Protein 6BZK (pdb70)

Nearest PDB structures (foldseek):
  6bzk-assembly1_A  TM=1.018E+00  e=2.758E-09  Streptococcus pyogenes

InterPro domains:
  IPR003345 M protein repeat [PF02370] (167-187)
  IPR003345 M protein repeat [PF02370] (209-229)
  IPR021965 Plasminogen ligand, VEK-30 [PF12107] (58-74)
  IPR049896 Streptococcal M proteins C repeat [PS52028] (142-176)
  IPR049896 Streptococcal M proteins C repeat [PS52028] (184-218)
  IPR049896 Streptococcal M proteins C repeat [PS52028] (226-260)

Organism: Streptococcus pyogenes (NCBI:txid1314)

Foldseek 3Di:
DDPVVVVVVVVVDPDDDPVVVVVVDPDDDPDPVVVVVVVVVVVVVVCPCVVVVPVVD

Structure (mmCIF, N/CA/C/O backbone):
data_6BZK
#
_entry.id   6BZK
#
loop_
_atom_site.group_PDB
_atom_site.id
_atom_site.type_symbol
_atom_site.label_atom_id
_atom_site.label_alt_id
_atom_site.label_comp_id
_atom_site.label_asym_id
_atom_site.label_entity_id
_atom_site.label_seq_id
_atom_site.pdbx_PDB_ins_code
_atom_site.Cartn_x
_atom_site.Cartn_y
_atom_site.Cartn_z
_atom_site.occupancy
_atom_site.B_iso_or_equiv
_atom_site.auth_seq_id
_atom_site.auth_comp_id
_atom_site.auth_asym_id
_atom_site.auth_atom_id
_atom_site.pdbx_PDB_model_num
ATOM 1 N N . GLY A 1 1 ? -3.831 -28.973 -5.094 1.00 0.00 1 GLY A N 1
ATOM 2 C CA . GLY A 1 1 ? -3.686 -27.831 -4.146 1.00 0.00 1 GLY A CA 1
ATOM 3 C C . GLY A 1 1 ? -4.894 -26.910 -4.269 1.00 0.00 1 GLY A C 1
ATOM 4 O O . GLY A 1 1 ? -5.252 -26.209 -3.322 1.00 0.00 1 GLY A O 1
ATOM 10 N N . SER A 1 2 ? -5.518 -26.915 -5.442 1.00 0.00 2 SER A N 1
ATOM 11 C CA . SER A 1 2 ? -6.687 -26.075 -5.678 1.00 0.00 2 SER A CA 1
ATOM 12 C C . SER A 1 2 ? -7.835 -26.486 -4.763 1.00 0.00 2 SER A C 1
ATOM 13 O O . SER A 1 2 ? -8.734 -25.692 -4.484 1.00 0.00 2 SER A O 1
ATOM 21 N N . LYS A 1 3 ? -7.799 -27.730 -4.298 1.00 0.00 3 LYS A N 1
ATOM 22 C CA . LYS A 1 3 ? -8.842 -28.235 -3.413 1.00 0.00 3 LYS A CA 1
ATOM 23 C C . LYS A 1 3 ? -8.900 -27.413 -2.130 1.00 0.00 3 LYS A C 1
ATOM 24 O O . LYS A 1 3 ? -9.979 -27.048 -1.663 1.00 0.00 3 LYS A O 1
ATOM 43 N N . THR A 1 4 ? -7.731 -27.119 -1.567 1.00 0.00 4 THR A N 1
ATOM 44 C CA . THR A 1 4 ? -7.657 -26.334 -0.341 1.00 0.00 4 THR A CA 1
ATOM 45 C C . THR A 1 4 ? -7.802 -24.842 -0.647 1.00 0.00 4 THR A C 1
ATOM 46 O O . THR A 1 4 ? -7.593 -24.408 -1.780 1.00 0.00 4 THR A O 1
ATOM 57 N N . ILE A 1 5 ? -8.185 -24.070 0.367 1.00 0.00 5 ILE A N 1
ATOM 58 C CA . ILE A 1 5 ? -8.386 -22.632 0.199 1.00 0.00 5 ILE A CA 1
ATOM 59 C C . ILE A 1 5 ? -7.086 -21.919 -0.188 1.00 0.00 5 ILE A C 1
ATOM 60 O O . ILE A 1 5 ? -7.076 -21.097 -1.102 1.00 0.00 5 ILE A O 1
ATOM 76 N N . GLN A 1 6 ? -5.998 -22.232 0.511 1.00 0.00 6 GLN A N 1
ATOM 77 C CA . GLN A 1 6 ? -4.708 -21.606 0.226 1.00 0.00 6 GLN A CA 1
ATOM 78 C C . GLN A 1 6 ? -4.847 -20.088 0.091 1.00 0.00 6 GLN A C 1
ATOM 79 O O . GLN A 1 6 ? -4.147 -19.460 -0.704 1.00 0.00 6 GLN A O 1
ATOM 93 N N . GLU A 1 7 ? -5.742 -19.507 0.883 1.00 0.00 7 GLU A N 1
ATOM 94 C CA . GLU A 1 7 ? -5.959 -18.062 0.864 1.00 0.00 7 GLU A CA 1
ATOM 95 C C . GLU A 1 7 ? -6.086 -17.523 -0.562 1.00 0.00 7 GLU A C 1
ATOM 96 O O . GLU A 1 7 ? -5.717 -16.380 -0.829 1.00 0.00 7 GLU A O 1
ATOM 108 N N . LYS A 1 8 ? -6.621 -18.333 -1.472 1.00 0.00 8 LYS A N 1
ATOM 109 C CA . LYS A 1 8 ? -6.795 -17.884 -2.854 1.00 0.00 8 LYS A CA 1
ATOM 110 C C . LYS A 1 8 ? -7.772 -16.715 -2.918 1.00 0.00 8 LYS A C 1
ATOM 111 O O . LYS A 1 8 ? -7.573 -15.769 -3.680 1.00 0.00 8 LYS A O 1
ATOM 130 N N . GLU A 1 9 ? -8.828 -16.787 -2.114 1.00 0.00 9 GLU A N 1
ATOM 131 C CA . GLU A 1 9 ? -9.829 -15.723 -2.092 1.00 0.00 9 GLU A CA 1
ATOM 132 C C . GLU A 1 9 ? -9.204 -14.415 -1.617 1.00 0.00 9 GLU A C 1
ATOM 133 O O . GLU A 1 9 ? -9.508 -13.346 -2.142 1.00 0.00 9 GLU A O 1
ATOM 145 N N . GLN A 1 10 ? -8.333 -14.504 -0.621 1.00 0.00 10 GLN A N 1
ATOM 146 C CA . GLN A 1 10 ? -7.676 -13.315 -0.093 1.00 0.00 10 GLN A CA 1
ATOM 147 C C . GLN A 1 10 ? -6.789 -12.673 -1.157 1.00 0.00 10 GLN A C 1
ATOM 148 O O . GLN A 1 10 ? -6.739 -11.449 -1.284 1.00 0.00 10 GLN A O 1
ATOM 162 N N . GLU A 1 11 ? -6.079 -13.508 -1.910 1.00 0.00 11 GLU A N 1
ATOM 163 C CA . GLU A 1 11 ? -5.181 -13.017 -2.952 1.00 0.00 11 GLU A CA 1
ATOM 164 C C . GLU A 1 11 ? -5.950 -12.265 -4.038 1.00 0.00 11 GLU A C 1
ATOM 165 O O . GLU A 1 11 ? -5.522 -11.199 -4.481 1.00 0.00 11 GLU A O 1
ATOM 177 N N . LEU A 1 12 ? -7.078 -12.829 -4.477 1.00 0.00 12 LEU A N 1
ATOM 178 C CA . LEU A 1 12 ? -7.892 -12.204 -5.530 1.00 0.00 12 LEU A CA 1
ATOM 179 C C . LEU A 1 12 ? -9.292 -11.881 -5.020 1.00 0.00 12 LEU A C 1
ATOM 180 O O . LEU A 1 12 ? -9.922 -12.694 -4.347 1.00 0.00 12 LEU A O 1
ATOM 196 N N . LYS A 1 13 ? -9.780 -10.688 -5.361 1.00 0.00 13 LYS A N 1
ATOM 197 C CA . LYS A 1 13 ? -11.117 -10.252 -4.948 1.00 0.00 13 LYS A CA 1
ATOM 198 C C . LYS A 1 13 ? -11.901 -9.729 -6.148 1.00 0.00 13 LYS A C 1
ATOM 199 O O . LYS A 1 13 ? -11.321 -9.287 -7.139 1.00 0.00 13 LYS A O 1
ATOM 218 N N . ASN A 1 14 ? -13.224 -9.794 -6.049 1.00 0.00 14 ASN A N 1
ATOM 219 C CA . ASN A 1 14 ? -14.092 -9.337 -7.129 1.00 0.00 14 ASN A CA 1
ATOM 220 C C . ASN A 1 14 ? -13.878 -7.852 -7.410 1.00 0.00 14 ASN A C 1
ATOM 221 O O . ASN A 1 14 ? -13.911 -7.420 -8.563 1.00 0.00 14 ASN A O 1
ATOM 232 N N . LEU A 1 15 ? -13.669 -7.073 -6.355 1.00 0.00 15 LEU A N 1
ATOM 233 C CA . LEU A 1 15 ? -13.465 -5.637 -6.511 1.00 0.00 15 LEU A CA 1
ATOM 234 C C . LEU A 1 15 ? -12.248 -5.364 -7.394 1.00 0.00 15 LEU A C 1
ATOM 235 O O . LEU A 1 15 ? -12.305 -4.532 -8.299 1.00 0.00 15 LEU A O 1
ATOM 251 N N . LYS A 1 16 ? -11.152 -6.070 -7.133 1.00 0.00 16 LYS A N 1
ATOM 252 C CA . LYS A 1 16 ? -9.937 -5.889 -7.925 1.00 0.00 16 LYS A CA 1
ATOM 253 C C . LYS A 1 16 ? -10.043 -6.644 -9.246 1.00 0.00 16 LYS A C 1
ATOM 254 O O . LYS A 1 16 ? -10.642 -7.718 -9.312 1.00 0.00 16 LYS A O 1
ATOM 273 N N . ASP A 1 17 ? -9.457 -6.076 -10.295 1.00 0.00 17 ASP A N 1
ATOM 274 C CA . ASP A 1 17 ? -9.490 -6.705 -11.612 1.00 0.00 17 ASP A CA 1
ATOM 275 C C . ASP A 1 17 ? -8.366 -6.163 -12.491 1.00 0.00 17 ASP A C 1
ATOM 276 O O . ASP A 1 17 ? -7.825 -5.088 -12.231 1.00 0.00 17 ASP A O 1
ATOM 285 N N . ASN A 1 18 ? -8.019 -6.914 -13.533 1.00 0.00 18 ASN A N 1
ATOM 286 C CA . ASN A 1 18 ? -6.956 -6.500 -14.446 1.00 0.00 18 ASN A CA 1
ATOM 287 C C . ASN A 1 18 ? -7.506 -5.573 -15.526 1.00 0.00 18 ASN A C 1
ATOM 288 O O . ASN A 1 18 ? -6.775 -5.141 -16.417 1.00 0.00 18 ASN A O 1
ATOM 299 N N . VAL A 1 19 ? -8.797 -5.270 -15.437 1.00 0.00 19 VAL A N 1
ATOM 300 C CA . VAL A 1 19 ? -9.433 -4.391 -16.411 1.00 0.00 19 VAL A CA 1
ATOM 301 C C . VAL A 1 19 ? -8.792 -3.005 -16.372 1.00 0.00 19 VAL A C 1
ATOM 302 O O . VAL A 1 19 ? -8.500 -2.416 -17.412 1.00 0.00 19 VAL A O 1
ATOM 315 N N . GLU A 1 20 ? -8.578 -2.493 -15.164 1.00 0.00 20 GLU A N 1
ATOM 316 C CA . GLU A 1 20 ? -7.972 -1.176 -15.001 1.00 0.00 20 GLU A CA 1
ATOM 317 C C . GLU A 1 20 ? -6.567 -1.160 -15.594 1.00 0.00 20 GLU A C 1
ATOM 318 O O . GLU A 1 20 ? -6.178 -0.206 -16.268 1.00 0.00 20 GLU A O 1
ATOM 330 N N . LEU A 1 21 ? -5.812 -2.225 -15.345 1.00 0.00 21 LEU A N 1
ATOM 331 C CA . LEU A 1 21 ? -4.452 -2.322 -15.869 1.00 0.00 21 LEU A CA 1
ATOM 332 C C . LEU A 1 21 ? -4.473 -2.354 -17.393 1.00 0.00 21 LEU A C 1
ATOM 333 O O . LEU A 1 21 ? -3.629 -1.742 -18.049 1.00 0.00 21 LEU A O 1
ATOM 349 N N . GLU A 1 22 ? -5.445 -3.069 -17.951 1.00 0.00 22 GLU A N 1
ATOM 350 C CA . GLU A 1 22 ? -5.568 -3.172 -19.400 1.00 0.00 22 GLU A CA 1
ATOM 351 C C . GLU A 1 22 ? -5.818 -1.796 -20.010 1.00 0.00 22 GLU A C 1
ATOM 352 O O . GLU A 1 22 ? -5.242 -1.449 -21.041 1.00 0.00 22 GLU A O 1
ATOM 364 N N . ARG A 1 23 ? -6.680 -1.017 -19.365 1.00 0.00 23 ARG A N 1
ATOM 365 C CA . ARG A 1 23 ? -6.999 0.320 -19.852 1.00 0.00 23 ARG A CA 1
ATOM 366 C C . ARG A 1 23 ? -5.755 1.203 -19.844 1.00 0.00 23 ARG A C 1
ATOM 367 O O . ARG A 1 23 ? -5.537 1.992 -20.763 1.00 0.00 23 ARG A O 1
ATOM 388 N N . LEU A 1 24 ? -4.943 1.062 -18.801 1.00 0.00 24 LEU A N 1
ATOM 389 C CA . LEU A 1 24 ? -3.723 1.851 -18.685 1.00 0.00 24 LEU A CA 1
ATOM 390 C C . LEU A 1 24 ? -2.789 1.554 -19.855 1.00 0.00 24 LEU A C 1
ATOM 391 O O . LEU A 1 24 ? -2.218 2.465 -20.454 1.00 0.00 24 LEU A O 1
ATOM 407 N N . LYS A 1 25 ? -2.641 0.272 -20.176 1.00 0.00 25 LYS A N 1
ATOM 408 C CA . LYS A 1 25 ? -1.776 -0.134 -21.276 1.00 0.00 25 LYS A CA 1
ATOM 409 C C . LYS A 1 25 ? -2.295 0.431 -22.595 1.00 0.00 25 LYS A C 1
ATOM 410 O O . LYS A 1 25 ? -3.482 0.324 -22.903 1.00 0.00 25 LYS A O 1
ATOM 429 N N . ASN A 1 26 ? -1.396 1.036 -23.371 1.00 0.00 26 ASN A N 1
ATOM 430 C CA . ASN A 1 26 ? -1.766 1.621 -24.661 1.00 0.00 26 ASN A CA 1
ATOM 431 C C . ASN A 1 26 ? -1.421 0.667 -25.799 1.00 0.00 26 ASN A C 1
ATOM 432 O O . ASN A 1 26 ? -0.339 0.081 -25.825 1.00 0.00 26 ASN A O 1
ATOM 443 N N . GLU A 1 27 ? -2.352 0.514 -26.740 1.00 0.00 27 GLU A N 1
ATOM 444 C CA . GLU A 1 27 ? -2.148 -0.373 -27.887 1.00 0.00 27 GLU A CA 1
ATOM 445 C C . GLU A 1 27 ? -2.698 0.270 -29.156 1.00 0.00 27 GLU A C 1
ATOM 446 O O . GLU A 1 27 ? -3.811 0.795 -29.165 1.00 0.00 27 GLU A O 1
ATOM 458 N N . ARG A 1 28 ? -1.910 0.226 -30.226 1.00 0.00 28 ARG A N 1
ATOM 459 C CA . ARG A 1 28 ? -2.329 0.808 -31.495 1.00 0.00 28 ARG A CA 1
ATOM 460 C C . ARG A 1 28 ? -3.456 -0.013 -32.114 1.00 0.00 28 ARG A C 1
ATOM 461 O O . ARG A 1 28 ? -3.476 -1.239 -32.004 1.00 0.00 28 ARG A O 1
ATOM 482 N N . HIS A 1 29 ? -4.396 0.673 -32.764 1.00 0.00 29 HIS A N 1
ATOM 483 C CA . HIS A 1 29 ? -5.533 0.006 -33.403 1.00 0.00 29 HIS A CA 1
ATOM 484 C C . HIS A 1 29 ? -5.787 0.592 -34.788 1.00 0.00 29 HIS A C 1
ATOM 485 O O . HIS A 1 29 ? -5.556 1.779 -35.022 1.00 0.00 29 HIS A O 1
ATOM 499 N N . ASP A 1 30 ? -6.265 -0.248 -35.703 1.00 0.00 30 ASP A N 1
ATOM 500 C CA . ASP A 1 30 ? -6.551 0.191 -37.067 1.00 0.00 30 ASP A CA 1
ATOM 501 C C . ASP A 1 30 ? -7.980 0.717 -37.173 1.00 0.00 30 ASP A C 1
ATOM 502 O O . ASP A 1 30 ? -8.457 1.030 -38.263 1.00 0.00 30 ASP A O 1
ATOM 511 N N . HIS A 1 31 ? -8.657 0.811 -36.031 1.00 0.00 31 HIS A N 1
ATOM 512 C CA . HIS A 1 31 ? -10.033 1.300 -36.001 1.00 0.00 31 HIS A CA 1
ATOM 513 C C . HIS A 1 31 ? -10.357 1.898 -34.635 1.00 0.00 31 HIS A C 1
ATOM 514 O O . HIS A 1 31 ? -9.657 1.645 -33.655 1.00 0.00 31 HIS A O 1
ATOM 528 N N . ASP A 1 32 ? -11.425 2.697 -34.579 1.00 0.00 32 ASP A N 1
ATOM 529 C CA . ASP A 1 32 ? -11.846 3.339 -33.328 1.00 0.00 32 ASP A CA 1
ATOM 530 C C . ASP A 1 32 ? -13.255 2.892 -32.945 1.00 0.00 32 ASP A C 1
ATOM 531 O O . ASP A 1 32 ? -13.839 3.399 -31.988 1.00 0.00 32 ASP A O 1
ATOM 540 N N . GLU A 1 33 ? -13.795 1.941 -33.701 1.00 0.00 33 GLU A N 1
ATOM 541 C CA . GLU A 1 33 ? -15.138 1.433 -33.435 1.00 0.00 33 GLU A CA 1
ATOM 542 C C . GLU A 1 33 ? -15.204 0.770 -32.062 1.00 0.00 33 GLU A C 1
ATOM 543 O O . GLU A 1 33 ? -16.183 0.927 -31.333 1.00 0.00 33 GLU A O 1
ATOM 555 N N . GLU A 1 34 ? -14.158 0.025 -31.719 1.00 0.00 34 GLU A N 1
ATOM 556 C CA . GLU A 1 34 ? -14.109 -0.664 -30.434 1.00 0.00 34 GLU A CA 1
ATOM 557 C C . GLU A 1 34 ? -14.169 0.339 -29.285 1.00 0.00 34 GLU A C 1
ATOM 558 O O . GLU A 1 34 ? -14.859 0.117 -28.290 1.00 0.00 34 GLU A O 1
ATOM 570 N N . ALA A 1 35 ? -13.442 1.440 -29.430 1.00 0.00 35 ALA A N 1
ATOM 571 C CA . ALA A 1 35 ? -13.416 2.472 -28.399 1.00 0.00 35 ALA A CA 1
ATOM 572 C C . ALA A 1 35 ? -14.811 3.052 -28.179 1.00 0.00 35 ALA A C 1
ATOM 573 O O . ALA A 1 35 ? -15.202 3.341 -27.048 1.00 0.00 35 ALA A O 1
ATOM 580 N N . GLU A 1 36 ? -15.553 3.225 -29.267 1.00 0.00 36 GLU A N 1
ATOM 581 C CA . GLU A 1 36 ? -16.902 3.779 -29.180 1.00 0.00 36 GLU A CA 1
ATOM 582 C C . GLU A 1 36 ? -17.813 2.876 -28.352 1.00 0.00 36 GLU A C 1
ATOM 583 O O . GLU A 1 36 ? -18.631 3.361 -27.571 1.00 0.00 36 GLU A O 1
ATOM 595 N N . ARG A 1 37 ? -17.668 1.566 -28.522 1.00 0.00 37 ARG A N 1
ATOM 596 C CA . ARG A 1 37 ? -18.492 0.622 -27.771 1.00 0.00 37 ARG A CA 1
ATOM 597 C C . ARG A 1 37 ? -18.224 0.749 -26.274 1.00 0.00 37 ARG A C 1
ATOM 598 O O . ARG A 1 37 ? -19.147 0.687 -25.463 1.00 0.00 37 ARG A O 1
ATOM 619 N N . LYS A 1 38 ? -16.957 0.934 -25.915 1.00 0.00 38 LYS A N 1
ATOM 620 C CA . LYS A 1 38 ? -16.588 1.074 -24.511 1.00 0.00 38 LYS A CA 1
ATOM 621 C C . LYS A 1 38 ? -17.243 2.312 -23.907 1.00 0.00 38 LYS A C 1
ATOM 622 O O . LYS A 1 38 ? -17.694 2.293 -22.762 1.00 0.00 38 LYS A O 1
ATOM 641 N N . ALA A 1 39 ? -17.290 3.389 -24.685 1.00 0.00 39 ALA A N 1
ATOM 642 C CA . ALA A 1 39 ? -17.890 4.633 -24.218 1.00 0.00 39 ALA A CA 1
ATOM 643 C C . ALA A 1 39 ? -19.364 4.424 -23.884 1.00 0.00 39 ALA A C 1
ATOM 644 O O . ALA A 1 39 ? -19.868 4.960 -22.897 1.00 0.00 39 ALA A O 1
ATOM 651 N N . LEU A 1 40 ? -20.050 3.644 -24.713 1.00 0.00 40 LEU A N 1
ATOM 652 C CA . LEU A 1 40 ? -21.466 3.374 -24.494 1.00 0.00 40 LEU A CA 1
ATOM 653 C C . LEU A 1 40 ? -21.668 2.672 -23.154 1.00 0.00 40 LEU A C 1
ATOM 654 O O . LEU A 1 40 ? -22.566 3.021 -22.389 1.00 0.00 40 LEU A O 1
ATOM 670 N N . GLU A 1 41 ? -20.825 1.681 -22.877 1.00 0.00 41 GLU A N 1
ATOM 671 C CA . GLU A 1 41 ? -20.920 0.939 -21.626 1.00 0.00 41 GLU A CA 1
ATOM 672 C C . GLU A 1 41 ? -20.694 1.869 -20.438 1.00 0.00 41 GLU A C 1
ATOM 673 O O . GLU A 1 41 ? -21.395 1.787 -19.430 1.00 0.00 41 GLU A O 1
ATOM 685 N N . ASP A 1 42 ? -19.710 2.753 -20.566 1.00 0.00 42 ASP A N 1
ATOM 686 C CA . ASP A 1 42 ? -19.398 3.695 -19.497 1.00 0.00 42 ASP A CA 1
ATOM 687 C C . ASP A 1 42 ? -20.594 4.599 -19.214 1.00 0.00 42 ASP A C 1
ATOM 688 O O . ASP A 1 42 ? -20.924 4.863 -18.058 1.00 0.00 42 ASP A O 1
ATOM 697 N N . LYS A 1 43 ? -21.238 5.070 -20.276 1.00 0.00 43 LYS A N 1
ATOM 698 C CA . LYS A 1 43 ? -22.396 5.944 -20.129 1.00 0.00 43 LYS A CA 1
ATOM 699 C C . LYS A 1 43 ? -23.504 5.228 -19.362 1.00 0.00 43 LYS A C 1
ATOM 700 O O . LYS A 1 43 ? -24.123 5.802 -18.467 1.00 0.00 43 LYS A O 1
ATOM 719 N N . LEU A 1 44 ? -23.743 3.969 -19.715 1.00 0.00 44 LEU A N 1
ATOM 720 C CA . LEU A 1 44 ? -24.775 3.183 -19.044 1.00 0.00 44 LEU A CA 1
ATOM 721 C C . LEU A 1 44 ? -24.420 2.991 -17.573 1.00 0.00 44 LEU A C 1
ATOM 722 O O . LEU A 1 44 ? -25.288 3.050 -16.702 1.00 0.00 44 LEU A O 1
ATOM 738 N N . ALA A 1 45 ? -23.139 2.761 -17.305 1.00 0.00 45 ALA A N 1
ATOM 739 C CA . ALA A 1 45 ? -22.679 2.562 -15.936 1.00 0.00 45 ALA A CA 1
ATOM 740 C C . ALA A 1 45 ? -22.950 3.805 -15.094 1.00 0.00 45 ALA A C 1
ATOM 741 O O . ALA A 1 45 ? -23.344 3.705 -13.931 1.00 0.00 45 ALA A O 1
ATOM 748 N N . ASP A 1 46 ? -22.737 4.974 -15.688 1.00 0.00 46 ASP A N 1
ATOM 749 C CA . ASP A 1 46 ? -22.961 6.231 -14.984 1.00 0.00 46 ASP A CA 1
ATOM 750 C C . ASP A 1 46 ? -24.421 6.361 -14.572 1.00 0.00 46 ASP A C 1
ATOM 751 O O . ASP A 1 46 ? -24.724 6.834 -13.476 1.00 0.00 46 ASP A O 1
ATOM 760 N N . LYS A 1 47 ? -25.324 5.936 -15.450 1.00 0.00 47 LYS A N 1
ATOM 761 C CA . LYS A 1 47 ? -26.749 6.011 -15.152 1.00 0.00 47 LYS A CA 1
ATOM 762 C C . LYS A 1 47 ? -27.181 4.781 -14.363 1.00 0.00 47 LYS A C 1
ATOM 763 O O . LYS A 1 47 ? -27.331 3.693 -14.918 1.00 0.00 47 LYS A O 1
ATOM 782 N N . GLN A 1 48 ? -27.381 4.966 -13.063 1.00 0.00 48 GLN A N 1
ATOM 783 C CA . GLN A 1 48 ? -27.800 3.869 -12.196 1.00 0.00 48 GLN A CA 1
ATOM 784 C C . GLN A 1 48 ? -28.465 4.408 -10.932 1.00 0.00 48 GLN A C 1
ATOM 785 O O . GLN A 1 48 ? -28.295 5.574 -10.578 1.00 0.00 48 GLN A O 1
ATOM 799 N N . GLU A 1 49 ? -29.220 3.548 -10.255 1.00 0.00 49 GLU A N 1
ATOM 800 C CA . GLU A 1 49 ? -29.906 3.948 -9.029 1.00 0.00 49 GLU A CA 1
ATOM 801 C C . GLU A 1 49 ? -28.902 4.331 -7.945 1.00 0.00 49 GLU A C 1
ATOM 802 O O . GLU A 1 49 ? -29.120 5.283 -7.196 1.00 0.00 49 GLU A O 1
ATOM 814 N N . HIS A 1 50 ? -27.807 3.582 -7.866 1.00 0.00 50 HIS A N 1
ATOM 815 C CA . HIS A 1 50 ? -26.778 3.851 -6.865 1.00 0.00 50 HIS A CA 1
ATOM 816 C C . HIS A 1 50 ? -27.362 3.761 -5.459 1.00 0.00 50 HIS A C 1
ATOM 817 O O . HIS A 1 50 ? -27.112 4.623 -4.617 1.00 0.00 50 HIS A O 1
ATOM 831 N N . LEU A 1 51 ? -28.142 2.709 -5.212 1.00 0.00 51 LEU A N 1
ATOM 832 C CA . LEU A 1 51 ? -28.763 2.505 -3.901 1.00 0.00 51 LEU A CA 1
ATOM 833 C C . LEU A 1 51 ? -27.979 1.461 -3.109 1.00 0.00 51 LEU A C 1
ATOM 834 O O . LEU A 1 51 ? -27.861 0.310 -3.529 1.00 0.00 51 LEU A O 1
ATOM 850 N N . ASP A 1 52 ? -27.447 1.870 -1.962 1.00 0.00 52 ASP A N 1
ATOM 851 C CA . ASP A 1 52 ? -26.677 0.961 -1.120 1.00 0.00 52 ASP A CA 1
ATOM 852 C C . ASP A 1 52 ? -25.560 0.298 -1.925 1.00 0.00 52 ASP A C 1
ATOM 853 O O . ASP A 1 52 ? -25.274 -0.885 -1.743 1.00 0.00 52 ASP A O 1
ATOM 862 N N . GLY A 1 53 ? -24.931 1.065 -2.816 1.00 0.00 53 GLY A N 1
ATOM 863 C CA . GLY A 1 53 ? -23.849 0.532 -3.637 1.00 0.00 53 GLY A CA 1
ATOM 864 C C . GLY A 1 53 ? -24.401 -0.230 -4.838 1.00 0.00 53 GLY A C 1
ATOM 865 O O . GLY A 1 53 ? -23.643 -0.791 -5.629 1.00 0.00 53 GLY A O 1
ATOM 869 N N . ALA A 1 54 ? -25.725 -0.248 -4.968 1.00 0.00 54 ALA A N 1
ATOM 870 C CA . ALA A 1 54 ? -26.363 -0.946 -6.078 1.00 0.00 54 ALA A CA 1
ATOM 871 C C . ALA A 1 54 ? -25.877 -2.391 -6.151 1.00 0.00 54 ALA A C 1
ATOM 872 O O . ALA A 1 54 ? -25.847 -2.991 -7.226 1.00 0.00 54 ALA A O 1
ATOM 879 N N . LEU A 1 55 ? -25.497 -2.943 -5.003 1.00 0.00 55 LEU A N 1
ATOM 880 C CA . LEU A 1 55 ? -25.014 -4.319 -4.951 1.00 0.00 55 LEU A CA 1
ATOM 881 C C . LEU A 1 55 ? -26.115 -5.285 -5.378 1.00 0.00 55 LEU A C 1
ATOM 882 O O . LEU A 1 55 ? -25.858 -6.263 -6.079 1.00 0.00 55 LEU A O 1
ATOM 898 N N . ARG A 1 56 ? -27.341 -5.004 -4.949 1.00 0.00 56 ARG A N 1
ATOM 899 C CA . ARG A 1 56 ? -28.474 -5.856 -5.292 1.00 0.00 56 ARG A CA 1
ATOM 900 C C . ARG A 1 56 ? -28.692 -5.873 -6.800 1.00 0.00 56 ARG A C 1
ATOM 901 O O . ARG A 1 56 ? -28.985 -6.915 -7.385 1.00 0.00 56 ARG A O 1
ATOM 922 N N . TYR A 1 57 ? -28.546 -4.708 -7.420 1.00 0.00 57 TYR A N 1
ATOM 923 C CA . TYR A 1 57 ? -28.728 -4.593 -8.863 1.00 0.00 57 TYR A CA 1
ATOM 924 C C . TYR A 1 57 ? -27.501 -5.123 -9.599 1.00 0.00 57 TYR A C 1
ATOM 925 O O . TYR A 1 57 ? -27.677 -5.923 -10.503 1.00 0.00 57 TYR A O 1
ATOM 944 N N . GLY A 1 1 ? -32.969 19.085 -46.891 1.00 0.00 1 GLY A N 2
ATOM 945 C CA . GLY A 1 1 ? -31.553 19.144 -46.428 1.00 0.00 1 GLY A CA 2
ATOM 946 C C . GLY A 1 1 ? -30.705 19.856 -47.474 1.00 0.00 1 GLY A C 2
ATOM 947 O O . GLY A 1 1 ? -31.228 20.406 -48.443 1.00 0.00 1 GLY A O 2
ATOM 953 N N . SER A 1 2 ? -29.391 19.844 -47.272 1.00 0.00 2 SER A N 2
ATOM 954 C CA . SER A 1 2 ? -28.478 20.493 -48.205 1.00 0.00 2 SER A CA 2
ATOM 955 C C . SER A 1 2 ? -28.403 19.713 -49.513 1.00 0.00 2 SER A C 2
ATOM 956 O O . SER A 1 2 ? -28.770 18.540 -49.570 1.00 0.00 2 SER A O 2
ATOM 964 N N . LYS A 1 3 ? -27.927 20.375 -50.563 1.00 0.00 3 LYS A N 2
ATOM 965 C CA . LYS A 1 3 ? -27.809 19.736 -51.868 1.00 0.00 3 LYS A CA 2
ATOM 966 C C . LYS A 1 3 ? -26.845 18.556 -51.807 1.00 0.00 3 LYS A C 2
ATOM 967 O O . LYS A 1 3 ? -27.082 17.516 -52.420 1.00 0.00 3 LYS A O 2
ATOM 986 N N . THR A 1 4 ? -25.755 18.724 -51.062 1.00 0.00 4 THR A N 2
ATOM 987 C CA . THR A 1 4 ? -24.761 17.666 -50.927 1.00 0.00 4 THR A CA 2
ATOM 988 C C . THR A 1 4 ? -25.210 16.629 -49.902 1.00 0.00 4 THR A C 2
ATOM 989 O O . THR A 1 4 ? -26.095 16.888 -49.087 1.00 0.00 4 THR A O 2
ATOM 1000 N N . ILE A 1 5 ? -24.592 15.449 -49.954 1.00 0.00 5 ILE A N 2
ATOM 1001 C CA . ILE A 1 5 ? -24.922 14.362 -49.034 1.00 0.00 5 ILE A CA 2
ATOM 1002 C C . ILE A 1 5 ? -23.900 14.282 -47.905 1.00 0.00 5 ILE A C 2
ATOM 1003 O O . ILE A 1 5 ? -23.905 13.335 -47.117 1.00 0.00 5 ILE A O 2
ATOM 1019 N N . GLN A 1 6 ? -23.026 15.279 -47.832 1.00 0.00 6 GLN A N 2
ATOM 1020 C CA . GLN A 1 6 ? -21.999 15.310 -46.793 1.00 0.00 6 GLN A CA 2
ATOM 1021 C C . GLN A 1 6 ? -22.630 15.412 -45.408 1.00 0.00 6 GLN A C 2
ATOM 1022 O O . GLN A 1 6 ? -22.169 14.777 -44.460 1.00 0.00 6 GLN A O 2
ATOM 1036 N N . GLU A 1 7 ? -23.686 16.211 -45.296 1.00 0.00 7 GLU A N 2
ATOM 1037 C CA . GLU A 1 7 ? -24.366 16.376 -44.013 1.00 0.00 7 GLU A CA 2
ATOM 1038 C C . GLU A 1 7 ? -24.966 15.054 -43.547 1.00 0.00 7 GLU A C 2
ATOM 1039 O O . GLU A 1 7 ? -24.907 14.718 -42.365 1.00 0.00 7 GLU A O 2
ATOM 1051 N N . LYS A 1 8 ? -25.535 14.302 -44.484 1.00 0.00 8 LYS A N 2
ATOM 1052 C CA . LYS A 1 8 ? -26.132 13.012 -44.150 1.00 0.00 8 LYS A CA 2
ATOM 1053 C C . LYS A 1 8 ? -25.068 12.050 -43.636 1.00 0.00 8 LYS A C 2
ATOM 1054 O O . LYS A 1 8 ? -25.304 11.291 -42.695 1.00 0.00 8 LYS A O 2
ATOM 1073 N N . GLU A 1 9 ? -23.893 12.090 -44.256 1.00 0.00 9 GLU A N 2
ATOM 1074 C CA . GLU A 1 9 ? -22.794 11.219 -43.845 1.00 0.00 9 GLU A CA 2
ATOM 1075 C C . GLU A 1 9 ? -22.356 11.543 -42.421 1.00 0.00 9 GLU A C 2
ATOM 1076 O O . GLU A 1 9 ? -22.057 10.645 -41.635 1.00 0.00 9 GLU A O 2
ATOM 1088 N N . GLN A 1 10 ? -22.329 12.831 -42.094 1.00 0.00 10 GLN A N 2
ATOM 1089 C CA . GLN A 1 10 ? -21.932 13.259 -40.755 1.00 0.00 10 GLN A CA 2
ATOM 1090 C C . GLN A 1 10 ? -22.928 12.746 -39.720 1.00 0.00 10 GLN A C 2
ATOM 1091 O O . GLN A 1 10 ? -22.543 12.326 -38.628 1.00 0.00 10 GLN A O 2
ATOM 1105 N N . GLU A 1 11 ? -24.210 12.781 -40.070 1.00 0.00 11 GLU A N 2
ATOM 1106 C CA . GLU A 1 11 ? -25.252 12.315 -39.162 1.00 0.00 11 GLU A CA 2
ATOM 1107 C C . GLU A 1 11 ? -25.077 10.830 -38.865 1.00 0.00 11 GLU A C 2
ATOM 1108 O O . GLU A 1 11 ? -25.269 10.387 -37.732 1.00 0.00 11 GLU A O 2
ATOM 1120 N N . LEU A 1 12 ? -24.712 10.065 -39.889 1.00 0.00 12 LEU A N 2
ATOM 1121 C CA . LEU A 1 12 ? -24.512 8.628 -39.727 1.00 0.00 12 LEU A CA 2
ATOM 1122 C C . LEU A 1 12 ? -25.659 8.018 -38.922 1.00 0.00 12 LEU A C 2
ATOM 1123 O O . LEU A 1 12 ? -25.525 6.933 -38.354 1.00 0.00 12 LEU A O 2
ATOM 1139 N N . LYS A 1 13 ? -26.787 8.722 -38.879 1.00 0.00 13 LYS A N 2
ATOM 1140 C CA . LYS A 1 13 ? -27.957 8.248 -38.142 1.00 0.00 13 LYS A CA 2
ATOM 1141 C C . LYS A 1 13 ? -28.814 7.357 -39.039 1.00 0.00 13 LYS A C 2
ATOM 1142 O O . LYS A 1 13 ? -29.209 7.759 -40.133 1.00 0.00 13 LYS A O 2
ATOM 1161 N N . ASN A 1 14 ? -29.097 6.147 -38.567 1.00 0.00 14 ASN A N 2
ATOM 1162 C CA . ASN A 1 14 ? -29.906 5.210 -39.337 1.00 0.00 14 ASN A CA 2
ATOM 1163 C C . ASN A 1 14 ? -29.313 5.002 -40.728 1.00 0.00 14 ASN A C 2
ATOM 1164 O O . ASN A 1 14 ? -30.044 4.894 -41.712 1.00 0.00 14 ASN A O 2
ATOM 1175 N N . LEU A 1 15 ? -27.979 4.945 -40.808 1.00 0.00 15 LEU A N 2
ATOM 1176 C CA . LEU A 1 15 ? -27.295 4.750 -42.089 1.00 0.00 15 LEU A CA 2
ATOM 1177 C C . LEU A 1 15 ? -26.844 3.298 -42.224 1.00 0.00 15 LEU A C 2
ATOM 1178 O O . LEU A 1 15 ? -26.109 2.786 -41.380 1.00 0.00 15 LEU A O 2
ATOM 1194 N N . LYS A 1 16 ? -27.291 2.638 -43.290 1.00 0.00 16 LYS A N 2
ATOM 1195 C CA . LYS A 1 16 ? -26.930 1.240 -43.531 1.00 0.00 16 LYS A CA 2
ATOM 1196 C C . LYS A 1 16 ? -25.678 1.159 -44.399 1.00 0.00 16 LYS A C 2
ATOM 1197 O O . LYS A 1 16 ? -25.158 0.072 -44.654 1.00 0.00 16 LYS A O 2
ATOM 1216 N N . ASP A 1 17 ? -25.197 2.313 -44.853 1.00 0.00 17 ASP A N 2
ATOM 1217 C CA . ASP A 1 17 ? -24.004 2.359 -45.693 1.00 0.00 17 ASP A CA 2
ATOM 1218 C C . ASP A 1 17 ? -22.745 2.355 -44.834 1.00 0.00 17 ASP A C 2
ATOM 1219 O O . ASP A 1 17 ? -22.095 3.387 -44.660 1.00 0.00 17 ASP A O 2
ATOM 1228 N N . ASN A 1 18 ? -22.405 1.184 -44.294 1.00 0.00 18 ASN A N 2
ATOM 1229 C CA . ASN A 1 18 ? -21.217 1.049 -43.448 1.00 0.00 18 ASN A CA 2
ATOM 1230 C C . ASN A 1 18 ? -20.013 0.609 -44.275 1.00 0.00 18 ASN A C 2
ATOM 1231 O O . ASN A 1 18 ? -18.912 0.446 -43.744 1.00 0.00 18 ASN A O 2
ATOM 1242 N N . VAL A 1 19 ? -20.222 0.424 -45.573 1.00 0.00 19 VAL A N 2
ATOM 1243 C CA . VAL A 1 19 ? -19.141 0.008 -46.457 1.00 0.00 19 VAL A CA 2
ATOM 1244 C C . VAL A 1 19 ? -18.198 1.175 -46.731 1.00 0.00 19 VAL A C 2
ATOM 1245 O O . VAL A 1 19 ? -17.025 0.977 -47.046 1.00 0.00 19 VAL A O 2
ATOM 1258 N N . GLU A 1 20 ? -18.719 2.391 -46.607 1.00 0.00 20 GLU A N 2
ATOM 1259 C CA . GLU A 1 20 ? -17.914 3.584 -46.842 1.00 0.00 20 GLU A CA 2
ATOM 1260 C C . GLU A 1 20 ? -16.760 3.655 -45.849 1.00 0.00 20 GLU A C 2
ATOM 1261 O O . GLU A 1 20 ? -15.634 3.992 -46.213 1.00 0.00 20 GLU A O 2
ATOM 1273 N N . LEU A 1 21 ? -17.047 3.326 -44.593 1.00 0.00 21 LEU A N 2
ATOM 1274 C CA . LEU A 1 21 ? -16.020 3.350 -43.554 1.00 0.00 21 LEU A CA 2
ATOM 1275 C C . LEU A 1 21 ? -14.933 2.324 -43.859 1.00 0.00 21 LEU A C 2
ATOM 1276 O O . LEU A 1 21 ? -13.747 2.583 -43.653 1.00 0.00 21 LEU A O 2
ATOM 1292 N N . GLU A 1 22 ? -15.346 1.159 -44.346 1.00 0.00 22 GLU A N 2
ATOM 1293 C CA . GLU A 1 22 ? -14.399 0.099 -44.675 1.00 0.00 22 GLU A CA 2
ATOM 1294 C C . GLU A 1 22 ? -13.456 0.548 -45.788 1.00 0.00 22 GLU A C 2
ATOM 1295 O O . GLU A 1 22 ? -12.262 0.249 -45.761 1.00 0.00 22 GLU A O 2
ATOM 1307 N N . ARG A 1 23 ? -14.001 1.265 -46.765 1.00 0.00 23 ARG A N 2
ATOM 1308 C CA . ARG A 1 23 ? -13.200 1.748 -47.884 1.00 0.00 23 ARG A CA 2
ATOM 1309 C C . ARG A 1 23 ? -12.091 2.670 -47.386 1.00 0.00 23 ARG A C 2
ATOM 1310 O O . ARG A 1 23 ? -10.947 2.576 -47.828 1.00 0.00 23 ARG A O 2
ATOM 1331 N N . LEU A 1 24 ? -12.438 3.561 -46.463 1.00 0.00 24 LEU A N 2
ATOM 1332 C CA . LEU A 1 24 ? -11.463 4.496 -45.913 1.00 0.00 24 LEU A CA 2
ATOM 1333 C C . LEU A 1 24 ? -10.340 3.737 -45.210 1.00 0.00 24 LEU A C 2
ATOM 1334 O O . LEU A 1 24 ? -9.163 4.053 -45.380 1.00 0.00 24 LEU A O 2
ATOM 1350 N N . LYS A 1 25 ? -10.714 2.732 -44.424 1.00 0.00 25 LYS A N 2
ATOM 1351 C CA . LYS A 1 25 ? -9.730 1.934 -43.703 1.00 0.00 25 LYS A CA 2
ATOM 1352 C C . LYS A 1 25 ? -8.953 1.041 -44.666 1.00 0.00 25 LYS A C 2
ATOM 1353 O O . LYS A 1 25 ? -9.503 0.549 -45.650 1.00 0.00 25 LYS A O 2
ATOM 1372 N N . ASN A 1 26 ? -7.671 0.837 -44.371 1.00 0.00 26 ASN A N 2
ATOM 1373 C CA . ASN A 1 26 ? -6.818 0.002 -45.218 1.00 0.00 26 ASN A CA 2
ATOM 1374 C C . ASN A 1 26 ? -6.856 -1.450 -44.751 1.00 0.00 26 ASN A C 2
ATOM 1375 O O . ASN A 1 26 ? -6.209 -2.319 -45.337 1.00 0.00 26 ASN A O 2
ATOM 1386 N N . GLU A 1 27 ? -7.625 -1.708 -43.696 1.00 0.00 27 GLU A N 2
ATOM 1387 C CA . GLU A 1 27 ? -7.752 -3.060 -43.161 1.00 0.00 27 GLU A CA 2
ATOM 1388 C C . GLU A 1 27 ? -6.427 -3.529 -42.559 1.00 0.00 27 GLU A C 2
ATOM 1389 O O . GLU A 1 27 ? -6.241 -4.715 -42.288 1.00 0.00 27 GLU A O 2
ATOM 1401 N N . ARG A 1 28 ? -5.508 -2.593 -42.345 1.00 0.00 28 ARG A N 2
ATOM 1402 C CA . ARG A 1 28 ? -4.210 -2.933 -41.770 1.00 0.00 28 ARG A CA 2
ATOM 1403 C C . ARG A 1 28 ? -4.377 -3.491 -40.361 1.00 0.00 28 ARG A C 2
ATOM 1404 O O . ARG A 1 28 ? -3.687 -4.433 -39.971 1.00 0.00 28 ARG A O 2
ATOM 1425 N N . HIS A 1 29 ? -5.295 -2.904 -39.599 1.00 0.00 29 HIS A N 2
ATOM 1426 C CA . HIS A 1 29 ? -5.542 -3.354 -38.235 1.00 0.00 29 HIS A CA 2
ATOM 1427 C C . HIS A 1 29 ? -6.263 -4.698 -38.235 1.00 0.00 29 HIS A C 2
ATOM 1428 O O . HIS A 1 29 ? -7.094 -4.967 -39.103 1.00 0.00 29 HIS A O 2
ATOM 1442 N N . ASP A 1 30 ? -5.939 -5.538 -37.258 1.00 0.00 30 ASP A N 2
ATOM 1443 C CA . ASP A 1 30 ? -6.562 -6.853 -37.155 1.00 0.00 30 ASP A CA 2
ATOM 1444 C C . ASP A 1 30 ? -8.069 -6.720 -36.959 1.00 0.00 30 ASP A C 2
ATOM 1445 O O . ASP A 1 30 ? -8.851 -7.444 -37.575 1.00 0.00 30 ASP A O 2
ATOM 1454 N N . HIS A 1 31 ? -8.470 -5.793 -36.093 1.00 0.00 31 HIS A N 2
ATOM 1455 C CA . HIS A 1 31 ? -9.887 -5.573 -35.818 1.00 0.00 31 HIS A CA 2
ATOM 1456 C C . HIS A 1 31 ? -10.117 -4.160 -35.290 1.00 0.00 31 HIS A C 2
ATOM 1457 O O . HIS A 1 31 ? -9.183 -3.490 -34.856 1.00 0.00 31 HIS A O 2
ATOM 1471 N N . ASP A 1 32 ? -11.369 -3.713 -35.335 1.00 0.00 32 ASP A N 2
ATOM 1472 C CA . ASP A 1 32 ? -11.710 -2.376 -34.860 1.00 0.00 32 ASP A CA 2
ATOM 1473 C C . ASP A 1 32 ? -11.416 -2.242 -33.369 1.00 0.00 32 ASP A C 2
ATOM 1474 O O . ASP A 1 32 ? -11.615 -3.181 -32.601 1.00 0.00 32 ASP A O 2
ATOM 1483 N N . GLU A 1 33 ? -10.944 -1.065 -32.969 1.00 0.00 33 GLU A N 2
ATOM 1484 C CA . GLU A 1 33 ? -10.629 -0.819 -31.566 1.00 0.00 33 GLU A CA 2
ATOM 1485 C C . GLU A 1 33 ? -11.890 -0.860 -30.706 1.00 0.00 33 GLU A C 2
ATOM 1486 O O . GLU A 1 33 ? -11.820 -1.063 -29.494 1.00 0.00 33 GLU A O 2
ATOM 1498 N N . GLU A 1 34 ? -13.043 -0.668 -31.342 1.00 0.00 34 GLU A N 2
ATOM 1499 C CA . GLU A 1 34 ? -14.313 -0.688 -30.626 1.00 0.00 34 GLU A CA 2
ATOM 1500 C C . GLU A 1 34 ? -14.291 0.296 -29.458 1.00 0.00 34 GLU A C 2
ATOM 1501 O O . GLU A 1 34 ? -14.911 0.057 -28.421 1.00 0.00 34 GLU A O 2
ATOM 1513 N N . ALA A 1 35 ? -13.575 1.403 -29.633 1.00 0.00 35 ALA A N 2
ATOM 1514 C CA . ALA A 1 35 ? -13.483 2.418 -28.587 1.00 0.00 35 ALA A CA 2
ATOM 1515 C C . ALA A 1 35 ? -14.860 2.997 -28.277 1.00 0.00 35 ALA A C 2
ATOM 1516 O O . ALA A 1 35 ? -15.186 3.264 -27.122 1.00 0.00 35 ALA A O 2
ATOM 1523 N N . GLU A 1 36 ? -15.660 3.194 -29.320 1.00 0.00 36 GLU A N 2
ATOM 1524 C CA . GLU A 1 36 ? -16.998 3.750 -29.155 1.00 0.00 36 GLU A CA 2
ATOM 1525 C C . GLU A 1 36 ? -17.859 2.833 -28.290 1.00 0.00 36 GLU A C 2
ATOM 1526 O O . GLU A 1 36 ? -18.645 3.304 -27.466 1.00 0.00 36 GLU A O 2
ATOM 1538 N N . ARG A 1 37 ? -17.713 1.527 -28.481 1.00 0.00 37 ARG A N 2
ATOM 1539 C CA . ARG A 1 37 ? -18.492 0.564 -27.711 1.00 0.00 37 ARG A CA 2
ATOM 1540 C C . ARG A 1 37 ? -18.208 0.723 -26.221 1.00 0.00 37 ARG A C 2
ATOM 1541 O O . ARG A 1 37 ? -19.126 0.713 -25.400 1.00 0.00 37 ARG A O 2
ATOM 1562 N N . LYS A 1 38 ? -16.933 0.871 -25.876 1.00 0.00 38 LYS A N 2
ATOM 1563 C CA . LYS A 1 38 ? -16.542 1.032 -24.480 1.00 0.00 38 LYS A CA 2
ATOM 1564 C C . LYS A 1 38 ? -17.152 2.304 -23.898 1.00 0.00 38 LYS A C 2
ATOM 1565 O O . LYS A 1 38 ? -17.595 2.322 -22.750 1.00 0.00 38 LYS A O 2
ATOM 1584 N N . ALA A 1 39 ? -17.170 3.365 -24.698 1.00 0.00 39 ALA A N 2
ATOM 1585 C CA . ALA A 1 39 ? -17.726 4.636 -24.251 1.00 0.00 39 ALA A CA 2
ATOM 1586 C C . ALA A 1 39 ? -19.207 4.487 -23.913 1.00 0.00 39 ALA A C 2
ATOM 1587 O O . ALA A 1 39 ? -19.690 5.054 -22.933 1.00 0.00 39 ALA A O 2
ATOM 1594 N N . LEU A 1 40 ? -19.920 3.718 -24.728 1.00 0.00 40 LEU A N 2
ATOM 1595 C CA . LEU A 1 40 ? -21.347 3.500 -24.502 1.00 0.00 40 LEU A CA 2
ATOM 1596 C C . LEU A 1 40 ? -21.572 2.771 -23.180 1.00 0.00 40 LEU A C 2
ATOM 1597 O O . LEU A 1 40 ? -22.504 3.082 -22.441 1.00 0.00 40 LEU A O 2
ATOM 1613 N N . GLU A 1 41 ? -20.706 1.805 -22.887 1.00 0.00 41 GLU A N 2
ATOM 1614 C CA . GLU A 1 41 ? -20.821 1.046 -21.645 1.00 0.00 41 GLU A CA 2
ATOM 1615 C C . GLU A 1 41 ? -20.622 1.957 -20.439 1.00 0.00 41 GLU A C 2
ATOM 1616 O O . GLU A 1 41 ? -21.311 1.822 -19.427 1.00 0.00 41 GLU A O 2
ATOM 1628 N N . ASP A 1 42 ? -19.677 2.885 -20.554 1.00 0.00 42 ASP A N 2
ATOM 1629 C CA . ASP A 1 42 ? -19.395 3.813 -19.465 1.00 0.00 42 ASP A CA 2
ATOM 1630 C C . ASP A 1 42 ? -20.622 4.664 -19.149 1.00 0.00 42 ASP A C 2
ATOM 1631 O O . ASP A 1 42 ? -20.963 4.870 -17.985 1.00 0.00 42 ASP A O 2
ATOM 1640 N N . LYS A 1 43 ? -21.283 5.154 -20.193 1.00 0.00 43 LYS A N 2
ATOM 1641 C CA . LYS A 1 43 ? -22.474 5.978 -20.009 1.00 0.00 43 LYS A CA 2
ATOM 1642 C C . LYS A 1 43 ? -23.580 5.179 -19.328 1.00 0.00 43 LYS A C 2
ATOM 1643 O O . LYS A 1 43 ? -24.294 5.695 -18.469 1.00 0.00 43 LYS A O 2
ATOM 1662 N N . LEU A 1 44 ? -23.717 3.916 -19.719 1.00 0.00 44 LEU A N 2
ATOM 1663 C CA . LEU A 1 44 ? -24.740 3.055 -19.140 1.00 0.00 44 LEU A CA 2
ATOM 1664 C C . LEU A 1 44 ? -24.507 2.888 -17.640 1.00 0.00 44 LEU A C 2
ATOM 1665 O O . LEU A 1 44 ? -25.442 2.968 -16.843 1.00 0.00 44 LEU A O 2
ATOM 1681 N N . ALA A 1 45 ? -23.254 2.659 -17.265 1.00 0.00 45 ALA A N 2
ATOM 1682 C CA . ALA A 1 45 ? -22.904 2.484 -15.859 1.00 0.00 45 ALA A CA 2
ATOM 1683 C C . ALA A 1 45 ? -23.234 3.743 -15.062 1.00 0.00 45 ALA A C 2
ATOM 1684 O O . ALA A 1 45 ? -23.713 3.665 -13.930 1.00 0.00 45 ALA A O 2
ATOM 1691 N N . ASP A 1 46 ? -22.975 4.901 -15.660 1.00 0.00 46 ASP A N 2
ATOM 1692 C CA . ASP A 1 46 ? -23.244 6.172 -14.998 1.00 0.00 46 ASP A CA 2
ATOM 1693 C C . ASP A 1 46 ? -24.761 6.384 -14.855 1.00 0.00 46 ASP A C 2
ATOM 1694 O O . ASP A 1 46 ? -25.541 5.6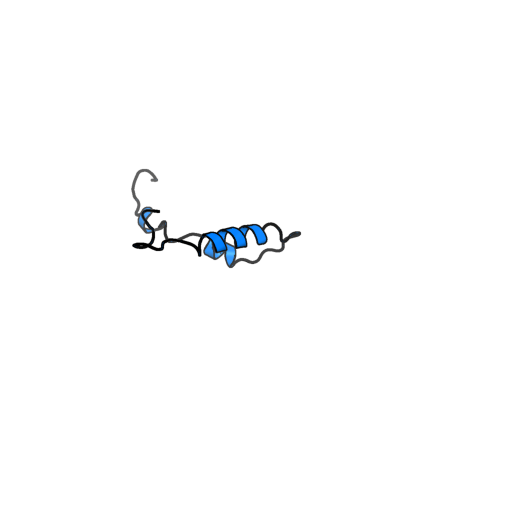90 -15.507 1.00 0.00 46 ASP A O 2
ATOM 1703 N N . LYS A 1 47 ? -25.184 7.335 -14.006 1.00 0.00 47 LYS A N 2
ATOM 1704 C CA . LYS A 1 47 ? -26.609 7.589 -13.819 1.00 0.00 47 LYS A CA 2
ATOM 1705 C C . LYS A 1 47 ? -27.335 6.310 -13.414 1.00 0.00 47 LYS A C 2
ATOM 1706 O O . LYS A 1 47 ? -28.434 6.029 -13.893 1.00 0.00 47 LYS A O 2
ATOM 1725 N N . GLN A 1 48 ? -26.713 5.536 -12.523 1.00 0.00 48 GLN A N 2
ATOM 1726 C CA . GLN A 1 48 ? -27.304 4.283 -12.048 1.00 0.00 48 GLN A CA 2
ATOM 1727 C C . GLN A 1 48 ? -27.124 4.153 -10.538 1.00 0.00 48 GLN A C 2
ATOM 1728 O O . GLN A 1 48 ? -26.020 4.320 -10.019 1.00 0.00 48 GLN A O 2
ATOM 1742 N N . GLU A 1 49 ? -28.215 3.853 -9.841 1.00 0.00 49 GLU A N 2
ATOM 1743 C CA . GLU A 1 49 ? -28.165 3.703 -8.391 1.00 0.00 49 GLU A CA 2
ATOM 1744 C C . GLU A 1 49 ? -29.424 3.013 -7.876 1.00 0.00 49 GLU A C 2
ATOM 1745 O O . GLU A 1 49 ? -29.835 3.220 -6.735 1.00 0.00 49 GLU A O 2
ATOM 1757 N N . HIS A 1 50 ? -30.036 2.188 -8.728 1.00 0.00 50 HIS A N 2
ATOM 1758 C CA . HIS A 1 50 ? -31.256 1.466 -8.358 1.00 0.00 50 HIS A CA 2
ATOM 1759 C C . HIS A 1 50 ? -31.168 0.007 -8.792 1.00 0.00 50 HIS A C 2
ATOM 1760 O O . HIS A 1 50 ? -30.542 -0.313 -9.804 1.00 0.00 50 HIS A O 2
ATOM 1774 N N . LEU A 1 51 ? -31.807 -0.872 -8.027 1.00 0.00 51 LEU A N 2
ATOM 1775 C CA . LEU A 1 51 ? -31.799 -2.296 -8.347 1.00 0.00 51 LEU A CA 2
ATOM 1776 C C . LEU A 1 51 ? -32.494 -2.540 -9.684 1.00 0.00 51 LEU A C 2
ATOM 1777 O O . LEU A 1 51 ? -32.051 -3.365 -10.484 1.00 0.00 51 LEU A O 2
ATOM 1793 N N . ASP A 1 52 ? -33.582 -1.815 -9.919 1.00 0.00 52 ASP A N 2
ATOM 1794 C CA . ASP A 1 52 ? -34.329 -1.958 -11.164 1.00 0.00 52 ASP A CA 2
ATOM 1795 C C . ASP A 1 52 ? -33.449 -1.595 -12.356 1.00 0.00 52 ASP A C 2
ATOM 1796 O O . ASP A 1 52 ? -33.504 -2.243 -13.401 1.00 0.00 52 ASP A O 2
ATOM 1805 N N . GLY A 1 53 ? -32.637 -0.557 -12.189 1.00 0.00 53 GLY A N 2
ATOM 1806 C CA . GLY A 1 53 ? -31.745 -0.116 -13.256 1.00 0.00 53 GLY A CA 2
ATOM 1807 C C . GLY A 1 53 ? -30.762 -1.226 -13.638 1.00 0.00 53 GLY A C 2
ATOM 1808 O O . GLY A 1 53 ? -30.444 -1.409 -14.812 1.00 0.00 53 GLY A O 2
ATOM 1812 N N . ALA A 1 54 ? -30.274 -1.958 -12.636 1.00 0.00 54 ALA A N 2
ATOM 1813 C CA . ALA A 1 54 ? -29.324 -3.038 -12.880 1.00 0.00 54 ALA A CA 2
ATOM 1814 C C . ALA A 1 54 ? -29.940 -4.149 -13.734 1.00 0.00 54 ALA A C 2
ATOM 1815 O O . ALA A 1 54 ? -29.267 -4.727 -14.588 1.00 0.00 54 ALA A O 2
ATOM 1822 N N . LEU A 1 55 ? -31.206 -4.468 -13.479 1.00 0.00 55 LEU A N 2
ATOM 1823 C CA . LEU A 1 55 ? -31.875 -5.540 -14.217 1.00 0.00 55 LEU A CA 2
ATOM 1824 C C . LEU A 1 55 ? -31.962 -5.235 -15.713 1.00 0.00 55 LEU A C 2
ATOM 1825 O O . LEU A 1 55 ? -31.719 -6.112 -16.542 1.00 0.00 55 LEU A O 2
ATOM 1841 N N . ARG A 1 56 ? -32.305 -3.998 -16.058 1.00 0.00 56 ARG A N 2
ATOM 1842 C CA . ARG A 1 56 ? -32.413 -3.618 -17.465 1.00 0.00 56 ARG A CA 2
ATOM 1843 C C . ARG A 1 56 ? -31.033 -3.444 -18.091 1.00 0.00 56 ARG A C 2
ATOM 1844 O O . ARG A 1 56 ? -30.899 -3.392 -19.314 1.00 0.00 56 ARG A O 2
ATOM 1865 N N . TYR A 1 57 ? -30.007 -3.350 -17.246 1.00 0.00 57 TYR A N 2
ATOM 1866 C CA . TYR A 1 57 ? -28.635 -3.177 -17.724 1.00 0.00 57 TYR A CA 2
ATOM 1867 C C . TYR A 1 57 ? -28.380 -4.014 -18.975 1.00 0.00 57 TYR A C 2
ATOM 1868 O O . TYR A 1 57 ? -28.217 -3.430 -20.034 1.00 0.00 57 TYR A O 2
ATOM 1887 N N . GLY A 1 1 ? -12.613 18.569 -77.544 1.00 0.00 1 GLY A N 3
ATOM 1888 C CA . GLY A 1 1 ? -13.015 18.913 -78.937 1.00 0.00 1 GLY A CA 3
ATOM 1889 C C . GLY A 1 1 ? -13.476 17.652 -79.661 1.00 0.00 1 GLY A C 3
ATOM 1890 O O . GLY A 1 1 ? -12.701 16.717 -79.855 1.00 0.00 1 GLY A O 3
ATOM 1896 N N . SER A 1 2 ? -14.748 17.636 -80.059 1.00 0.00 2 SER A N 3
ATOM 1897 C CA . SER A 1 2 ? -15.311 16.485 -80.763 1.00 0.00 2 SER A CA 3
ATOM 1898 C C . SER A 1 2 ? -16.428 16.928 -81.703 1.00 0.00 2 SER A C 3
ATOM 1899 O O . SER A 1 2 ? -17.175 17.859 -81.398 1.00 0.00 2 SER A O 3
ATOM 1907 N N . LYS A 1 3 ? -16.537 16.255 -82.843 1.00 0.00 3 LYS A N 3
ATOM 1908 C CA . LYS A 1 3 ? -17.568 16.589 -83.819 1.00 0.00 3 LYS A CA 3
ATOM 1909 C C . LYS A 1 3 ? -18.954 16.413 -83.204 1.00 0.00 3 LYS A C 3
ATOM 1910 O O . LYS A 1 3 ? -19.835 17.252 -83.386 1.00 0.00 3 LYS A O 3
ATOM 1929 N N . THR A 1 4 ? -19.139 15.311 -82.475 1.00 0.00 4 THR A N 3
ATOM 1930 C CA . THR A 1 4 ? -20.414 15.014 -81.833 1.00 0.00 4 THR A CA 3
ATOM 1931 C C . THR A 1 4 ? -20.208 14.726 -80.350 1.00 0.00 4 THR A C 3
ATOM 1932 O O . THR A 1 4 ? -19.102 14.400 -79.919 1.00 0.00 4 THR A O 3
ATOM 1943 N N . ILE A 1 5 ? -21.283 14.849 -79.571 1.00 0.00 5 ILE A N 3
ATOM 1944 C CA . ILE A 1 5 ? -21.218 14.599 -78.129 1.00 0.00 5 ILE A CA 3
ATOM 1945 C C . ILE A 1 5 ? -22.473 13.870 -77.658 1.00 0.00 5 ILE A C 3
ATOM 1946 O O . ILE A 1 5 ? -23.595 14.293 -77.939 1.00 0.00 5 ILE A O 3
ATOM 1962 N N . GLN A 1 6 ? -22.271 12.769 -76.936 1.00 0.00 6 GLN A N 3
ATOM 1963 C CA . GLN A 1 6 ? -23.377 11.965 -76.409 1.00 0.00 6 GLN A CA 3
ATOM 1964 C C . GLN A 1 6 ? -23.368 12.009 -74.884 1.00 0.00 6 GLN A C 3
ATOM 1965 O O . GLN A 1 6 ? -23.720 11.032 -74.224 1.00 0.00 6 GLN A O 3
ATOM 1979 N N . GLU A 1 7 ? -22.945 13.153 -74.343 1.00 0.00 7 GLU A N 3
ATOM 1980 C CA . GLU A 1 7 ? -22.865 13.361 -72.898 1.00 0.00 7 GLU A CA 3
ATOM 1981 C C . GLU A 1 7 ? -21.814 12.451 -72.269 1.00 0.00 7 GLU A C 3
ATOM 1982 O O . GLU A 1 7 ? -21.775 12.287 -71.050 1.00 0.00 7 GLU A O 3
ATOM 1994 N N . LYS A 1 8 ? -20.945 11.883 -73.101 1.00 0.00 8 LYS A N 3
ATOM 1995 C CA . LYS A 1 8 ? -19.881 11.021 -72.595 1.00 0.00 8 LYS A CA 3
ATOM 1996 C C . LYS A 1 8 ? -18.919 11.833 -71.739 1.00 0.00 8 LYS A C 3
ATOM 1997 O O . LYS A 1 8 ? -18.446 11.367 -70.703 1.00 0.00 8 LYS A O 3
ATOM 2016 N N . GLU A 1 9 ? -18.641 13.056 -72.179 1.00 0.00 9 GLU A N 3
ATOM 2017 C CA . GLU A 1 9 ? -17.737 13.935 -71.442 1.00 0.00 9 GLU A CA 3
ATOM 2018 C C . GLU A 1 9 ? -18.313 14.261 -70.068 1.00 0.00 9 GLU A C 3
ATOM 2019 O O . GLU A 1 9 ? -17.585 14.318 -69.079 1.00 0.00 9 GLU A O 3
ATOM 2031 N N . GLN A 1 10 ? -19.622 14.473 -70.015 1.00 0.00 10 GLN A N 3
ATOM 2032 C CA . GLN A 1 10 ? -20.287 14.791 -68.755 1.00 0.00 10 GLN A CA 3
ATOM 2033 C C . GLN A 1 10 ? -20.141 13.640 -67.764 1.00 0.00 10 GLN A C 3
ATOM 2034 O O . GLN A 1 10 ? -19.933 13.857 -66.570 1.00 0.00 10 GLN A O 3
ATOM 2048 N N . GLU A 1 11 ? -20.258 12.415 -68.266 1.00 0.00 11 GLU A N 3
ATOM 2049 C CA . GLU A 1 11 ? -20.145 11.232 -67.419 1.00 0.00 11 GLU A CA 3
ATOM 2050 C C . GLU A 1 11 ? -18.765 11.166 -66.769 1.00 0.00 11 GLU A C 3
ATOM 2051 O O . GLU A 1 11 ? -18.642 10.834 -65.590 1.00 0.00 11 GLU A O 3
ATOM 2063 N N . LEU A 1 12 ? -17.727 11.479 -67.542 1.00 0.00 12 LEU A N 3
ATOM 2064 C CA . LEU A 1 12 ? -16.354 11.448 -67.029 1.00 0.00 12 LEU A CA 3
ATOM 2065 C C . LEU A 1 12 ? -15.921 12.837 -66.570 1.00 0.00 12 LEU A C 3
ATOM 2066 O O . LEU A 1 12 ? -16.243 13.841 -67.204 1.00 0.00 12 LEU A O 3
ATOM 2082 N N . LYS A 1 13 ? -15.187 12.885 -65.459 1.00 0.00 13 LYS A N 3
ATOM 2083 C CA . LYS A 1 13 ? -14.706 14.155 -64.906 1.00 0.00 13 LYS A CA 3
ATOM 2084 C C . LYS A 1 13 ? -13.203 14.089 -64.649 1.00 0.00 13 LYS A C 3
ATOM 2085 O O . LYS A 1 13 ? -12.663 13.027 -64.339 1.00 0.00 13 LYS A O 3
ATOM 2104 N N . ASN A 1 14 ? -12.535 15.230 -64.780 1.00 0.00 14 ASN A N 3
ATOM 2105 C CA . ASN A 1 14 ? -11.095 15.289 -64.558 1.00 0.00 14 ASN A CA 3
ATOM 2106 C C . ASN A 1 14 ? -10.755 14.882 -63.128 1.00 0.00 14 ASN A C 3
ATOM 2107 O O . ASN A 1 14 ? -9.791 14.155 -62.891 1.00 0.00 14 ASN A O 3
ATOM 2118 N N . LEU A 1 15 ? -11.558 15.357 -62.175 1.00 0.00 15 LEU A N 3
ATOM 2119 C CA . LEU A 1 15 ? -11.342 15.042 -60.760 1.00 0.00 15 LEU A CA 3
ATOM 2120 C C . LEU A 1 15 ? -12.323 13.962 -60.309 1.00 0.00 15 LEU A C 3
ATOM 2121 O O . LEU A 1 15 ? -13.538 14.130 -60.414 1.00 0.00 15 LEU A O 3
ATOM 2137 N N . LYS A 1 16 ? -11.785 12.851 -59.807 1.00 0.00 16 LYS A N 3
ATOM 2138 C CA . LYS A 1 16 ? -12.611 11.736 -59.336 1.00 0.00 16 LYS A CA 3
ATOM 2139 C C . LYS A 1 16 ? -12.194 11.319 -57.930 1.00 0.00 16 LYS A C 3
ATOM 2140 O O . LYS A 1 16 ? -11.024 11.427 -57.561 1.00 0.00 16 LYS A O 3
ATOM 2159 N N . ASP A 1 17 ? -13.159 10.842 -57.148 1.00 0.00 17 ASP A N 3
ATOM 2160 C CA . ASP A 1 17 ? -12.884 10.410 -55.779 1.00 0.00 17 ASP A CA 3
ATOM 2161 C C . ASP A 1 17 ? -12.413 8.959 -55.760 1.00 0.00 17 ASP A C 3
ATOM 2162 O O . ASP A 1 17 ? -12.182 8.385 -54.696 1.00 0.00 17 ASP A O 3
ATOM 2171 N N . ASN A 1 18 ? -12.277 8.370 -56.944 1.00 0.00 18 ASN A N 3
ATOM 2172 C CA . ASN A 1 18 ? -11.832 6.986 -57.052 1.00 0.00 18 ASN A CA 3
ATOM 2173 C C . ASN A 1 18 ? -10.436 6.822 -56.461 1.00 0.00 18 ASN A C 3
ATOM 2174 O O . ASN A 1 18 ? -10.151 5.838 -55.779 1.00 0.00 18 ASN A O 3
ATOM 2185 N N . VAL A 1 19 ? -9.569 7.795 -56.728 1.00 0.00 19 VAL A N 3
ATOM 2186 C CA . VAL A 1 19 ? -8.204 7.748 -56.218 1.00 0.00 19 VAL A CA 3
ATOM 2187 C C . VAL A 1 19 ? -8.209 7.749 -54.692 1.00 0.00 19 VAL A C 3
ATOM 2188 O O . VAL A 1 19 ? -7.487 6.977 -54.058 1.00 0.00 19 VAL A O 3
ATOM 2201 N N . GLU A 1 20 ? -9.029 8.614 -54.105 1.00 0.00 20 GLU A N 3
ATOM 2202 C CA . GLU A 1 20 ? -9.121 8.699 -52.650 1.00 0.00 20 GLU A CA 3
ATOM 2203 C C . GLU A 1 20 ? -9.647 7.390 -52.069 1.00 0.00 20 GLU A C 3
ATOM 2204 O O . GLU A 1 20 ? -9.176 6.927 -51.030 1.00 0.00 20 GLU A O 3
ATOM 2216 N N . LEU A 1 21 ? -10.619 6.794 -52.751 1.00 0.00 21 LEU A N 3
ATOM 2217 C CA . LEU A 1 21 ? -11.195 5.533 -52.294 1.00 0.00 21 LEU A CA 3
ATOM 2218 C C . LEU A 1 21 ? -10.140 4.430 -52.313 1.00 0.00 21 LEU A C 3
ATOM 2219 O O . LEU A 1 21 ? -10.087 3.593 -51.411 1.00 0.00 21 LEU A O 3
ATOM 2235 N N . GLU A 1 22 ? -9.303 4.437 -53.345 1.00 0.00 22 GLU A N 3
ATOM 2236 C CA . GLU A 1 22 ? -8.252 3.432 -53.472 1.00 0.00 22 GLU A CA 3
ATOM 2237 C C . GLU A 1 22 ? -7.285 3.523 -52.297 1.00 0.00 22 GLU A C 3
ATOM 2238 O O . GLU A 1 22 ? -6.865 2.508 -51.749 1.00 0.00 22 GLU A O 3
ATOM 2250 N N . ARG A 1 23 ? -6.936 4.748 -51.918 1.00 0.00 23 ARG A N 3
ATOM 2251 C CA . ARG A 1 23 ? -6.016 4.966 -50.807 1.00 0.00 23 ARG A CA 3
ATOM 2252 C C . ARG A 1 23 ? -6.606 4.445 -49.497 1.00 0.00 23 ARG A C 3
ATOM 2253 O O . ARG A 1 23 ? -5.888 3.908 -48.652 1.00 0.00 23 ARG A O 3
ATOM 2274 N N . LEU A 1 24 ? -7.910 4.627 -49.330 1.00 0.00 24 LEU A N 3
ATOM 2275 C CA . LEU A 1 24 ? -8.592 4.194 -48.113 1.00 0.00 24 LEU A CA 3
ATOM 2276 C C . LEU A 1 24 ? -8.453 2.685 -47.904 1.00 0.00 24 LEU A C 3
ATOM 2277 O O . LEU A 1 24 ? -8.232 2.231 -46.782 1.00 0.00 24 LEU A O 3
ATOM 2293 N N . LYS A 1 25 ? -8.601 1.915 -48.978 1.00 0.00 25 LYS A N 3
ATOM 2294 C CA . LYS A 1 25 ? -8.506 0.458 -48.883 1.00 0.00 25 LYS A CA 3
ATOM 2295 C C . LYS A 1 25 ? -9.535 -0.067 -47.881 1.00 0.00 25 LYS A C 3
ATOM 2296 O O . LYS A 1 25 ? -10.099 0.697 -47.098 1.00 0.00 25 LYS A O 3
ATOM 2315 N N . ASN A 1 26 ? -9.773 -1.376 -47.913 1.00 0.00 26 ASN A N 3
ATOM 2316 C CA . ASN A 1 26 ? -10.736 -1.998 -47.007 1.00 0.00 26 ASN A CA 3
ATOM 2317 C C . ASN A 1 26 ? -10.059 -2.396 -45.697 1.00 0.00 26 ASN A C 3
ATOM 2318 O O . ASN A 1 26 ? -9.277 -3.344 -45.656 1.00 0.00 26 ASN A O 3
ATOM 2329 N N . GLU A 1 27 ? -10.367 -1.664 -44.632 1.00 0.00 27 GLU A N 3
ATOM 2330 C CA . GLU A 1 27 ? -9.781 -1.949 -43.327 1.00 0.00 27 GLU A CA 3
ATOM 2331 C C . GLU A 1 27 ? -10.173 -3.349 -42.863 1.00 0.00 27 GLU A C 3
ATOM 2332 O O . GLU A 1 27 ? -11.341 -3.731 -42.928 1.00 0.00 27 GLU A O 3
ATOM 2344 N N . ARG A 1 28 ? -9.187 -4.109 -42.397 1.00 0.00 28 ARG A N 3
ATOM 2345 C CA . ARG A 1 28 ? -9.440 -5.466 -41.928 1.00 0.00 28 ARG A CA 3
ATOM 2346 C C . ARG A 1 28 ? -10.404 -5.460 -40.742 1.00 0.00 28 ARG A C 3
ATOM 2347 O O . ARG A 1 28 ? -10.243 -4.686 -39.800 1.00 0.00 28 ARG A O 3
ATOM 2368 N N . HIS A 1 29 ? -11.409 -6.329 -40.803 1.00 0.00 29 HIS A N 3
ATOM 2369 C CA . HIS A 1 29 ? -12.397 -6.418 -39.733 1.00 0.00 29 HIS A CA 3
ATOM 2370 C C . HIS A 1 29 ? -11.821 -7.141 -38.520 1.00 0.00 29 HIS A C 3
ATOM 2371 O O . HIS A 1 29 ? -12.390 -7.091 -37.430 1.00 0.00 29 HIS A O 3
ATOM 2385 N N . ASP A 1 30 ? -10.694 -7.816 -38.716 1.00 0.00 30 ASP A N 3
ATOM 2386 C CA . ASP A 1 30 ? -10.055 -8.549 -37.628 1.00 0.00 30 ASP A CA 3
ATOM 2387 C C . ASP A 1 30 ? -9.643 -7.600 -36.508 1.00 0.00 30 ASP A C 3
ATOM 2388 O O . ASP A 1 30 ? -9.774 -7.924 -35.327 1.00 0.00 30 ASP A O 3
ATOM 2397 N N . HIS A 1 31 ? -9.142 -6.424 -36.884 1.00 0.00 31 HIS A N 3
ATOM 2398 C CA . HIS A 1 31 ? -8.709 -5.425 -35.905 1.00 0.00 31 HIS A CA 3
ATOM 2399 C C . HIS A 1 31 ? -9.783 -4.358 -35.719 1.00 0.00 31 HIS A C 3
ATOM 2400 O O . HIS A 1 31 ? -10.125 -3.638 -36.658 1.00 0.00 31 HIS A O 3
ATOM 2414 N N . ASP A 1 32 ? -10.312 -4.263 -34.500 1.00 0.00 32 ASP A N 3
ATOM 2415 C CA . ASP A 1 32 ? -11.352 -3.280 -34.191 1.00 0.00 32 ASP A CA 3
ATOM 2416 C C . ASP A 1 32 ? -11.156 -2.734 -32.778 1.00 0.00 32 ASP A C 3
ATOM 2417 O O . ASP A 1 32 ? -11.303 -3.459 -31.795 1.00 0.00 32 ASP A O 3
ATOM 2426 N N . GLU A 1 33 ? -10.813 -1.452 -32.689 1.00 0.00 33 GLU A N 3
ATOM 2427 C CA . GLU A 1 33 ? -10.587 -0.815 -31.394 1.00 0.00 33 GLU A CA 3
ATOM 2428 C C . GLU A 1 33 ? -11.854 -0.858 -30.546 1.00 0.00 33 GLU A C 3
ATOM 2429 O O . GLU A 1 33 ? -11.793 -1.088 -29.339 1.00 0.00 33 GLU A O 3
ATOM 2441 N N . GLU A 1 34 ? -12.998 -0.625 -31.182 1.00 0.00 34 GLU A N 3
ATOM 2442 C CA . GLU A 1 34 ? -14.279 -0.632 -30.478 1.00 0.00 34 GLU A CA 3
ATOM 2443 C C . GLU A 1 34 ? -14.272 0.391 -29.344 1.00 0.00 34 GLU A C 3
ATOM 2444 O O . GLU A 1 34 ? -14.884 0.173 -28.298 1.00 0.00 34 GLU A O 3
ATOM 2456 N N . ALA A 1 35 ? -13.580 1.508 -29.557 1.00 0.00 35 ALA A N 3
ATOM 2457 C CA . ALA A 1 35 ? -13.508 2.555 -28.544 1.00 0.00 35 ALA A CA 3
ATOM 2458 C C . ALA A 1 35 ? -14.898 3.108 -28.242 1.00 0.00 35 ALA A C 3
ATOM 2459 O O . ALA A 1 35 ? -15.230 3.388 -27.089 1.00 0.00 35 ALA A O 3
ATOM 2466 N N . GLU A 1 36 ? -15.706 3.263 -29.286 1.00 0.00 36 GLU A N 3
ATOM 2467 C CA . GLU A 1 36 ? -17.060 3.783 -29.122 1.00 0.00 36 GLU A CA 3
ATOM 2468 C C . GLU A 1 36 ? -17.901 2.845 -28.261 1.00 0.00 36 GLU A C 3
ATOM 2469 O O . GLU A 1 36 ? -18.697 3.294 -27.436 1.00 0.00 36 GLU A O 3
ATOM 2481 N N . ARG A 1 37 ? -17.722 1.544 -28.460 1.00 0.00 37 ARG A N 3
ATOM 2482 C CA . ARG A 1 37 ? -18.476 0.556 -27.695 1.00 0.00 37 ARG A CA 3
ATOM 2483 C C . ARG A 1 37 ? -18.188 0.709 -26.206 1.00 0.00 37 ARG A C 3
ATOM 2484 O O . ARG A 1 37 ? -19.100 0.668 -25.381 1.00 0.00 37 ARG A O 3
ATOM 2505 N N . LYS A 1 38 ? -16.914 0.885 -25.867 1.00 0.00 38 LYS A N 3
ATOM 2506 C CA . LYS A 1 38 ? -16.523 1.042 -24.471 1.00 0.00 38 LYS A CA 3
ATOM 2507 C C . LYS A 1 38 ? -17.162 2.293 -23.874 1.00 0.00 38 LYS A C 3
ATOM 2508 O O . LYS A 1 38 ? -17.604 2.288 -22.725 1.00 0.00 38 LYS A O 3
ATOM 2527 N N . ALA A 1 39 ? -17.207 3.362 -24.662 1.00 0.00 39 ALA A N 3
ATOM 2528 C CA . ALA A 1 39 ? -17.795 4.615 -24.202 1.00 0.00 39 ALA A CA 3
ATOM 2529 C C . ALA A 1 39 ? -19.270 4.424 -23.867 1.00 0.00 39 ALA A C 3
ATOM 2530 O O . ALA A 1 39 ? -19.768 4.967 -22.880 1.00 0.00 39 ALA A O 3
ATOM 2537 N N . LEU A 1 40 ? -19.965 3.651 -24.694 1.00 0.00 40 LEU A N 3
ATOM 2538 C CA . LEU A 1 40 ? -21.385 3.396 -24.478 1.00 0.00 40 LEU A CA 3
ATOM 2539 C C . LEU A 1 40 ? -21.600 2.693 -23.141 1.00 0.00 40 LEU A C 3
ATOM 2540 O O . LEU A 1 40 ? -22.498 3.048 -22.378 1.00 0.00 40 LEU A O 3
ATOM 2556 N N . GLU A 1 41 ? -20.770 1.691 -22.865 1.00 0.00 41 GLU A N 3
ATOM 2557 C CA . GLU A 1 41 ? -20.881 0.943 -21.618 1.00 0.00 41 GLU A CA 3
ATOM 2558 C C . GLU A 1 41 ? -20.655 1.864 -20.423 1.00 0.00 41 GLU A C 3
ATOM 2559 O O . GLU A 1 41 ? -21.365 1.783 -19.422 1.00 0.00 41 GLU A O 3
ATOM 2571 N N . ASP A 1 42 ? -19.661 2.739 -20.537 1.00 0.00 42 ASP A N 3
ATOM 2572 C CA . ASP A 1 42 ? -19.350 3.671 -19.459 1.00 0.00 42 ASP A CA 3
ATOM 2573 C C . ASP A 1 42 ? -20.540 4.585 -19.180 1.00 0.00 42 ASP A C 3
ATOM 2574 O O . ASP A 1 42 ? -20.887 4.833 -18.026 1.00 0.00 42 ASP A O 3
ATOM 2583 N N . LYS A 1 43 ? -21.161 5.080 -20.245 1.00 0.00 43 LYS A N 3
ATOM 2584 C CA . LYS A 1 43 ? -22.316 5.963 -20.098 1.00 0.00 43 LYS A CA 3
ATOM 2585 C C . LYS A 1 43 ? -23.470 5.229 -19.423 1.00 0.00 43 LYS A C 3
ATOM 2586 O O . LYS A 1 43 ? -24.172 5.796 -18.586 1.00 0.00 43 LYS A O 3
ATOM 2605 N N . LEU A 1 44 ? -23.656 3.965 -19.786 1.00 0.00 44 LEU A N 3
ATOM 2606 C CA . LEU A 1 44 ? -24.727 3.164 -19.201 1.00 0.00 44 LEU A CA 3
ATOM 2607 C C . LEU A 1 44 ? -24.499 2.982 -17.705 1.00 0.00 44 LEU A C 3
ATOM 2608 O O . LEU A 1 44 ? -25.439 3.031 -16.912 1.00 0.00 44 LEU A O 3
ATOM 2624 N N . ALA A 1 45 ? -23.243 2.775 -17.324 1.00 0.00 45 ALA A N 3
ATOM 2625 C CA . ALA A 1 45 ? -22.902 2.588 -15.917 1.00 0.00 45 ALA A CA 3
ATOM 2626 C C . ALA A 1 45 ? -23.269 3.829 -15.110 1.00 0.00 45 ALA A C 3
ATOM 2627 O O . ALA A 1 45 ? -23.776 3.728 -13.992 1.00 0.00 45 ALA A O 3
ATOM 2634 N N . ASP A 1 46 ? -23.011 4.999 -15.687 1.00 0.00 46 ASP A N 3
ATOM 2635 C CA . ASP A 1 46 ? -23.319 6.257 -15.018 1.00 0.00 46 ASP A CA 3
ATOM 2636 C C . ASP A 1 46 ? -22.716 6.288 -13.614 1.00 0.00 46 ASP A C 3
ATOM 2637 O O . ASP A 1 46 ? -23.315 6.835 -12.688 1.00 0.00 46 ASP A O 3
ATOM 2646 N N . LYS A 1 47 ? -21.525 5.705 -13.461 1.00 0.00 47 LYS A N 3
ATOM 2647 C CA . LYS A 1 47 ? -20.852 5.680 -12.163 1.00 0.00 47 LYS A CA 3
ATOM 2648 C C . LYS A 1 47 ? -19.927 6.884 -12.018 1.00 0.00 47 LYS A C 3
ATOM 2649 O O . LYS A 1 47 ? -19.322 7.092 -10.966 1.00 0.00 47 LYS A O 3
ATOM 2668 N N . GLN A 1 48 ? -19.827 7.678 -13.079 1.00 0.00 48 GLN A N 3
ATOM 2669 C CA . GLN A 1 48 ? -18.977 8.865 -13.053 1.00 0.00 48 GLN A CA 3
ATOM 2670 C C . GLN A 1 48 ? -19.490 9.864 -12.023 1.00 0.00 48 GLN A C 3
ATOM 2671 O O . GLN A 1 48 ? -18.707 10.494 -11.311 1.00 0.00 48 GLN A O 3
ATOM 2685 N N . GLU A 1 49 ? -20.810 10.002 -11.947 1.00 0.00 49 GLU A N 3
ATOM 2686 C CA . GLU A 1 49 ? -21.416 10.927 -10.993 1.00 0.00 49 GLU A CA 3
ATOM 2687 C C . GLU A 1 49 ? -21.109 10.497 -9.562 1.00 0.00 49 GLU A C 3
ATOM 2688 O O . GLU A 1 49 ? -20.845 11.333 -8.695 1.00 0.00 49 GLU A O 3
ATOM 2700 N N . HIS A 1 50 ? -21.147 9.191 -9.320 1.00 0.00 50 HIS A N 3
ATOM 2701 C CA . HIS A 1 50 ? -20.870 8.662 -7.989 1.00 0.00 50 HIS A CA 3
ATOM 2702 C C . HIS A 1 50 ? -19.424 8.942 -7.592 1.00 0.00 50 HIS A C 3
ATOM 2703 O O . HIS A 1 50 ? -18.508 8.789 -8.401 1.00 0.00 50 HIS A O 3
ATOM 2717 N N . LEU A 1 51 ? -19.226 9.354 -6.343 1.00 0.00 51 LEU A N 3
ATOM 2718 C CA . LEU A 1 51 ? -17.885 9.653 -5.852 1.00 0.00 51 LEU A CA 3
ATOM 2719 C C . LEU A 1 51 ? -17.007 8.407 -5.912 1.00 0.00 51 LEU A C 3
ATOM 2720 O O . LEU A 1 51 ? -15.857 8.466 -6.346 1.00 0.00 51 LEU A O 3
ATOM 2736 N N . ASP A 1 52 ? -17.558 7.281 -5.473 1.00 0.00 52 ASP A N 3
ATOM 2737 C CA . ASP A 1 52 ? -16.817 6.024 -5.480 1.00 0.00 52 ASP A CA 3
ATOM 2738 C C . ASP A 1 52 ? -15.464 6.199 -4.787 1.00 0.00 52 ASP A C 3
ATOM 2739 O O . ASP A 1 52 ? -15.286 7.121 -3.990 1.00 0.00 52 ASP A O 3
ATOM 2748 N N . GLY A 1 53 ? -14.512 5.317 -5.089 1.00 0.00 53 GLY A N 3
ATOM 2749 C CA . GLY A 1 53 ? -13.189 5.400 -4.480 1.00 0.00 53 GLY A CA 3
ATOM 2750 C C . GLY A 1 53 ? -12.504 6.719 -4.837 1.00 0.00 53 GLY A C 3
ATOM 2751 O O . GLY A 1 53 ? -11.835 7.321 -3.998 1.00 0.00 53 GLY A O 3
ATOM 2755 N N . ALA A 1 54 ? -12.670 7.165 -6.084 1.00 0.00 54 ALA A N 3
ATOM 2756 C CA . ALA A 1 54 ? -12.056 8.414 -6.520 1.00 0.00 54 ALA A CA 3
ATOM 2757 C C . ALA A 1 54 ? -10.549 8.381 -6.281 1.00 0.00 54 ALA A C 3
ATOM 2758 O O . ALA A 1 54 ? -9.926 9.418 -6.056 1.00 0.00 54 ALA A O 3
ATOM 2765 N N . LEU A 1 55 ? -9.970 7.186 -6.333 1.00 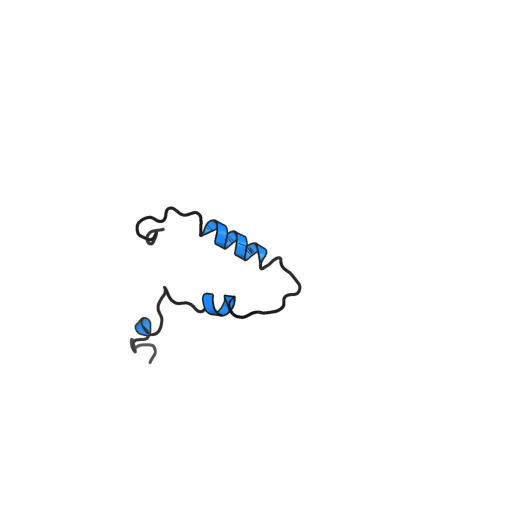0.00 55 LEU A N 3
ATOM 2766 C CA . LEU A 1 55 ? -8.535 7.034 -6.120 1.00 0.00 55 LEU A CA 3
ATOM 2767 C C . LEU A 1 55 ? -7.755 7.774 -7.202 1.00 0.00 55 LEU A C 3
ATOM 2768 O O . LEU A 1 55 ? -6.731 8.399 -6.927 1.00 0.00 55 LEU A O 3
ATOM 2784 N N . ARG A 1 56 ? -8.247 7.700 -8.435 1.00 0.00 56 ARG A N 3
ATOM 2785 C CA . ARG A 1 56 ? -7.588 8.367 -9.552 1.00 0.00 56 ARG A CA 3
ATOM 2786 C C . ARG A 1 56 ? -7.575 9.877 -9.341 1.00 0.00 56 ARG A C 3
ATOM 2787 O O . ARG A 1 56 ? -6.586 10.547 -9.643 1.00 0.00 56 ARG A O 3
ATOM 2808 N N . TYR A 1 57 ? -8.676 10.407 -8.819 1.00 0.00 57 TYR A N 3
ATOM 2809 C CA . TYR A 1 57 ? -8.779 11.840 -8.573 1.00 0.00 57 TYR A CA 3
ATOM 2810 C C . TYR A 1 57 ? -7.623 12.314 -7.697 1.00 0.00 57 TYR A C 3
ATOM 2811 O O . TYR A 1 57 ? -7.409 11.713 -6.656 1.00 0.00 57 TYR A O 3
ATOM 2830 N N . GLY A 1 1 ? 1.682 -17.751 -33.061 1.00 0.00 1 GLY A N 4
ATOM 2831 C CA . GLY A 1 1 ? 1.242 -16.333 -32.922 1.00 0.00 1 GLY A CA 4
ATOM 2832 C C . GLY A 1 1 ? 2.061 -15.650 -31.833 1.00 0.00 1 GLY A C 4
ATOM 2833 O O . GLY A 1 1 ? 1.843 -15.877 -30.643 1.00 0.00 1 GLY A O 4
ATOM 2839 N N . SER A 1 2 ? 3.005 -14.810 -32.248 1.00 0.00 2 SER A N 4
ATOM 2840 C CA . SER A 1 2 ? 3.851 -14.099 -31.298 1.00 0.00 2 SER A CA 4
ATOM 2841 C C . SER A 1 2 ? 4.529 -15.078 -30.345 1.00 0.00 2 SER A C 4
ATOM 2842 O O . SER A 1 2 ? 4.639 -14.819 -29.147 1.00 0.00 2 SER A O 4
ATOM 2850 N N . LYS A 1 3 ? 4.983 -16.204 -30.887 1.00 0.00 3 LYS A N 4
ATOM 2851 C CA . LYS A 1 3 ? 5.649 -17.215 -30.073 1.00 0.00 3 LYS A CA 4
ATOM 2852 C C . LYS A 1 3 ? 6.921 -16.645 -29.452 1.00 0.00 3 LYS A C 4
ATOM 2853 O O . LYS A 1 3 ? 7.232 -16.917 -28.292 1.00 0.00 3 LYS A O 4
ATOM 2872 N N . THR A 1 4 ? 7.649 -15.850 -30.230 1.00 0.00 4 THR A N 4
ATOM 2873 C CA . THR A 1 4 ? 8.882 -15.240 -29.747 1.00 0.00 4 THR A CA 4
ATOM 2874 C C . THR A 1 4 ? 8.575 -13.992 -28.924 1.00 0.00 4 THR A C 4
ATOM 2875 O O . THR A 1 4 ? 7.482 -13.433 -29.009 1.00 0.00 4 THR A O 4
ATOM 2886 N N . ILE A 1 5 ? 9.545 -13.566 -28.118 1.00 0.00 5 ILE A N 4
ATOM 2887 C CA . ILE A 1 5 ? 9.370 -12.390 -27.273 1.00 0.00 5 ILE A CA 4
ATOM 2888 C C . ILE A 1 5 ? 9.617 -11.098 -28.050 1.00 0.00 5 ILE A C 4
ATOM 2889 O O . ILE A 1 5 ? 9.080 -10.047 -27.703 1.00 0.00 5 ILE A O 4
ATOM 2905 N N . GLN A 1 6 ? 10.432 -11.179 -29.096 1.00 0.00 6 GLN A N 4
ATOM 2906 C CA . GLN A 1 6 ? 10.740 -10.005 -29.906 1.00 0.00 6 GLN A CA 4
ATOM 2907 C C . GLN A 1 6 ? 11.062 -8.807 -29.011 1.00 0.00 6 GLN A C 4
ATOM 2908 O O . GLN A 1 6 ? 10.828 -7.658 -29.385 1.00 0.00 6 GLN A O 4
ATOM 2922 N N . GLU A 1 7 ? 11.610 -9.089 -27.832 1.00 0.00 7 GLU A N 4
ATOM 2923 C CA . GLU A 1 7 ? 11.977 -8.039 -26.888 1.00 0.00 7 GLU A CA 4
ATOM 2924 C C . GLU A 1 7 ? 10.805 -7.097 -26.606 1.00 0.00 7 GLU A C 4
ATOM 2925 O O . GLU A 1 7 ? 11.009 -5.920 -26.310 1.00 0.00 7 GLU A O 4
ATOM 2937 N N . LYS A 1 8 ? 9.583 -7.618 -26.680 1.00 0.00 8 LYS A N 4
ATOM 2938 C CA . LYS A 1 8 ? 8.406 -6.794 -26.407 1.00 0.00 8 LYS A CA 4
ATOM 2939 C C . LYS A 1 8 ? 8.411 -6.322 -24.957 1.00 0.00 8 LYS A C 4
ATOM 2940 O O . LYS A 1 8 ? 8.061 -5.178 -24.665 1.00 0.00 8 LYS A O 4
ATOM 2959 N N . GLU A 1 9 ? 8.815 -7.209 -24.052 1.00 0.00 9 GLU A N 4
ATOM 2960 C CA . GLU A 1 9 ? 8.863 -6.864 -22.633 1.00 0.00 9 GLU A CA 4
ATOM 2961 C C . GLU A 1 9 ? 9.875 -5.750 -22.385 1.00 0.00 9 GLU A C 4
ATOM 2962 O O . GLU A 1 9 ? 9.632 -4.845 -21.588 1.00 0.00 9 GLU A O 4
ATOM 2974 N N . GLN A 1 10 ? 11.008 -5.823 -23.075 1.00 0.00 10 GLN A N 4
ATOM 2975 C CA . GLN A 1 10 ? 12.049 -4.812 -22.922 1.00 0.00 10 GLN A CA 4
ATOM 2976 C C . GLN A 1 10 ? 11.525 -3.445 -23.352 1.00 0.00 10 GLN A C 4
ATOM 2977 O O . GLN A 1 10 ? 11.777 -2.435 -22.694 1.00 0.00 10 GLN A O 4
ATOM 2991 N N . GLU A 1 11 ? 10.789 -3.425 -24.459 1.00 0.00 11 GLU A N 4
ATOM 2992 C CA . GLU A 1 11 ? 10.223 -2.184 -24.975 1.00 0.00 11 GLU A CA 4
ATOM 2993 C C . GLU A 1 11 ? 9.221 -1.602 -23.982 1.00 0.00 11 GLU A C 4
ATOM 2994 O O . GLU A 1 11 ? 9.159 -0.389 -23.784 1.00 0.00 11 GLU A O 4
ATOM 3006 N N . LEU A 1 12 ? 8.432 -2.480 -23.371 1.00 0.00 12 LEU A N 4
ATOM 3007 C CA . LEU A 1 12 ? 7.424 -2.055 -22.407 1.00 0.00 12 LEU A CA 4
ATOM 3008 C C . LEU A 1 12 ? 8.072 -1.328 -21.230 1.00 0.00 12 LEU A C 4
ATOM 3009 O O . LEU A 1 12 ? 7.557 -0.314 -20.760 1.00 0.00 12 LEU A O 4
ATOM 3025 N N . LYS A 1 13 ? 9.198 -1.850 -20.758 1.00 0.00 13 LYS A N 4
ATOM 3026 C CA . LYS A 1 13 ? 9.894 -1.231 -19.633 1.00 0.00 13 LYS A CA 4
ATOM 3027 C C . LYS A 1 13 ? 10.448 0.134 -20.028 1.00 0.00 13 LYS A C 4
ATOM 3028 O O . LYS A 1 13 ? 10.927 0.323 -21.146 1.00 0.00 13 LYS A O 4
ATOM 3047 N N . ASN A 1 14 ? 10.372 1.085 -19.098 1.00 0.00 14 ASN A N 4
ATOM 3048 C CA . ASN A 1 14 ? 10.859 2.446 -19.340 1.00 0.00 14 ASN A CA 4
ATOM 3049 C C . ASN A 1 14 ? 12.265 2.626 -18.775 1.00 0.00 14 ASN A C 4
ATOM 3050 O O . ASN A 1 14 ? 12.747 3.751 -18.634 1.00 0.00 14 ASN A O 4
ATOM 3061 N N . LEU A 1 15 ? 12.919 1.516 -18.456 1.00 0.00 15 LEU A N 4
ATOM 3062 C CA . LEU A 1 15 ? 14.272 1.571 -17.909 1.00 0.00 15 LEU A CA 4
ATOM 3063 C C . LEU A 1 15 ? 15.229 2.196 -18.918 1.00 0.00 15 LEU A C 4
ATOM 3064 O O . LEU A 1 15 ? 16.111 2.972 -18.550 1.00 0.00 15 LEU A O 4
ATOM 3080 N N . LYS A 1 16 ? 15.048 1.858 -20.191 1.00 0.00 16 LYS A N 4
ATOM 3081 C CA . LYS A 1 16 ? 15.902 2.397 -21.249 1.00 0.00 16 LYS A CA 4
ATOM 3082 C C . LYS A 1 16 ? 15.161 2.407 -22.583 1.00 0.00 16 LYS A C 4
ATOM 3083 O O . LYS A 1 16 ? 14.147 1.728 -22.745 1.00 0.00 16 LYS A O 4
ATOM 3102 N N . ASP A 1 17 ? 15.672 3.183 -23.533 1.00 0.00 17 ASP A N 4
ATOM 3103 C CA . ASP A 1 17 ? 15.048 3.276 -24.848 1.00 0.00 17 ASP A CA 4
ATOM 3104 C C . ASP A 1 17 ? 13.599 3.739 -24.721 1.00 0.00 17 ASP A C 4
ATOM 3105 O O . ASP A 1 17 ? 12.692 3.148 -25.307 1.00 0.00 17 ASP A O 4
ATOM 3114 N N . ASN A 1 18 ? 13.394 4.801 -23.950 1.00 0.00 18 ASN A N 4
ATOM 3115 C CA . ASN A 1 18 ? 12.056 5.347 -23.743 1.00 0.00 18 ASN A CA 4
ATOM 3116 C C . ASN A 1 18 ? 11.498 5.921 -25.043 1.00 0.00 18 ASN A C 4
ATOM 3117 O O . ASN A 1 18 ? 10.284 5.944 -25.250 1.00 0.00 18 ASN A O 4
ATOM 3128 N N . VAL A 1 19 ? 12.388 6.391 -25.910 1.00 0.00 19 VAL A N 4
ATOM 3129 C CA . VAL A 1 19 ? 11.971 6.974 -27.181 1.00 0.00 19 VAL A CA 4
ATOM 3130 C C . VAL A 1 19 ? 11.207 5.949 -28.017 1.00 0.00 19 VAL A C 4
ATOM 3131 O O . VAL A 1 19 ? 10.165 6.261 -28.594 1.00 0.00 19 VAL A O 4
ATOM 3144 N N . GLU A 1 20 ? 11.726 4.728 -28.079 1.00 0.00 20 GLU A N 4
ATOM 3145 C CA . GLU A 1 20 ? 11.074 3.675 -28.850 1.00 0.00 20 GLU A CA 4
ATOM 3146 C C . GLU A 1 20 ? 9.679 3.400 -28.296 1.00 0.00 20 GLU A C 4
ATOM 3147 O O . GLU A 1 20 ? 8.725 3.220 -29.054 1.00 0.00 20 GLU A O 4
ATOM 3159 N N . LEU A 1 21 ? 9.566 3.370 -26.973 1.00 0.00 21 LEU A N 4
ATOM 3160 C CA . LEU A 1 21 ? 8.280 3.118 -26.331 1.00 0.00 21 LEU A CA 4
ATOM 3161 C C . LEU A 1 21 ? 7.278 4.203 -26.715 1.00 0.00 21 LEU A C 4
ATOM 3162 O O . LEU A 1 21 ? 6.126 3.911 -27.036 1.00 0.00 21 LEU A O 4
ATOM 3178 N N . GLU A 1 22 ? 7.725 5.454 -26.682 1.00 0.00 22 GLU A N 4
ATOM 3179 C CA . GLU A 1 22 ? 6.860 6.575 -27.030 1.00 0.00 22 GLU A CA 4
ATOM 3180 C C . GLU A 1 22 ? 6.396 6.459 -28.479 1.00 0.00 22 GLU A C 4
ATOM 3181 O O . GLU A 1 22 ? 5.231 6.712 -28.791 1.00 0.00 22 GLU A O 4
ATOM 3193 N N . ARG A 1 23 ? 7.314 6.076 -29.360 1.00 0.00 23 ARG A N 4
ATOM 3194 C CA . ARG A 1 23 ? 6.990 5.932 -30.775 1.00 0.00 23 ARG A CA 4
ATOM 3195 C C . ARG A 1 23 ? 5.896 4.887 -30.969 1.00 0.00 23 ARG A C 4
ATOM 3196 O O . ARG A 1 23 ? 4.956 5.092 -31.737 1.00 0.00 23 ARG A O 4
ATOM 3217 N N . LEU A 1 24 ? 6.024 3.764 -30.267 1.00 0.00 24 LEU A N 4
ATOM 3218 C CA . LEU A 1 24 ? 5.039 2.694 -30.373 1.00 0.00 24 LEU A CA 4
ATOM 3219 C C . LEU A 1 24 ? 3.668 3.194 -29.926 1.00 0.00 24 LEU A C 4
ATOM 3220 O O . LEU A 1 24 ? 2.657 2.928 -30.577 1.00 0.00 24 LEU A O 4
ATOM 3236 N N . LYS A 1 25 ? 3.642 3.922 -28.815 1.00 0.00 25 LYS A N 4
ATOM 3237 C CA . LYS A 1 25 ? 2.390 4.456 -28.292 1.00 0.00 25 LYS A CA 4
ATOM 3238 C C . LYS A 1 25 ? 1.767 5.424 -29.293 1.00 0.00 25 LYS A C 4
ATOM 3239 O O . LYS A 1 25 ? 2.440 6.315 -29.812 1.00 0.00 25 LYS A O 4
ATOM 3258 N N . ASN A 1 26 ? 0.475 5.244 -29.559 1.00 0.00 26 ASN A N 4
ATOM 3259 C CA . ASN A 1 26 ? -0.237 6.106 -30.501 1.00 0.00 26 ASN A CA 4
ATOM 3260 C C . ASN A 1 26 ? -0.816 7.320 -29.781 1.00 0.00 26 ASN A C 4
ATOM 3261 O O . ASN A 1 26 ? -1.801 7.208 -29.050 1.00 0.00 26 ASN A O 4
ATOM 3272 N N . GLU A 1 27 ? -0.199 8.478 -29.989 1.00 0.00 27 GLU A N 4
ATOM 3273 C CA . GLU A 1 27 ? -0.662 9.705 -29.353 1.00 0.00 27 GLU A CA 4
ATOM 3274 C C . GLU A 1 27 ? -2.072 10.051 -29.821 1.00 0.00 27 GLU A C 4
ATOM 3275 O O . GLU A 1 27 ? -2.907 10.493 -29.033 1.00 0.00 27 GLU A O 4
ATOM 3287 N N . ARG A 1 28 ? -2.329 9.845 -31.110 1.00 0.00 28 ARG A N 4
ATOM 3288 C CA . ARG A 1 28 ? -3.641 10.138 -31.672 1.00 0.00 28 ARG A CA 4
ATOM 3289 C C . ARG A 1 28 ? -4.671 9.126 -31.178 1.00 0.00 28 ARG A C 4
ATOM 3290 O O . ARG A 1 28 ? -4.368 7.944 -31.023 1.00 0.00 28 ARG A O 4
ATOM 3311 N N . HIS A 1 29 ? -5.890 9.599 -30.935 1.00 0.00 29 HIS A N 4
ATOM 3312 C CA . HIS A 1 29 ? -6.954 8.722 -30.460 1.00 0.00 29 HIS A CA 4
ATOM 3313 C C . HIS A 1 29 ? -7.305 7.692 -31.529 1.00 0.00 29 HIS A C 4
ATOM 3314 O O . HIS A 1 29 ? -7.357 8.009 -32.714 1.00 0.00 29 HIS A O 4
ATOM 3328 N N . ASP A 1 30 ? -7.538 6.457 -31.100 1.00 0.00 30 ASP A N 4
ATOM 3329 C CA . ASP A 1 30 ? -7.877 5.379 -32.026 1.00 0.00 30 ASP A CA 4
ATOM 3330 C C . ASP A 1 30 ? -9.186 5.671 -32.759 1.00 0.00 30 ASP A C 4
ATOM 3331 O O . ASP A 1 30 ? -9.326 5.359 -33.941 1.00 0.00 30 ASP A O 4
ATOM 3340 N N . HIS A 1 31 ? -10.145 6.247 -32.040 1.00 0.00 31 HIS A N 4
ATOM 3341 C CA . HIS A 1 31 ? -11.453 6.560 -32.616 1.00 0.00 31 HIS A CA 4
ATOM 3342 C C . HIS A 1 31 ? -11.995 5.359 -33.387 1.00 0.00 31 HIS A C 4
ATOM 3343 O O . HIS A 1 31 ? -12.721 5.515 -34.369 1.00 0.00 31 HIS A O 4
ATOM 3357 N N . ASP A 1 32 ? -11.636 4.161 -32.935 1.00 0.00 32 ASP A N 4
ATOM 3358 C CA . ASP A 1 32 ? -12.090 2.937 -33.588 1.00 0.00 32 ASP A CA 4
ATOM 3359 C C . ASP A 1 32 ? -13.495 2.560 -33.107 1.00 0.00 32 ASP A C 4
ATOM 3360 O O . ASP A 1 32 ? -14.032 3.183 -32.191 1.00 0.00 32 ASP A O 4
ATOM 3369 N N . GLU A 1 33 ? -14.084 1.540 -33.730 1.00 0.00 33 GLU A N 4
ATOM 3370 C CA . GLU A 1 33 ? -15.425 1.090 -33.356 1.00 0.00 33 GLU A CA 4
ATOM 3371 C C . GLU A 1 33 ? -15.450 0.543 -31.932 1.00 0.00 33 GLU A C 4
ATOM 3372 O O . GLU A 1 33 ? -16.410 0.759 -31.192 1.00 0.00 33 GLU A O 4
ATOM 3384 N N . GLU A 1 34 ? -14.394 -0.171 -31.555 1.00 0.00 34 GLU A N 4
ATOM 3385 C CA . GLU A 1 34 ? -14.317 -0.751 -30.215 1.00 0.00 34 GLU A CA 4
ATOM 3386 C C . GLU A 1 34 ? -14.332 0.341 -29.149 1.00 0.00 34 GLU A C 4
ATOM 3387 O O . GLU A 1 34 ? -14.957 0.188 -28.100 1.00 0.00 34 GLU A O 4
ATOM 3399 N N . ALA A 1 35 ? -13.641 1.441 -29.423 1.00 0.00 35 ALA A N 4
ATOM 3400 C CA . ALA A 1 35 ? -13.586 2.549 -28.478 1.00 0.00 35 ALA A CA 4
ATOM 3401 C C . ALA A 1 35 ? -14.985 3.105 -28.227 1.00 0.00 35 ALA A C 4
ATOM 3402 O O . ALA A 1 35 ? -15.337 3.438 -27.095 1.00 0.00 35 ALA A O 4
ATOM 3409 N N . GLU A 1 36 ? -15.777 3.198 -29.290 1.00 0.00 36 GLU A N 4
ATOM 3410 C CA . GLU A 1 36 ? -17.137 3.712 -29.174 1.00 0.00 36 GLU A CA 4
ATOM 3411 C C . GLU A 1 36 ? -17.966 2.815 -28.261 1.00 0.00 36 GLU A C 4
ATOM 3412 O O . GLU A 1 36 ? -18.734 3.298 -27.428 1.00 0.00 36 GLU A O 4
ATOM 3424 N N . ARG A 1 37 ? -17.804 1.505 -28.424 1.00 0.00 37 ARG A N 4
ATOM 3425 C CA . ARG A 1 37 ? -18.542 0.546 -27.610 1.00 0.00 37 ARG A CA 4
ATOM 3426 C C . ARG A 1 37 ? -18.205 0.728 -26.133 1.00 0.00 37 ARG A C 4
ATOM 3427 O O . ARG A 1 37 ? -19.091 0.710 -25.278 1.00 0.00 37 ARG A O 4
ATOM 3448 N N . LYS A 1 38 ? -16.921 0.904 -25.841 1.00 0.00 38 LYS A N 4
ATOM 3449 C CA . LYS A 1 38 ? -16.479 1.088 -24.464 1.00 0.00 38 LYS A CA 4
ATOM 3450 C C . LYS A 1 38 ? -17.120 2.331 -23.857 1.00 0.00 38 LYS A C 4
ATOM 3451 O O . LYS A 1 38 ? -17.582 2.308 -22.716 1.00 0.00 38 LYS A O 4
ATOM 3470 N N . ALA A 1 39 ? -17.143 3.415 -24.624 1.00 0.00 39 ALA A N 4
ATOM 3471 C CA . ALA A 1 39 ? -17.731 4.663 -24.150 1.00 0.00 39 ALA A CA 4
ATOM 3472 C C . ALA A 1 39 ? -19.211 4.471 -23.836 1.00 0.00 39 ALA A C 4
ATOM 3473 O O . ALA A 1 39 ? -19.719 4.999 -22.846 1.00 0.00 39 ALA A O 4
ATOM 3480 N N . LEU A 1 40 ? -19.897 3.713 -24.685 1.00 0.00 40 LEU A N 4
ATOM 3481 C CA . LEU A 1 40 ? -21.320 3.458 -24.487 1.00 0.00 40 LEU A CA 4
ATOM 3482 C C . LEU A 1 40 ? -21.549 2.732 -23.165 1.00 0.00 40 LEU A C 4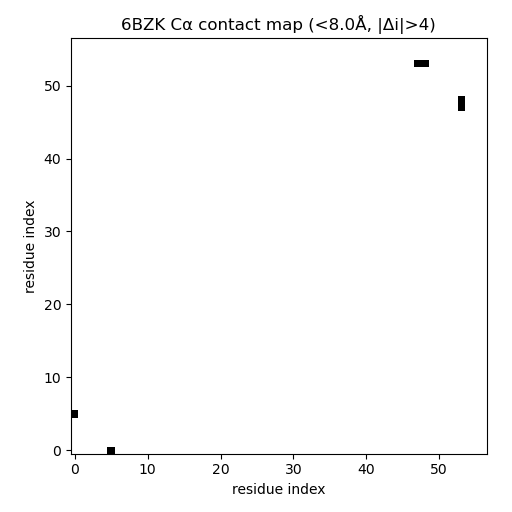
ATOM 3483 O O . LEU A 1 40 ? -22.456 3.075 -22.406 1.00 0.00 40 LEU A O 4
ATOM 3499 N N . GLU A 1 41 ? -20.722 1.728 -22.895 1.00 0.00 41 GLU A N 4
ATOM 3500 C CA . GLU A 1 41 ? -20.844 0.960 -21.662 1.00 0.00 41 GLU A CA 4
ATOM 3501 C C . GLU A 1 41 ? -20.633 1.869 -20.454 1.00 0.00 41 GLU A C 4
ATOM 3502 O O . GLU A 1 41 ? -21.356 1.776 -19.462 1.00 0.00 41 GLU A O 4
ATOM 3514 N N . ASP A 1 42 ? -19.639 2.746 -20.547 1.00 0.00 42 ASP A N 4
ATOM 3515 C CA . ASP A 1 42 ? -19.343 3.667 -19.456 1.00 0.00 42 ASP A CA 4
ATOM 3516 C C . ASP A 1 42 ? -20.538 4.575 -19.181 1.00 0.00 42 ASP A C 4
ATOM 3517 O O . ASP A 1 42 ? -20.899 4.810 -18.028 1.00 0.00 42 ASP A O 4
ATOM 3526 N N . LYS A 1 43 ? -21.150 5.078 -20.249 1.00 0.00 43 LYS A N 4
ATOM 3527 C CA . LYS A 1 43 ? -22.309 5.954 -20.108 1.00 0.00 43 LYS A CA 4
ATOM 3528 C C . LYS A 1 43 ? -23.466 5.211 -19.449 1.00 0.00 43 LYS A C 4
ATOM 3529 O O . LYS A 1 43 ? -24.179 5.768 -18.614 1.00 0.00 43 LYS A O 4
ATOM 3548 N N . LEU A 1 44 ? -23.643 3.949 -19.825 1.00 0.00 44 LEU A N 4
ATOM 3549 C CA . LEU A 1 44 ? -24.715 3.137 -19.256 1.00 0.00 44 LEU A CA 4
ATOM 3550 C C . LEU A 1 44 ? -24.499 2.944 -17.759 1.00 0.00 44 LEU A C 4
ATOM 3551 O O . LEU A 1 44 ? -25.449 2.977 -16.976 1.00 0.00 44 LEU A O 4
ATOM 3567 N N . ALA A 1 45 ? -23.246 2.740 -17.368 1.00 0.00 45 ALA A N 4
ATOM 3568 C CA . ALA A 1 45 ? -22.917 2.543 -15.962 1.00 0.00 45 ALA A CA 4
ATOM 3569 C C . ALA A 1 45 ? -23.300 3.772 -15.144 1.00 0.00 45 ALA A C 4
ATOM 3570 O O . ALA A 1 45 ? -23.805 3.654 -14.028 1.00 0.00 45 ALA A O 4
ATOM 3577 N N . ASP A 1 46 ? -23.054 4.951 -15.707 1.00 0.00 46 ASP A N 4
ATOM 3578 C CA . ASP A 1 46 ? -23.378 6.196 -15.021 1.00 0.00 46 ASP A CA 4
ATOM 3579 C C . ASP A 1 46 ? -24.877 6.285 -14.750 1.00 0.00 46 ASP A C 4
ATOM 3580 O O . ASP A 1 46 ? -25.299 6.679 -13.663 1.00 0.00 46 ASP A O 4
ATOM 3589 N N . LYS A 1 47 ? -25.675 5.917 -15.747 1.00 0.00 47 LYS A N 4
ATOM 3590 C CA . LYS A 1 47 ? -27.126 5.959 -15.605 1.00 0.00 47 LYS A CA 4
ATOM 3591 C C . LYS A 1 47 ? -27.575 5.040 -14.473 1.00 0.00 47 LYS A C 4
ATOM 3592 O O . LYS A 1 47 ? -28.421 5.411 -13.659 1.00 0.00 47 LYS A O 4
ATOM 3611 N N . GLN A 1 48 ? -27.002 3.842 -14.428 1.00 0.00 48 GLN A N 4
ATOM 3612 C CA . GLN A 1 48 ? -27.350 2.876 -13.389 1.00 0.00 48 GLN A CA 4
ATOM 3613 C C . GLN A 1 48 ? -26.616 3.200 -12.092 1.00 0.00 48 GLN A C 4
ATOM 3614 O O . GLN A 1 48 ? -25.451 3.599 -12.110 1.00 0.00 48 GLN A O 4
ATOM 3628 N N . GLU A 1 49 ? -27.303 3.026 -10.968 1.00 0.00 49 GLU A N 4
ATOM 3629 C CA . GLU A 1 49 ? -26.702 3.303 -9.666 1.00 0.00 49 GLU A CA 4
ATOM 3630 C C . GLU A 1 49 ? -25.534 2.358 -9.396 1.00 0.00 49 GLU A C 4
ATOM 3631 O O . GLU A 1 49 ? -24.505 2.768 -8.860 1.00 0.00 49 GLU A O 4
ATOM 3643 N N . HIS A 1 50 ? -25.700 1.088 -9.768 1.00 0.00 50 HIS A N 4
ATOM 3644 C CA . HIS A 1 50 ? -24.653 0.085 -9.560 1.00 0.00 50 HIS A CA 4
ATOM 3645 C C . HIS A 1 50 ? -24.534 -0.829 -10.776 1.00 0.00 50 HIS A C 4
ATOM 3646 O O . HIS A 1 50 ? -25.527 -1.130 -11.438 1.00 0.00 50 HIS A O 4
ATOM 3660 N N . LEU A 1 51 ? -23.314 -1.277 -11.054 1.00 0.00 51 LEU A N 4
ATOM 3661 C CA . LEU A 1 51 ? -23.077 -2.168 -12.185 1.00 0.00 51 LEU A CA 4
ATOM 3662 C C . LEU A 1 51 ? -23.794 -3.498 -11.972 1.00 0.00 51 LEU A C 4
ATOM 3663 O O . LEU A 1 51 ? -24.350 -4.072 -12.907 1.00 0.00 51 LEU A O 4
ATOM 3679 N N . ASP A 1 52 ? -23.775 -3.980 -10.733 1.00 0.00 52 ASP A N 4
ATOM 3680 C CA . ASP A 1 52 ? -24.424 -5.244 -10.403 1.00 0.00 52 ASP A CA 4
ATOM 3681 C C . ASP A 1 52 ? -25.922 -5.165 -10.677 1.00 0.00 52 ASP A C 4
ATOM 3682 O O . ASP A 1 52 ? -26.525 -6.120 -11.164 1.00 0.00 52 ASP A O 4
ATOM 3691 N N . GLY A 1 53 ? -26.517 -4.020 -10.360 1.00 0.00 53 GLY A N 4
ATOM 3692 C CA . GLY A 1 53 ? -27.946 -3.825 -10.577 1.00 0.00 53 GLY A CA 4
ATOM 3693 C C . GLY A 1 53 ? -28.286 -3.897 -12.064 1.00 0.00 53 GLY A C 4
ATOM 3694 O O . GLY A 1 53 ? -29.437 -4.131 -12.433 1.00 0.00 53 GLY A O 4
ATOM 3698 N N . ALA A 1 54 ? -27.281 -3.691 -12.912 1.00 0.00 54 ALA A N 4
ATOM 3699 C CA . ALA A 1 54 ? -27.492 -3.731 -14.354 1.00 0.00 54 ALA A CA 4
ATOM 3700 C C . ALA A 1 54 ? -27.995 -5.107 -14.790 1.00 0.00 54 ALA A C 4
ATOM 3701 O O . ALA A 1 54 ? -28.867 -5.213 -15.652 1.00 0.00 54 ALA A O 4
ATOM 3708 N N . LEU A 1 55 ? -27.438 -6.154 -14.191 1.00 0.00 55 LEU A N 4
ATOM 3709 C CA . LEU A 1 55 ? -27.839 -7.515 -14.531 1.00 0.00 55 LEU A CA 4
ATOM 3710 C C . LEU A 1 55 ? -27.680 -7.758 -16.029 1.00 0.00 55 LEU A C 4
ATOM 3711 O O . LEU A 1 55 ? -28.379 -8.589 -16.611 1.00 0.00 55 LEU A O 4
ATOM 3727 N N . ARG A 1 56 ? -26.758 -7.028 -16.648 1.00 0.00 56 ARG A N 4
ATOM 3728 C CA . ARG A 1 56 ? -26.517 -7.173 -18.080 1.00 0.00 56 ARG A CA 4
ATOM 3729 C C . ARG A 1 56 ? -27.799 -6.890 -18.860 1.00 0.00 56 ARG A C 4
ATOM 3730 O O . ARG A 1 56 ? -28.020 -7.454 -19.932 1.00 0.00 56 ARG A O 4
ATOM 3751 N N . TYR A 1 57 ? -28.643 -6.013 -18.319 1.00 0.00 57 TYR A N 4
ATOM 3752 C CA . TYR A 1 57 ? -29.896 -5.669 -18.979 1.00 0.00 57 TYR A CA 4
ATOM 3753 C C . TYR A 1 57 ? -30.455 -4.365 -18.416 1.00 0.00 57 TYR A C 4
ATOM 3754 O O . TYR A 1 57 ? -31.040 -3.615 -19.181 1.00 0.00 57 TYR A O 4
ATOM 3773 N N . GLY A 1 1 ? 11.551 12.945 -6.323 1.00 0.00 1 GLY A N 5
ATOM 3774 C CA . GLY A 1 1 ? 11.082 13.877 -7.387 1.00 0.00 1 GLY A CA 5
ATOM 3775 C C . GLY A 1 1 ? 11.586 15.285 -7.090 1.00 0.00 1 GLY A C 5
ATOM 3776 O O . GLY A 1 1 ? 11.108 15.945 -6.166 1.00 0.00 1 GLY A O 5
ATOM 3782 N N . SER A 1 2 ? 12.555 15.741 -7.878 1.00 0.00 2 SER A N 5
ATOM 3783 C CA . SER A 1 2 ? 13.116 17.074 -7.689 1.00 0.00 2 SER A CA 5
ATOM 3784 C C . SER A 1 2 ? 12.039 18.139 -7.868 1.00 0.00 2 SER A C 5
ATOM 3785 O O . SER A 1 2 ? 11.953 19.086 -7.086 1.00 0.00 2 SER A O 5
ATOM 3793 N N . LYS A 1 3 ? 11.218 17.978 -8.903 1.00 0.00 3 LYS A N 5
ATOM 3794 C CA . LYS A 1 3 ? 10.148 18.932 -9.178 1.00 0.00 3 LYS A CA 5
ATOM 3795 C C . LYS A 1 3 ? 8.932 18.632 -8.287 1.00 0.00 3 LYS A C 5
ATOM 3796 O O . LYS A 1 3 ? 8.852 17.552 -7.702 1.00 0.00 3 LYS A O 5
ATOM 3815 N N . THR A 1 4 ? 7.981 19.576 -8.177 1.00 0.00 4 THR A N 5
ATOM 3816 C CA . THR A 1 4 ? 6.797 19.361 -7.351 1.00 0.00 4 THR A CA 5
ATOM 3817 C C . THR A 1 4 ? 5.665 18.767 -8.182 1.00 0.00 4 THR A C 5
ATOM 3818 O O . THR A 1 4 ? 4.608 18.420 -7.652 1.00 0.00 4 THR A O 5
ATOM 3829 N N . ILE A 1 5 ? 5.891 18.653 -9.488 1.00 0.00 5 ILE A N 5
ATOM 3830 C CA . ILE A 1 5 ? 4.881 18.100 -10.383 1.00 0.00 5 ILE A CA 5
ATOM 3831 C C . ILE A 1 5 ? 4.573 16.654 -10.003 1.00 0.00 5 ILE A C 5
ATOM 3832 O O . ILE A 1 5 ? 3.412 16.256 -9.928 1.00 0.00 5 ILE A O 5
ATOM 3848 N N . GLN A 1 6 ? 5.623 15.874 -9.761 1.00 0.00 6 GLN A N 5
ATOM 3849 C CA . GLN A 1 6 ? 5.448 14.475 -9.383 1.00 0.00 6 GLN A CA 5
ATOM 3850 C C . GLN A 1 6 ? 4.733 14.369 -8.039 1.00 0.00 6 GLN A C 5
ATOM 3851 O O . GLN A 1 6 ? 3.883 13.502 -7.845 1.00 0.00 6 GLN A O 5
ATOM 3865 N N . GLU A 1 7 ? 5.086 15.258 -7.116 1.00 0.00 7 GLU A N 5
ATOM 3866 C CA . GLU A 1 7 ? 4.470 15.254 -5.794 1.00 0.00 7 GLU A CA 5
ATOM 3867 C C . GLU A 1 7 ? 2.969 15.506 -5.908 1.00 0.00 7 GLU A C 5
ATOM 3868 O O . GLU A 1 7 ? 2.169 14.860 -5.232 1.00 0.00 7 GLU A O 5
ATOM 3880 N N . LYS A 1 8 ? 2.596 16.448 -6.768 1.00 0.00 8 LYS A N 5
ATOM 3881 C CA . LYS A 1 8 ? 1.188 16.776 -6.963 1.00 0.00 8 LYS A CA 5
ATOM 3882 C C . LYS A 1 8 ? 0.434 15.552 -7.469 1.00 0.00 8 LYS A C 5
ATOM 3883 O O . LYS A 1 8 ? -0.664 15.248 -7.003 1.00 0.00 8 LYS A O 5
ATOM 3902 N N . GLU A 1 9 ? 1.036 14.848 -8.422 1.00 0.00 9 GLU A N 5
ATOM 3903 C CA . GLU A 1 9 ? 0.415 13.650 -8.982 1.00 0.00 9 GLU A CA 5
ATOM 3904 C C . GLU A 1 9 ? 0.266 12.574 -7.910 1.00 0.00 9 GLU A C 5
ATOM 3905 O O . GLU A 1 9 ? -0.742 11.871 -7.860 1.00 0.00 9 GLU A O 5
ATOM 3917 N N . GLN A 1 10 ? 1.277 12.453 -7.058 1.00 0.00 10 GLN A N 5
ATOM 3918 C CA . GLN A 1 10 ? 1.248 11.459 -5.990 1.00 0.00 10 GLN A CA 5
ATOM 3919 C C . GLN A 1 10 ? 0.091 11.731 -5.033 1.00 0.00 10 GLN A C 5
ATOM 3920 O O . GLN A 1 10 ? -0.576 10.804 -4.570 1.00 0.00 10 GLN A O 5
ATOM 3934 N N . GLU A 1 11 ? -0.137 13.006 -4.736 1.00 0.00 11 GLU A N 5
ATOM 3935 C CA . GLU A 1 11 ? -1.212 13.392 -3.827 1.00 0.00 11 GLU A CA 5
ATOM 3936 C C . GLU A 1 11 ? -2.571 12.982 -4.384 1.00 0.00 11 GLU A C 5
ATOM 3937 O O . GLU A 1 11 ? -3.449 12.542 -3.641 1.00 0.00 11 GLU A O 5
ATOM 3949 N N . LEU A 1 12 ? -2.744 13.130 -5.698 1.00 0.00 12 LEU A N 5
ATOM 3950 C CA . LEU A 1 12 ? -4.008 12.773 -6.348 1.00 0.00 12 LEU A CA 5
ATOM 3951 C C . LEU A 1 12 ? -3.925 11.373 -6.947 1.00 0.00 12 LEU A C 5
ATOM 3952 O O . LEU A 1 12 ? -2.899 10.985 -7.504 1.00 0.00 12 LEU A O 5
ATOM 3968 N N . LYS A 1 13 ? -5.014 10.621 -6.830 1.00 0.00 13 LYS A N 5
ATOM 3969 C CA . LYS A 1 13 ? -5.056 9.264 -7.368 1.00 0.00 13 LYS A CA 5
ATOM 3970 C C . LYS A 1 13 ? -5.196 9.292 -8.888 1.00 0.00 13 LYS A C 5
ATOM 3971 O O . LYS A 1 13 ? -5.915 10.125 -9.437 1.00 0.00 13 LYS A O 5
ATOM 3990 N N . ASN A 1 14 ? -4.503 8.377 -9.559 1.00 0.00 14 ASN A N 5
ATOM 3991 C CA . ASN A 1 14 ? -4.559 8.310 -11.016 1.00 0.00 14 ASN A CA 5
ATOM 3992 C C . ASN A 1 14 ? -3.859 7.047 -11.525 1.00 0.00 14 ASN A C 5
ATOM 3993 O O . ASN A 1 14 ? -3.650 6.099 -10.770 1.00 0.00 14 ASN A O 5
ATOM 4004 N N . LEU A 1 15 ? -3.496 7.043 -12.811 1.00 0.00 15 LEU A N 5
ATOM 4005 C CA . LEU A 1 15 ? -2.818 5.899 -13.413 1.00 0.00 15 LEU A CA 5
ATOM 4006 C C . LEU A 1 15 ? -3.676 4.640 -13.316 1.00 0.00 15 LEU A C 5
ATOM 4007 O O . LEU A 1 15 ? -3.155 3.524 -13.303 1.00 0.00 15 LEU A O 5
ATOM 4023 N N . LYS A 1 16 ? -4.991 4.823 -13.256 1.00 0.00 16 LYS A N 5
ATOM 4024 C CA . LYS A 1 16 ? -5.905 3.688 -13.173 1.00 0.00 16 LYS A CA 5
ATOM 4025 C C . LYS A 1 16 ? -7.319 4.101 -13.568 1.00 0.00 16 LYS A C 5
ATOM 4026 O O . LYS A 1 16 ? -8.239 3.284 -13.562 1.00 0.00 16 LYS A O 5
ATOM 4045 N N . ASP A 1 17 ? -7.483 5.373 -13.911 1.00 0.00 17 ASP A N 5
ATOM 4046 C CA . ASP A 1 17 ? -8.790 5.884 -14.309 1.00 0.00 17 ASP A CA 5
ATOM 4047 C C . ASP A 1 17 ? -9.282 5.179 -15.569 1.00 0.00 17 ASP A C 5
ATOM 4048 O O . ASP A 1 17 ? -8.496 4.851 -16.457 1.00 0.00 17 ASP A O 5
ATOM 4057 N N . ASN A 1 18 ? -10.588 4.945 -15.636 1.00 0.00 18 ASN A N 5
ATOM 4058 C CA . ASN A 1 18 ? -11.179 4.273 -16.787 1.00 0.00 18 ASN A CA 5
ATOM 4059 C C . ASN A 1 18 ? -10.972 5.087 -18.061 1.00 0.00 18 ASN A C 5
ATOM 4060 O O . ASN A 1 18 ? -10.716 4.529 -19.128 1.00 0.00 18 ASN A O 5
ATOM 4071 N N . VAL A 1 19 ? -11.090 6.406 -17.946 1.00 0.00 19 VAL A N 5
ATOM 4072 C CA . VAL A 1 19 ? -10.914 7.277 -19.102 1.00 0.00 19 VAL A CA 5
ATOM 4073 C C . VAL A 1 19 ? -9.469 7.240 -19.590 1.00 0.00 19 VAL A C 5
ATOM 4074 O O . VAL A 1 19 ? -9.203 7.415 -20.779 1.00 0.00 19 VAL A O 5
ATOM 4087 N N . GLU A 1 20 ? -8.541 7.004 -18.669 1.00 0.00 20 GLU A N 5
ATOM 4088 C CA . GLU A 1 20 ? -7.129 6.940 -19.027 1.00 0.00 20 GLU A CA 5
ATOM 4089 C C . GLU A 1 20 ? -6.880 5.783 -19.990 1.00 0.00 20 GLU A C 5
ATOM 4090 O O . GLU A 1 20 ? -6.132 5.918 -20.958 1.00 0.00 20 GLU A O 5
ATOM 4102 N N . LEU A 1 21 ? -7.517 4.647 -19.718 1.00 0.00 21 LEU A N 5
ATOM 4103 C CA . LEU A 1 21 ? -7.358 3.472 -20.574 1.00 0.00 21 LEU A CA 5
ATOM 4104 C C . LEU A 1 21 ? -7.897 3.757 -21.973 1.00 0.00 21 LEU A C 5
ATOM 4105 O O . LEU A 1 21 ? -7.311 3.339 -22.971 1.00 0.00 21 LEU A O 5
ATOM 4121 N N . GLU A 1 22 ? -9.018 4.467 -22.037 1.00 0.00 22 GLU A N 5
ATOM 4122 C CA . GLU A 1 22 ? -9.628 4.799 -23.319 1.00 0.00 22 GLU A CA 5
ATOM 4123 C C . GLU A 1 22 ? -8.679 5.655 -24.154 1.00 0.00 22 GLU A C 5
ATOM 4124 O O . GLU A 1 22 ? -8.538 5.447 -25.359 1.00 0.00 22 GLU A O 5
ATOM 4136 N N . ARG A 1 23 ? -8.032 6.616 -23.505 1.00 0.00 23 ARG A N 5
ATOM 4137 C CA . ARG A 1 23 ? -7.099 7.498 -24.197 1.00 0.00 23 ARG A CA 5
ATOM 4138 C C . ARG A 1 23 ? -5.956 6.683 -24.798 1.00 0.00 23 ARG A C 5
ATOM 4139 O O . ARG A 1 23 ? -5.545 6.915 -25.935 1.00 0.00 23 ARG A O 5
ATOM 4160 N N . LEU A 1 24 ? -5.446 5.729 -24.026 1.00 0.00 24 LEU A N 5
ATOM 4161 C CA . LEU A 1 24 ? -4.348 4.887 -24.490 1.00 0.00 24 LEU A CA 5
ATOM 4162 C C . LEU A 1 24 ? -4.770 4.099 -25.727 1.00 0.00 24 LEU A C 5
ATOM 4163 O O . LEU A 1 24 ? -4.020 4.003 -26.699 1.00 0.00 24 LEU A O 5
ATOM 4179 N N . LYS A 1 25 ? -5.971 3.532 -25.684 1.00 0.00 25 LYS A N 5
ATOM 4180 C CA . LYS A 1 25 ? -6.478 2.752 -26.808 1.00 0.00 25 LYS A CA 5
ATOM 4181 C C . LYS A 1 25 ? -6.561 3.612 -28.067 1.00 0.00 25 LYS A C 5
ATOM 4182 O O . LYS A 1 25 ? -6.111 3.203 -29.138 1.00 0.00 25 LYS A O 5
ATOM 4201 N N . ASN A 1 26 ? -7.139 4.802 -27.933 1.00 0.00 26 ASN A N 5
ATOM 4202 C CA . ASN A 1 26 ? -7.273 5.711 -29.068 1.00 0.00 26 ASN A CA 5
ATOM 4203 C C . ASN A 1 26 ? -5.980 6.492 -29.276 1.00 0.00 26 ASN A C 5
ATOM 4204 O O . ASN A 1 26 ? -5.639 7.372 -28.487 1.00 0.00 26 ASN A O 5
ATOM 4215 N N . GLU A 1 27 ? -5.256 6.153 -30.344 1.00 0.00 27 GLU A N 5
ATOM 4216 C CA . GLU A 1 27 ? -3.987 6.815 -30.660 1.00 0.00 27 GLU A CA 5
ATOM 4217 C C . GLU A 1 27 ? -4.116 7.661 -31.926 1.00 0.00 27 GLU A C 5
ATOM 4218 O O . GLU A 1 27 ? -4.547 7.172 -32.971 1.00 0.00 27 GLU A O 5
ATOM 4230 N N . ARG A 1 28 ? -3.730 8.930 -31.823 1.00 0.00 28 ARG A N 5
ATOM 4231 C CA . ARG A 1 28 ? -3.796 9.840 -32.965 1.00 0.00 28 ARG A CA 5
ATOM 4232 C C . ARG A 1 28 ? -5.197 9.874 -33.571 1.00 0.00 28 ARG A C 5
ATOM 4233 O O . ARG A 1 28 ? -5.354 9.782 -34.788 1.00 0.00 28 ARG A O 5
ATOM 4254 N N . HIS A 1 29 ? -6.209 10.018 -32.722 1.00 0.00 29 HIS A N 5
ATOM 4255 C CA . HIS A 1 29 ? -7.586 10.077 -33.200 1.00 0.00 29 HIS A CA 5
ATOM 4256 C C . HIS A 1 29 ? -7.921 8.847 -34.039 1.00 0.00 29 HIS A C 5
ATOM 4257 O O . HIS A 1 29 ? -8.506 8.960 -35.114 1.00 0.00 29 HIS A O 5
ATOM 4271 N N . ASP A 1 30 ? -7.540 7.677 -33.544 1.00 0.00 30 ASP A N 5
ATOM 4272 C CA . ASP A 1 30 ? -7.798 6.433 -34.258 1.00 0.00 30 ASP A CA 5
ATOM 4273 C C . ASP A 1 30 ? -9.302 6.211 -34.437 1.00 0.00 30 ASP A C 5
ATOM 4274 O O . ASP A 1 30 ? -9.748 5.748 -35.486 1.00 0.00 30 ASP A O 5
ATOM 4283 N N . HIS A 1 31 ? -10.074 6.540 -33.403 1.00 0.00 31 HIS A N 5
ATOM 4284 C CA . HIS A 1 31 ? -11.528 6.372 -33.450 1.00 0.00 31 HIS A CA 5
ATOM 4285 C C . HIS A 1 31 ? -11.913 4.918 -33.722 1.00 0.00 31 HIS A C 5
ATOM 4286 O O . HIS A 1 31 ? -12.791 4.645 -34.540 1.00 0.00 31 HIS A O 5
ATOM 4300 N N . ASP A 1 32 ? -11.261 3.992 -33.028 1.00 0.00 32 ASP A N 5
ATOM 4301 C CA . ASP A 1 32 ? -11.559 2.574 -33.205 1.00 0.00 32 ASP A CA 5
ATOM 4302 C C . ASP A 1 32 ? -13.013 2.285 -32.843 1.00 0.00 32 ASP A C 5
ATOM 4303 O O . ASP A 1 32 ? -13.579 2.912 -31.946 1.00 0.00 32 ASP A O 5
ATOM 4312 N N . GLU A 1 33 ? -13.609 1.328 -33.546 1.00 0.00 33 GLU A N 5
ATOM 4313 C CA . GLU A 1 33 ? -14.999 0.956 -33.294 1.00 0.00 33 GLU A CA 5
ATOM 4314 C C . GLU A 1 33 ? -15.161 0.408 -31.881 1.00 0.00 33 GLU A C 5
ATOM 4315 O O . GLU A 1 33 ? -16.161 0.676 -31.214 1.00 0.00 33 GLU A O 5
ATOM 4327 N N . GLU A 1 34 ? -14.176 -0.358 -31.430 1.00 0.00 34 GLU A N 5
ATOM 4328 C CA . GLU A 1 34 ? -14.223 -0.936 -30.090 1.00 0.00 34 GLU A CA 5
ATOM 4329 C C . GLU A 1 34 ? -14.254 0.165 -29.033 1.00 0.00 34 GLU A C 5
ATOM 4330 O O . GLU A 1 34 ? -14.963 0.056 -28.032 1.00 0.00 34 GLU A O 5
ATOM 4342 N N . ALA A 1 35 ? -13.486 1.226 -29.261 1.00 0.00 35 ALA A N 5
ATOM 4343 C CA . ALA A 1 35 ? -13.441 2.338 -28.317 1.00 0.00 35 ALA A CA 5
ATOM 4344 C C . ALA A 1 35 ? -14.823 2.968 -28.174 1.00 0.00 35 ALA A C 5
ATOM 4345 O O . ALA A 1 35 ? -15.237 3.337 -27.076 1.00 0.00 35 ALA A O 5
ATOM 4352 N N . GLU A 1 36 ? -15.532 3.088 -29.292 1.00 0.00 36 GLU A N 5
ATOM 4353 C CA . GLU A 1 36 ? -16.866 3.676 -29.282 1.00 0.00 36 GLU A CA 5
ATOM 4354 C C . GLU A 1 36 ? -17.807 2.844 -28.416 1.00 0.00 36 GLU A C 5
ATOM 4355 O O . GLU A 1 36 ? -18.603 3.387 -27.649 1.00 0.00 36 GLU A O 5
ATOM 4367 N N . ARG A 1 37 ? -17.706 1.524 -28.539 1.00 0.00 37 ARG A N 5
ATOM 4368 C CA . ARG A 1 37 ? -18.553 0.628 -27.755 1.00 0.00 37 ARG A CA 5
ATOM 4369 C C . ARG A 1 37 ? -18.265 0.786 -26.266 1.00 0.00 37 ARG A C 5
ATOM 4370 O O . ARG A 1 37 ? -19.180 0.766 -25.443 1.00 0.00 37 ARG A O 5
ATOM 4391 N N . LYS A 1 38 ? -16.991 0.942 -25.926 1.00 0.00 38 LYS A N 5
ATOM 4392 C CA . LYS A 1 38 ? -16.597 1.104 -24.532 1.00 0.00 38 LYS A CA 5
ATOM 4393 C C . LYS A 1 38 ? -17.213 2.370 -23.945 1.00 0.00 38 LYS A C 5
ATOM 4394 O O . LYS A 1 38 ? -17.652 2.382 -22.794 1.00 0.00 38 LYS A O 5
ATOM 4413 N N . ALA A 1 39 ? -17.241 3.432 -24.744 1.00 0.00 39 ALA A N 5
ATOM 4414 C CA . ALA A 1 39 ? -17.808 4.698 -24.292 1.00 0.00 39 ALA A CA 5
ATOM 4415 C C . ALA A 1 39 ? -19.284 4.531 -23.945 1.00 0.00 39 ALA A C 5
ATOM 4416 O O . ALA A 1 39 ? -19.766 5.089 -22.959 1.00 0.00 39 ALA A O 5
ATOM 4423 N N . LEU A 1 40 ? -19.994 3.756 -24.759 1.00 0.00 40 LEU A N 5
ATOM 4424 C CA . LEU A 1 40 ? -21.415 3.519 -24.521 1.00 0.00 40 LEU A CA 5
ATOM 4425 C C . LEU A 1 40 ? -21.617 2.782 -23.201 1.00 0.00 40 LEU A C 5
ATOM 4426 O O . LEU A 1 40 ? -22.547 3.077 -22.449 1.00 0.00 40 LEU A O 5
ATOM 4442 N N . GLU A 1 41 ? -20.737 1.826 -22.923 1.00 0.00 41 GLU A N 5
ATOM 4443 C CA . GLU A 1 41 ? -20.827 1.059 -21.684 1.00 0.00 41 GLU A CA 5
ATOM 4444 C C . GLU A 1 41 ? -20.624 1.967 -20.476 1.00 0.00 41 GLU A C 5
ATOM 4445 O O . GLU A 1 41 ? -21.298 1.820 -19.456 1.00 0.00 41 GLU A O 5
ATOM 4457 N N . ASP A 1 42 ? -19.690 2.905 -20.598 1.00 0.00 42 ASP A N 5
ATOM 4458 C CA . ASP A 1 42 ? -19.407 3.833 -19.511 1.00 0.00 42 ASP A CA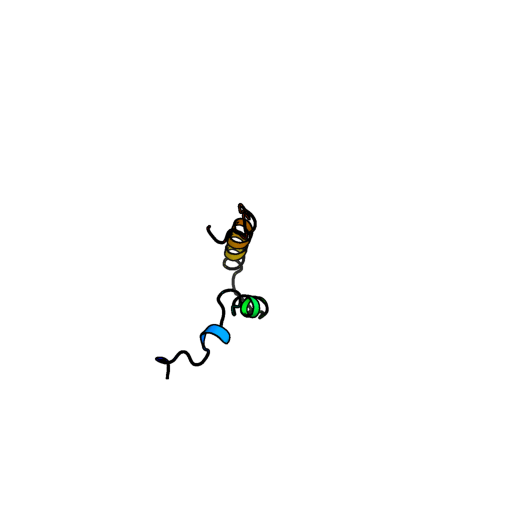 5
ATOM 4459 C C . ASP A 1 42 ? -20.642 4.665 -19.178 1.00 0.00 42 ASP A C 5
ATOM 4460 O O . ASP A 1 42 ? -20.965 4.874 -18.010 1.00 0.00 42 ASP A O 5
ATOM 4469 N N . LYS A 1 43 ? -21.326 5.138 -20.215 1.00 0.00 43 LYS A N 5
ATOM 4470 C CA . LYS A 1 43 ? -22.524 5.947 -20.021 1.00 0.00 43 LYS A CA 5
ATOM 4471 C C . LYS A 1 43 ? -23.589 5.157 -19.269 1.00 0.00 43 LYS A C 5
ATOM 4472 O O . LYS A 1 43 ? -24.227 5.675 -18.351 1.00 0.00 43 LYS A O 5
ATOM 4491 N N . LEU A 1 44 ? -23.779 3.901 -19.660 1.00 0.00 44 LEU A N 5
ATOM 4492 C CA . LEU A 1 44 ? -24.770 3.051 -19.013 1.00 0.00 44 LEU A CA 5
ATOM 4493 C C . LEU A 1 44 ? -24.431 2.872 -17.536 1.00 0.00 44 LEU A C 5
ATOM 4494 O O . LEU A 1 44 ? -25.304 2.966 -16.672 1.00 0.00 44 LEU A O 5
ATOM 4510 N N . ALA A 1 45 ? -23.158 2.615 -17.254 1.00 0.00 45 ALA A N 5
ATOM 4511 C CA . ALA A 1 45 ? -22.715 2.425 -15.877 1.00 0.00 45 ALA A CA 5
ATOM 4512 C C . ALA A 1 45 ? -22.961 3.688 -15.056 1.00 0.00 45 ALA A C 5
ATOM 4513 O O . ALA A 1 45 ? -23.371 3.617 -13.897 1.00 0.00 45 ALA A O 5
ATOM 4520 N N . ASP A 1 46 ? -22.709 4.841 -15.665 1.00 0.00 46 ASP A N 5
ATOM 4521 C CA . ASP A 1 46 ? -22.908 6.117 -14.985 1.00 0.00 46 ASP A CA 5
ATOM 4522 C C . ASP A 1 46 ? -22.154 6.143 -13.657 1.00 0.00 46 ASP A C 5
ATOM 4523 O O . ASP A 1 46 ? -22.644 6.690 -12.669 1.00 0.00 46 ASP A O 5
ATOM 4532 N N . LYS A 1 47 ? -20.955 5.554 -13.638 1.00 0.00 47 LYS A N 5
ATOM 4533 C CA . LYS A 1 47 ? -20.139 5.523 -12.422 1.00 0.00 47 LYS A CA 5
ATOM 4534 C C . LYS A 1 47 ? -19.120 6.658 -12.444 1.00 0.00 47 LYS A C 5
ATOM 4535 O O . LYS A 1 47 ? -18.340 6.823 -11.506 1.00 0.00 47 LYS A O 5
ATOM 4554 N N . GLN A 1 48 ? -19.133 7.440 -13.519 1.00 0.00 48 GLN A N 5
ATOM 4555 C CA . GLN A 1 48 ? -18.205 8.560 -13.647 1.00 0.00 48 GLN A CA 5
ATOM 4556 C C . GLN A 1 48 ? -18.464 9.595 -12.557 1.00 0.00 48 GLN A C 5
ATOM 4557 O O . GLN A 1 48 ? -17.529 10.161 -11.993 1.00 0.00 48 GLN A O 5
ATOM 4571 N N . GLU A 1 49 ? -19.739 9.834 -12.264 1.00 0.00 49 GLU A N 5
ATOM 4572 C CA . GLU A 1 49 ? -20.111 10.804 -11.236 1.00 0.00 49 GLU A CA 5
ATOM 4573 C C . GLU A 1 49 ? -21.532 10.517 -10.728 1.00 0.00 49 GLU A C 5
ATOM 4574 O O . GLU A 1 49 ? -22.237 9.693 -11.311 1.00 0.00 49 GLU A O 5
ATOM 4586 N N . HIS A 1 50 ? -21.964 11.189 -9.649 1.00 0.00 50 HIS A N 5
ATOM 4587 C CA . HIS A 1 50 ? -23.304 10.964 -9.116 1.00 0.00 50 HIS A CA 5
ATOM 4588 C C . HIS A 1 50 ? -23.766 12.175 -8.309 1.00 0.00 50 HIS A C 5
ATOM 4589 O O . HIS A 1 50 ? -22.957 13.016 -7.919 1.00 0.00 50 HIS A O 5
ATOM 4603 N N . LEU A 1 51 ? -25.074 12.257 -8.063 1.00 0.00 51 LEU A N 5
ATOM 4604 C CA . LEU A 1 51 ? -25.644 13.369 -7.299 1.00 0.00 51 LEU A CA 5
ATOM 4605 C C . LEU A 1 51 ? -25.942 12.921 -5.871 1.00 0.00 51 LEU A C 5
ATOM 4606 O O . LEU A 1 51 ? -26.734 12.005 -5.652 1.00 0.00 51 LEU A O 5
ATOM 4622 N N . ASP A 1 52 ? -25.304 13.572 -4.902 1.00 0.00 52 ASP A N 5
ATOM 4623 C CA . ASP A 1 52 ? -25.511 13.230 -3.499 1.00 0.00 52 ASP A CA 5
ATOM 4624 C C . ASP A 1 52 ? -26.749 13.945 -2.945 1.00 0.00 52 ASP A C 5
ATOM 4625 O O . ASP A 1 52 ? -26.635 14.767 -2.037 1.00 0.00 52 ASP A O 5
ATOM 4634 N N . GLY A 1 53 ? -27.934 13.636 -3.487 1.00 0.00 53 GLY A N 5
ATOM 4635 C CA . GLY A 1 53 ? -29.157 14.272 -3.012 1.00 0.00 53 GLY A CA 5
ATOM 4636 C C . GLY A 1 53 ? -29.402 13.957 -1.536 1.00 0.00 53 GLY A C 5
ATOM 4637 O O . GLY A 1 53 ? -29.842 14.821 -0.778 1.00 0.00 53 GLY A O 5
ATOM 4641 N N . ALA A 1 54 ? -29.116 12.719 -1.131 1.00 0.00 54 ALA A N 5
ATOM 4642 C CA . ALA A 1 54 ? -29.316 12.320 0.257 1.00 0.00 54 ALA A CA 5
ATOM 4643 C C . ALA A 1 54 ? -30.749 12.598 0.694 1.00 0.00 54 ALA A C 5
ATOM 4644 O O . ALA A 1 54 ? -31.019 12.803 1.878 1.00 0.00 54 ALA A O 5
ATOM 4651 N N . LEU A 1 55 ? -31.667 12.600 -0.266 1.00 0.00 55 LEU A N 5
ATOM 4652 C CA . LEU A 1 55 ? -33.071 12.852 0.032 1.00 0.00 55 LEU A CA 5
ATOM 4653 C C . LEU A 1 55 ? -33.613 11.777 0.971 1.00 0.00 55 LEU A C 5
ATOM 4654 O O . LEU A 1 55 ? -34.317 12.078 1.935 1.00 0.00 55 LEU A O 5
ATOM 4670 N N . ARG A 1 56 ? -33.278 10.524 0.679 1.00 0.00 56 ARG A N 5
ATOM 4671 C CA . ARG A 1 56 ? -33.736 9.410 1.502 1.00 0.00 56 ARG A CA 5
ATOM 4672 C C . ARG A 1 56 ? -33.192 9.537 2.919 1.00 0.00 56 ARG A C 5
ATOM 4673 O O . ARG A 1 56 ? -33.899 9.286 3.895 1.00 0.00 56 ARG A O 5
ATOM 4694 N N . TYR A 1 57 ? -31.929 9.927 3.017 1.00 0.00 57 TYR A N 5
ATOM 4695 C CA . TYR A 1 57 ? -31.285 10.088 4.315 1.00 0.00 57 TYR A CA 5
ATOM 4696 C C . TYR A 1 57 ? -32.087 11.044 5.194 1.00 0.00 57 TYR A C 5
ATOM 4697 O O . TYR A 1 57 ? -32.317 12.162 4.762 1.00 0.00 57 TYR A O 5
ATOM 4716 N N . GLY A 1 1 ? -35.711 43.403 -22.079 1.00 0.00 1 GLY A N 6
ATOM 4717 C CA . GLY A 1 1 ? -36.220 43.548 -23.473 1.00 0.00 1 GLY A CA 6
ATOM 4718 C C . GLY A 1 1 ? -35.053 43.467 -24.451 1.00 0.00 1 GLY A C 6
ATOM 4719 O O . GLY A 1 1 ? -34.520 42.388 -24.709 1.00 0.00 1 GLY A O 6
ATOM 4725 N N . SER A 1 2 ? -34.661 44.616 -24.992 1.00 0.00 2 SER A N 6
ATOM 4726 C CA . SER A 1 2 ? -33.554 44.664 -25.942 1.00 0.00 2 SER A CA 6
ATOM 4727 C C . SER A 1 2 ? -32.255 44.225 -25.274 1.00 0.00 2 SER A C 6
ATOM 4728 O O . SER A 1 2 ? -31.322 43.786 -25.940 1.00 0.00 2 SER A O 6
ATOM 4736 N N . LYS A 1 3 ? -32.207 44.348 -23.951 1.00 0.00 3 LYS A N 6
ATOM 4737 C CA . LYS A 1 3 ? -31.018 43.962 -23.196 1.00 0.00 3 LYS A CA 6
ATOM 4738 C C . LYS A 1 3 ? -30.841 42.446 -23.207 1.00 0.00 3 LYS A C 6
ATOM 4739 O O . LYS A 1 3 ? -29.745 41.938 -22.982 1.00 0.00 3 LYS A O 6
ATOM 4758 N N . THR A 1 4 ? -31.931 41.732 -23.460 1.00 0.00 4 THR A N 6
ATOM 4759 C CA . THR A 1 4 ? -31.897 40.272 -23.487 1.00 0.00 4 THR A CA 6
ATOM 4760 C C . THR A 1 4 ? -30.962 39.758 -24.580 1.00 0.00 4 THR A C 6
ATOM 4761 O O . THR A 1 4 ? -30.229 38.791 -24.376 1.00 0.00 4 THR A O 6
ATOM 4772 N N . ILE A 1 5 ? -31.003 40.398 -25.744 1.00 0.00 5 ILE A N 6
ATOM 4773 C CA . ILE A 1 5 ? -30.168 39.982 -26.868 1.00 0.00 5 ILE A CA 6
ATOM 4774 C C . ILE A 1 5 ? -28.703 39.835 -26.439 1.00 0.00 5 ILE A C 6
ATOM 4775 O O . ILE A 1 5 ? -27.908 39.199 -27.131 1.00 0.00 5 ILE A O 6
ATOM 4791 N N . GLN A 1 6 ? -28.359 40.423 -25.297 1.00 0.00 6 GLN A N 6
ATOM 4792 C CA . GLN A 1 6 ? -26.991 40.344 -24.789 1.00 0.00 6 GLN A CA 6
ATOM 4793 C C . GLN A 1 6 ? -26.614 38.900 -24.480 1.00 0.00 6 GLN A C 6
ATOM 4794 O O . GLN A 1 6 ? -25.478 38.480 -24.707 1.00 0.00 6 GLN A O 6
ATOM 4808 N N . GLU A 1 7 ? -27.573 38.142 -23.960 1.00 0.00 7 GLU A N 6
ATOM 4809 C CA . GLU A 1 7 ? -27.331 36.744 -23.617 1.00 0.00 7 GLU A CA 6
ATOM 4810 C C . GLU A 1 7 ? -26.943 35.941 -24.854 1.00 0.00 7 GLU A C 6
ATOM 4811 O O . GLU A 1 7 ? -26.085 35.060 -24.788 1.00 0.00 7 GLU A O 6
ATOM 4823 N N . LYS A 1 8 ? -27.576 36.243 -25.984 1.00 0.00 8 LYS A N 6
ATOM 4824 C CA . LYS A 1 8 ? -27.276 35.532 -27.223 1.00 0.00 8 LYS A CA 6
ATOM 4825 C C . LYS A 1 8 ? -25.806 35.702 -27.590 1.00 0.00 8 LYS A C 6
ATOM 4826 O O . LYS A 1 8 ? -25.141 34.745 -27.986 1.00 0.00 8 LYS A O 6
ATOM 4845 N N . GLU A 1 9 ? -25.305 36.927 -27.457 1.00 0.00 9 GLU A N 6
ATOM 4846 C CA . GLU A 1 9 ? -23.911 37.208 -27.779 1.00 0.00 9 GLU A CA 6
ATOM 4847 C C . GLU A 1 9 ? -22.983 36.393 -26.884 1.00 0.00 9 GLU A C 6
ATOM 4848 O O . GLU A 1 9 ? -21.981 35.847 -27.344 1.00 0.00 9 GLU A O 6
ATOM 4860 N N . GLN A 1 10 ? -23.323 36.315 -25.601 1.00 0.00 10 GLN A N 6
ATOM 4861 C CA . GLN A 1 10 ? -22.514 35.564 -24.649 1.00 0.00 10 GLN A CA 6
ATOM 4862 C C . GLN A 1 10 ? -22.471 34.087 -25.034 1.00 0.00 10 GLN A C 6
ATOM 4863 O O . GLN A 1 10 ? -21.426 33.442 -24.937 1.00 0.00 10 GLN A O 6
ATOM 4877 N N . GLU A 1 11 ? -23.611 33.559 -25.465 1.00 0.00 11 GLU A N 6
ATOM 4878 C CA . GLU A 1 11 ? -23.692 32.157 -25.857 1.00 0.00 11 GLU A CA 6
ATOM 4879 C C . GLU A 1 11 ? -22.779 31.874 -27.047 1.00 0.00 11 GLU A C 6
ATOM 4880 O O . GLU A 1 11 ? -22.132 30.828 -27.107 1.00 0.00 11 GLU A O 6
ATOM 4892 N N . LEU A 1 12 ? -22.730 32.811 -27.992 1.00 0.00 12 LEU A N 6
ATOM 4893 C CA . LEU A 1 12 ? -21.891 32.656 -29.182 1.00 0.00 12 LEU A CA 6
ATOM 4894 C C . LEU A 1 12 ? -20.597 33.452 -29.019 1.00 0.00 12 LEU A C 6
ATOM 4895 O O . LEU A 1 12 ? -20.623 34.675 -28.885 1.00 0.00 12 LEU A O 6
ATOM 4911 N N . LYS A 1 13 ? -19.468 32.750 -29.036 1.00 0.00 13 LYS A N 6
ATOM 4912 C CA . LYS A 1 13 ? -18.170 33.402 -28.891 1.00 0.00 13 LYS A CA 6
ATOM 4913 C C . LYS A 1 13 ? -17.062 32.530 -29.476 1.00 0.00 13 LYS A C 6
ATOM 4914 O O . LYS A 1 13 ? -17.181 31.305 -29.517 1.00 0.00 13 LYS A O 6
ATOM 4933 N N . ASN A 1 14 ? -15.982 33.168 -29.929 1.00 0.00 14 ASN A N 6
ATOM 4934 C CA . ASN A 1 14 ? -14.852 32.442 -30.512 1.00 0.00 14 ASN A CA 6
ATOM 4935 C C . ASN A 1 14 ? -13.744 32.242 -29.483 1.00 0.00 14 ASN A C 6
ATOM 4936 O O . ASN A 1 14 ? -12.666 31.747 -29.809 1.00 0.00 14 ASN A O 6
ATOM 4947 N N . LEU A 1 15 ? -14.017 32.624 -28.240 1.00 0.00 15 LEU A N 6
ATOM 4948 C CA . LEU A 1 15 ? -13.030 32.472 -27.174 1.00 0.00 15 LEU A CA 6
ATOM 4949 C C . LEU A 1 15 ? -12.740 30.996 -26.925 1.00 0.00 15 LEU A C 6
ATOM 4950 O O . LEU A 1 15 ? -11.597 30.610 -26.681 1.00 0.00 15 LEU A O 6
ATOM 4966 N N . LYS A 1 16 ? -13.784 30.175 -26.981 1.00 0.00 16 LYS A N 6
ATOM 4967 C CA . LYS A 1 16 ? -13.630 28.743 -26.754 1.00 0.00 16 LYS A CA 6
ATOM 4968 C C . LYS A 1 16 ? -12.438 28.199 -27.537 1.00 0.00 16 LYS A C 6
ATOM 4969 O O . LYS A 1 16 ? -12.077 28.732 -28.585 1.00 0.00 16 LYS A O 6
ATOM 4988 N N . ASP A 1 17 ? -11.832 27.137 -27.019 1.00 0.00 17 ASP A N 6
ATOM 4989 C CA . ASP A 1 17 ? -10.682 26.530 -27.677 1.00 0.00 17 ASP A CA 6
ATOM 4990 C C . ASP A 1 17 ? -11.074 25.989 -29.049 1.00 0.00 17 ASP A C 6
ATOM 4991 O O . ASP A 1 17 ? -12.179 25.479 -29.234 1.00 0.00 17 ASP A O 6
ATOM 5000 N N . ASN A 1 18 ? -10.157 26.104 -30.009 1.00 0.00 18 ASN A N 6
ATOM 5001 C CA . ASN A 1 18 ? -10.410 25.625 -31.367 1.00 0.00 18 ASN A CA 6
ATOM 5002 C C . ASN A 1 18 ? -9.892 24.200 -31.537 1.00 0.00 18 ASN A C 6
ATOM 5003 O O . ASN A 1 18 ? -9.966 23.626 -32.623 1.00 0.00 18 ASN A O 6
ATOM 5014 N N . VAL A 1 19 ? -9.367 23.635 -30.454 1.00 0.00 19 VAL A N 6
ATOM 5015 C CA . VAL A 1 19 ? -8.840 22.276 -30.493 1.00 0.00 19 VAL A CA 6
ATOM 5016 C C . VAL A 1 19 ? -9.948 21.289 -30.851 1.00 0.00 19 VAL A C 6
ATOM 5017 O O . VAL A 1 19 ? -9.756 20.398 -31.678 1.00 0.00 19 VAL A O 6
ATOM 5030 N N . GLU A 1 20 ? -11.108 21.455 -30.222 1.00 0.00 20 GLU A N 6
ATOM 5031 C CA . GLU A 1 20 ? -12.240 20.573 -30.483 1.00 0.00 20 GLU A CA 6
ATOM 5032 C C . GLU A 1 20 ? -12.665 20.673 -31.944 1.00 0.00 20 GLU A C 6
ATOM 5033 O O . GLU A 1 20 ? -12.952 19.664 -32.587 1.00 0.00 20 GLU A O 6
ATOM 5045 N N . LEU A 1 21 ? -12.696 21.896 -32.463 1.00 0.00 21 LEU A N 6
ATOM 5046 C CA . LEU A 1 21 ? -13.082 22.113 -33.855 1.00 0.00 21 LEU A CA 6
ATOM 5047 C C . LEU A 1 21 ? -12.081 21.446 -34.792 1.00 0.00 21 LEU A C 6
ATOM 5048 O O . LEU A 1 21 ? -12.459 20.865 -35.809 1.00 0.00 21 LEU A O 6
ATOM 5064 N N . GLU A 1 22 ? -10.801 21.535 -34.442 1.00 0.00 22 GLU A N 6
ATOM 5065 C CA . GLU A 1 22 ? -9.753 20.936 -35.260 1.00 0.00 22 GLU A CA 6
ATOM 5066 C C . GLU A 1 22 ? -9.936 19.423 -35.340 1.00 0.00 22 GLU A C 6
ATOM 5067 O O . GLU A 1 22 ? -9.769 18.824 -36.401 1.00 0.00 22 GLU A O 6
ATOM 5079 N N . ARG A 1 23 ? -10.280 18.813 -34.210 1.00 0.00 23 ARG A N 6
ATOM 5080 C CA . ARG A 1 23 ? -10.484 17.370 -34.163 1.00 0.00 23 ARG A CA 6
ATOM 5081 C C . ARG A 1 23 ? -11.609 16.962 -35.110 1.00 0.00 23 ARG A C 6
ATOM 5082 O O . ARG A 1 23 ? -11.489 15.982 -35.846 1.00 0.00 23 ARG A O 6
ATOM 5103 N N . LEU A 1 24 ? -12.700 17.719 -35.085 1.00 0.00 24 LEU A N 6
ATOM 5104 C CA . LEU A 1 24 ? -13.841 17.425 -35.946 1.00 0.00 24 LEU A CA 6
ATOM 5105 C C . LEU A 1 24 ? -13.432 17.509 -37.413 1.00 0.00 24 LEU A C 6
ATOM 5106 O O . LEU A 1 24 ? -13.786 16.647 -38.217 1.00 0.00 24 LEU A O 6
ATOM 5122 N N . LYS A 1 25 ? -12.683 18.554 -37.755 1.00 0.00 25 LYS A N 6
ATOM 5123 C CA . LYS A 1 25 ? -12.231 18.738 -39.128 1.00 0.00 25 LYS A CA 6
ATOM 5124 C C . LYS A 1 25 ? -11.159 17.712 -39.483 1.00 0.00 25 LYS A C 6
ATOM 5125 O O . LYS A 1 25 ? -10.336 17.345 -38.643 1.00 0.00 25 LYS A O 6
ATOM 5144 N N . ASN A 1 26 ? -11.175 17.252 -40.728 1.00 0.00 26 ASN A N 6
ATOM 5145 C CA . ASN A 1 26 ? -10.198 16.269 -41.181 1.00 0.00 26 ASN A CA 6
ATOM 5146 C C . ASN A 1 26 ? -10.192 15.056 -40.255 1.00 0.00 26 ASN A C 6
ATOM 5147 O O . ASN A 1 26 ? -9.133 14.515 -39.933 1.00 0.00 26 ASN A O 6
ATOM 5158 N N . GLU A 1 27 ? -11.378 14.635 -39.831 1.00 0.00 27 GLU A N 6
ATOM 5159 C CA . GLU A 1 27 ? -11.498 13.485 -38.942 1.00 0.00 27 GLU A CA 6
ATOM 5160 C C . GLU A 1 27 ? -11.050 12.208 -39.650 1.00 0.00 27 GLU A C 6
ATOM 5161 O O . GLU A 1 27 ? -11.137 12.103 -40.873 1.00 0.00 27 GLU A O 6
ATOM 5173 N N . ARG A 1 28 ? -10.570 11.242 -38.872 1.00 0.00 28 ARG A N 6
ATOM 5174 C CA . ARG A 1 28 ? -10.110 9.974 -39.432 1.00 0.00 28 ARG A CA 6
ATOM 5175 C C . ARG A 1 28 ? -10.203 8.863 -38.392 1.00 0.00 28 ARG A C 6
ATOM 5176 O O . ARG A 1 28 ? -10.283 9.128 -37.192 1.00 0.00 28 ARG A O 6
ATOM 5197 N N . HIS A 1 29 ? -10.190 7.618 -38.859 1.00 0.00 29 HIS A N 6
ATOM 5198 C CA . HIS A 1 29 ? -10.270 6.469 -37.962 1.00 0.00 2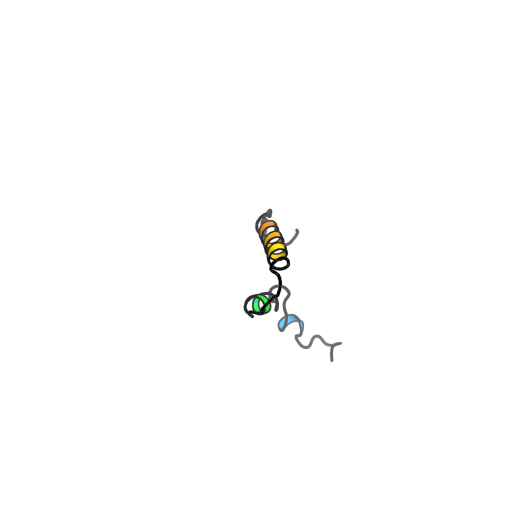9 HIS A CA 6
ATOM 5199 C C . HIS A 1 29 ? -9.664 5.235 -38.622 1.00 0.00 29 HIS A C 6
ATOM 5200 O O . HIS A 1 29 ? -9.485 5.196 -39.840 1.00 0.00 29 HIS A O 6
ATOM 5214 N N . ASP A 1 30 ? -9.348 4.224 -37.813 1.00 0.00 30 ASP A N 6
ATOM 5215 C CA . ASP A 1 30 ? -8.761 2.988 -38.328 1.00 0.00 30 ASP A CA 6
ATOM 5216 C C . ASP A 1 30 ? -9.214 1.790 -37.499 1.00 0.00 30 ASP A C 6
ATOM 5217 O O . ASP A 1 30 ? -9.569 0.745 -38.044 1.00 0.00 30 ASP A O 6
ATOM 5226 N N . HIS A 1 31 ? -9.197 1.947 -36.176 1.00 0.00 31 HIS A N 6
ATOM 5227 C CA . HIS A 1 31 ? -9.606 0.868 -35.277 1.00 0.00 31 HIS A CA 6
ATOM 5228 C C . HIS A 1 31 ? -10.207 1.440 -33.996 1.00 0.00 31 HIS A C 6
ATOM 5229 O O . HIS A 1 31 ? -10.085 0.850 -32.923 1.00 0.00 31 HIS A O 6
ATOM 5243 N N . ASP A 1 32 ? -10.857 2.597 -34.116 1.00 0.00 32 ASP A N 6
ATOM 5244 C CA . ASP A 1 32 ? -11.476 3.247 -32.960 1.00 0.00 32 ASP A CA 6
ATOM 5245 C C . ASP A 1 32 ? -12.922 2.788 -32.794 1.00 0.00 32 ASP A C 6
ATOM 5246 O O . ASP A 1 32 ? -13.650 3.296 -31.940 1.00 0.00 32 ASP A O 6
ATOM 5255 N N . GLU A 1 33 ? -13.334 1.829 -33.616 1.00 0.00 33 GLU A N 6
ATOM 5256 C CA . GLU A 1 33 ? -14.699 1.313 -33.550 1.00 0.00 33 GLU A CA 6
ATOM 5257 C C . GLU A 1 33 ? -14.963 0.683 -32.185 1.00 0.00 33 GLU A C 6
ATOM 5258 O O . GLU A 1 33 ? -16.019 0.891 -31.590 1.00 0.00 33 GLU A O 6
ATOM 5270 N N . GLU A 1 34 ? -13.994 -0.082 -31.696 1.00 0.00 34 GLU A N 6
ATOM 5271 C CA . GLU A 1 34 ? -14.121 -0.741 -30.399 1.00 0.00 34 GLU A CA 6
ATOM 5272 C C . GLU A 1 34 ? -14.244 0.291 -29.281 1.00 0.00 34 GLU A C 6
ATOM 5273 O O . GLU A 1 34 ? -14.977 0.088 -28.313 1.00 0.00 34 GLU A O 6
ATOM 5285 N N . ALA A 1 35 ? -13.514 1.391 -29.419 1.00 0.00 35 ALA A N 6
ATOM 5286 C CA . ALA A 1 35 ? -13.534 2.447 -28.415 1.00 0.00 35 ALA A CA 6
ATOM 5287 C C . ALA A 1 35 ? -14.942 3.009 -28.236 1.00 0.00 35 ALA A C 6
ATOM 5288 O O . ALA A 1 35 ? -15.349 3.338 -27.121 1.00 0.00 35 ALA A O 6
ATOM 5295 N N . GLU A 1 36 ? -15.681 3.127 -29.335 1.00 0.00 36 GLU A N 6
ATOM 5296 C CA . GLU A 1 36 ? -17.037 3.664 -29.272 1.00 0.00 36 GLU A CA 6
ATOM 5297 C C . GLU A 1 36 ? -17.912 2.810 -28.356 1.00 0.00 36 GLU A C 6
ATOM 5298 O O . GLU A 1 36 ? -18.668 3.338 -27.542 1.00 0.00 36 GLU A O 6
ATOM 5310 N N . ARG A 1 37 ? -17.804 1.491 -28.486 1.00 0.00 37 ARG A N 6
ATOM 5311 C CA . ARG A 1 37 ? -18.594 0.589 -27.650 1.00 0.00 37 ARG A CA 6
ATOM 5312 C C . ARG A 1 37 ? -18.232 0.780 -26.178 1.00 0.00 37 ARG A C 6
ATOM 5313 O O . ARG A 1 37 ? -19.103 0.756 -25.308 1.00 0.00 37 ARG A O 6
ATOM 5334 N N . LYS A 1 38 ? -16.944 0.969 -25.909 1.00 0.00 38 LYS A N 6
ATOM 5335 C CA . LYS A 1 38 ? -16.481 1.160 -24.539 1.00 0.00 38 LYS A CA 6
ATOM 5336 C C . LYS A 1 38 ? -17.127 2.396 -23.921 1.00 0.00 38 LYS A C 6
ATOM 5337 O O . LYS A 1 38 ? -17.570 2.367 -22.773 1.00 0.00 38 LYS A O 6
ATOM 5356 N N . ALA A 1 39 ? -17.175 3.480 -24.687 1.00 0.00 39 ALA A N 6
ATOM 5357 C CA . ALA A 1 39 ? -17.769 4.721 -24.201 1.00 0.00 39 ALA A CA 6
ATOM 5358 C C . ALA A 1 39 ? -19.243 4.511 -23.864 1.00 0.00 39 ALA A C 6
ATOM 5359 O O . ALA A 1 39 ? -19.743 5.033 -22.868 1.00 0.00 39 ALA A O 6
ATOM 5366 N N . LEU A 1 40 ? -19.933 3.745 -24.703 1.00 0.00 40 LEU A N 6
ATOM 5367 C CA . LEU A 1 40 ? -21.348 3.472 -24.486 1.00 0.00 40 LEU A CA 6
ATOM 5368 C C . LEU A 1 40 ? -21.553 2.744 -23.160 1.00 0.00 40 LEU A C 6
ATOM 5369 O O . LEU A 1 40 ? -22.457 3.072 -22.393 1.00 0.00 40 LEU A O 6
ATOM 5385 N N . GLU A 1 41 ? -20.706 1.752 -22.899 1.00 0.00 41 GLU A N 6
ATOM 5386 C CA . GLU A 1 41 ? -20.803 0.981 -21.665 1.00 0.00 41 GLU A CA 6
ATOM 5387 C C . GLU A 1 41 ? -20.600 1.885 -20.452 1.00 0.00 41 GLU A C 6
ATOM 5388 O O . GLU A 1 41 ? -21.313 1.771 -19.456 1.00 0.00 41 GLU A O 6
ATOM 5400 N N . ASP A 1 42 ? -19.623 2.781 -20.545 1.00 0.00 42 ASP A N 6
ATOM 5401 C CA . ASP A 1 42 ? -19.336 3.698 -19.448 1.00 0.00 42 ASP A CA 6
ATOM 5402 C C . ASP A 1 42 ? -20.544 4.582 -19.156 1.00 0.00 42 ASP A C 6
ATOM 5403 O O . ASP A 1 42 ? -20.901 4.800 -17.998 1.00 0.00 42 ASP A O 6
ATOM 5412 N N . LYS A 1 43 ? -21.175 5.085 -20.214 1.00 0.00 43 LYS A N 6
ATOM 5413 C CA . LYS A 1 43 ? -22.346 5.942 -20.057 1.00 0.00 43 LYS A CA 6
ATOM 5414 C C . LYS A 1 43 ? -23.484 5.175 -19.392 1.00 0.00 43 LYS A C 6
ATOM 5415 O O . LYS A 1 43 ? -24.204 5.718 -18.554 1.00 0.00 43 LYS A O 6
ATOM 5434 N N . LEU A 1 44 ? -23.642 3.911 -19.772 1.00 0.00 44 LEU A N 6
ATOM 5435 C CA . LEU A 1 44 ? -24.699 3.080 -19.208 1.00 0.00 44 LEU A CA 6
ATOM 5436 C C . LEU A 1 44 ? -24.512 2.935 -17.700 1.00 0.00 44 LEU A C 6
ATOM 5437 O O . LEU A 1 44 ? -25.466 3.052 -16.932 1.00 0.00 44 LEU A O 6
ATOM 5453 N N . ALA A 1 45 ? -23.275 2.681 -17.284 1.00 0.00 45 ALA A N 6
ATOM 5454 C CA . ALA A 1 45 ? -22.975 2.523 -15.864 1.00 0.00 45 ALA A CA 6
ATOM 5455 C C . ALA A 1 45 ? -23.300 3.804 -15.102 1.00 0.00 45 ALA A C 6
ATOM 5456 O O . ALA A 1 45 ? -23.825 3.761 -13.989 1.00 0.00 45 ALA A O 6
ATOM 5463 N N . ASP A 1 46 ? -22.984 4.944 -15.709 1.00 0.00 46 ASP A N 6
ATOM 5464 C CA . ASP A 1 46 ? -23.243 6.233 -15.078 1.00 0.00 46 ASP A CA 6
ATOM 5465 C C . ASP A 1 46 ? -22.625 6.283 -13.683 1.00 0.00 46 ASP A C 6
ATOM 5466 O O . ASP A 1 46 ? -23.208 6.851 -12.759 1.00 0.00 46 ASP A O 6
ATOM 5475 N N . LYS A 1 47 ? -21.441 5.691 -13.534 1.00 0.00 47 LYS A N 6
ATOM 5476 C CA . LYS A 1 47 ? -20.760 5.683 -12.244 1.00 0.00 47 LYS A CA 6
ATOM 5477 C C . LYS A 1 47 ? -19.278 5.370 -12.423 1.00 0.00 47 LYS A C 6
ATOM 5478 O O . LYS A 1 47 ? -18.504 5.411 -11.466 1.00 0.00 47 LYS A O 6
ATOM 5497 N N . GLN A 1 48 ? -18.889 5.058 -13.658 1.00 0.00 48 GLN A N 6
ATOM 5498 C CA . GLN A 1 48 ? -17.493 4.739 -13.967 1.00 0.00 48 GLN A CA 6
ATOM 5499 C C . GLN A 1 48 ? -16.758 5.982 -14.456 1.00 0.00 48 GLN A C 6
ATOM 5500 O O . GLN A 1 48 ? -15.585 5.915 -14.822 1.00 0.00 48 GLN A O 6
ATOM 5514 N N . GLU A 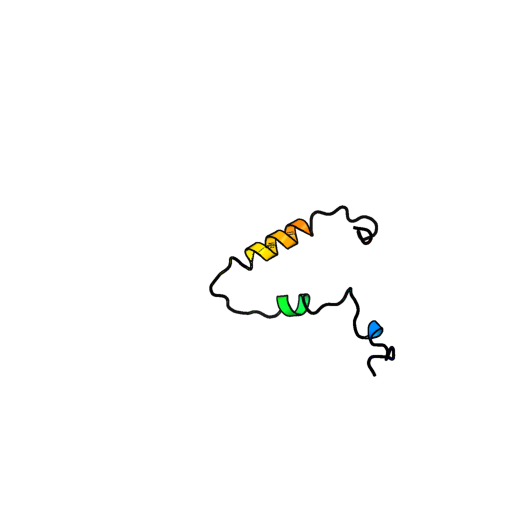1 49 ? -17.451 7.114 -14.469 1.00 0.00 49 GLU A N 6
ATOM 5515 C CA . GLU A 1 49 ? -16.840 8.360 -14.924 1.00 0.00 49 GLU A CA 6
ATOM 5516 C C . GLU A 1 49 ? -15.687 8.774 -14.012 1.00 0.00 49 GLU A C 6
ATOM 5517 O O . GLU A 1 49 ? -14.653 9.246 -14.484 1.00 0.00 49 GLU A O 6
ATOM 5529 N N . HIS A 1 50 ? -15.871 8.604 -12.705 1.00 0.00 50 HIS A N 6
ATOM 5530 C CA . HIS A 1 50 ? -14.833 8.978 -11.747 1.00 0.00 50 HIS A CA 6
ATOM 5531 C C . HIS A 1 50 ? -13.643 8.021 -11.817 1.00 0.00 50 HIS A C 6
ATOM 5532 O O . HIS A 1 50 ? -12.543 8.361 -11.383 1.00 0.00 50 HIS A O 6
ATOM 5546 N N . LEU A 1 51 ? -13.868 6.828 -12.358 1.00 0.00 51 LEU A N 6
ATOM 5547 C CA . LEU A 1 51 ? -12.798 5.842 -12.467 1.00 0.00 51 LEU A CA 6
ATOM 5548 C C . LEU A 1 51 ? -11.685 6.364 -13.371 1.00 0.00 51 LEU A C 6
ATOM 5549 O O . LEU A 1 51 ? -10.502 6.215 -13.064 1.00 0.00 51 LEU A O 6
ATOM 5565 N N . ASP A 1 52 ? -12.072 6.973 -14.486 1.00 0.00 52 ASP A N 6
ATOM 5566 C CA . ASP A 1 52 ? -11.100 7.510 -15.430 1.00 0.00 52 ASP A CA 6
ATOM 5567 C C . ASP A 1 52 ? -10.247 8.588 -14.768 1.00 0.00 52 ASP A C 6
ATOM 5568 O O . ASP A 1 52 ? -9.040 8.664 -15.001 1.00 0.00 52 ASP A O 6
ATOM 5577 N N . GLY A 1 53 ? -10.879 9.417 -13.944 1.00 0.00 53 GLY A N 6
ATOM 5578 C CA . GLY A 1 53 ? -10.161 10.485 -13.258 1.00 0.00 53 GLY A CA 6
ATOM 5579 C C . GLY A 1 53 ? -9.075 9.912 -12.346 1.00 0.00 53 GLY A C 6
ATOM 5580 O O . GLY A 1 53 ? -7.979 10.466 -12.259 1.00 0.00 53 GLY A O 6
ATOM 5584 N N . ALA A 1 54 ? -9.378 8.803 -11.670 1.00 0.00 54 ALA A N 6
ATOM 5585 C CA . ALA A 1 54 ? -8.408 8.181 -10.777 1.00 0.00 54 ALA A CA 6
ATOM 5586 C C . ALA A 1 54 ? -7.174 7.735 -11.555 1.00 0.00 54 ALA A C 6
ATOM 5587 O O . ALA A 1 54 ? -6.045 7.881 -11.088 1.00 0.00 54 ALA A O 6
ATOM 5594 N N . LEU A 1 55 ? -7.400 7.190 -12.746 1.00 0.00 55 LEU A N 6
ATOM 5595 C CA . LEU A 1 55 ? -6.301 6.724 -13.585 1.00 0.00 55 LEU A CA 6
ATOM 5596 C C . LEU A 1 55 ? -5.400 7.889 -13.980 1.00 0.00 55 LEU A C 6
ATOM 5597 O O . LEU A 1 55 ? -4.179 7.748 -14.023 1.00 0.00 55 LEU A O 6
ATOM 5613 N N . ARG A 1 56 ? -6.017 9.033 -14.274 1.00 0.00 56 ARG A N 6
ATOM 5614 C CA . ARG A 1 56 ? -5.282 10.235 -14.672 1.00 0.00 56 ARG A CA 6
ATOM 5615 C C . ARG A 1 56 ? -4.605 10.049 -16.031 1.00 0.00 56 ARG A C 6
ATOM 5616 O O . ARG A 1 56 ? -4.295 11.023 -16.714 1.00 0.00 56 ARG A O 6
ATOM 5637 N N . TYR A 1 57 ? -4.381 8.797 -16.420 1.00 0.00 57 TYR A N 6
ATOM 5638 C CA . TYR A 1 57 ? -3.744 8.510 -17.700 1.00 0.00 57 TYR A CA 6
ATOM 5639 C C . TYR A 1 57 ? -2.416 9.255 -17.815 1.00 0.00 57 TYR A C 6
ATOM 5640 O O . TYR A 1 57 ? -1.394 8.644 -17.554 1.00 0.00 57 TYR A O 6
ATOM 5659 N N . GLY A 1 1 ? -17.990 29.010 -46.340 1.00 0.00 1 GLY A N 7
ATOM 5660 C CA . GLY A 1 1 ? -19.028 27.948 -46.470 1.00 0.00 1 GLY A CA 7
ATOM 5661 C C . GLY A 1 1 ? -19.283 27.314 -45.108 1.00 0.00 1 GLY A C 7
ATOM 5662 O O . GLY A 1 1 ? -18.359 27.133 -44.315 1.00 0.00 1 GLY A O 7
ATOM 5668 N N . SER A 1 2 ? -20.541 26.976 -44.844 1.00 0.00 2 SER A N 7
ATOM 5669 C CA . SER A 1 2 ? -20.905 26.360 -43.573 1.00 0.00 2 SER A CA 7
ATOM 5670 C C . SER A 1 2 ? -20.195 25.020 -43.404 1.00 0.00 2 SER A C 7
ATOM 5671 O O . SER A 1 2 ? -19.728 24.686 -42.317 1.00 0.00 2 SER A O 7
ATOM 5679 N N . LYS A 1 3 ? -20.117 24.258 -44.492 1.00 0.00 3 LYS A N 7
ATOM 5680 C CA . LYS A 1 3 ? -19.461 22.956 -44.460 1.00 0.00 3 LYS A CA 7
ATOM 5681 C C . LYS A 1 3 ? -20.069 22.068 -43.375 1.00 0.00 3 LYS A C 7
ATOM 5682 O O . LYS A 1 3 ? -19.356 21.314 -42.714 1.00 0.00 3 LYS A O 7
ATOM 5701 N N . THR A 1 4 ? -21.389 22.159 -43.197 1.00 0.00 4 THR A N 7
ATOM 5702 C CA . THR A 1 4 ? -22.087 21.357 -42.192 1.00 0.00 4 THR A CA 7
ATOM 5703 C C . THR A 1 4 ? -22.752 20.148 -42.842 1.00 0.00 4 THR A C 7
ATOM 5704 O O . THR A 1 4 ? -23.480 19.401 -42.188 1.00 0.00 4 THR A O 7
ATOM 5715 N N . ILE A 1 5 ? -22.505 19.970 -44.133 1.00 0.00 5 ILE A N 7
ATOM 5716 C CA . ILE A 1 5 ? -23.089 18.854 -44.867 1.00 0.00 5 ILE A CA 7
ATOM 5717 C C . ILE A 1 5 ? -22.599 17.510 -44.314 1.00 0.00 5 ILE A C 7
ATOM 5718 O O . ILE A 1 5 ? -23.389 16.583 -44.138 1.00 0.00 5 ILE A O 7
ATOM 5734 N N . GLN A 1 6 ? -21.297 17.405 -44.057 1.00 0.00 6 GLN A N 7
ATOM 5735 C CA . GLN A 1 6 ? -20.728 16.160 -43.542 1.00 0.00 6 GLN A CA 7
ATOM 5736 C C . GLN A 1 6 ? -21.246 14.968 -44.355 1.00 0.00 6 GLN A C 7
ATOM 5737 O O . GLN A 1 6 ? -21.507 13.896 -43.809 1.00 0.00 6 GLN A O 7
ATOM 5751 N N . GLU A 1 7 ? -21.394 15.162 -45.665 1.00 0.00 7 GLU A N 7
ATOM 5752 C CA . GLU A 1 7 ? -21.878 14.095 -46.533 1.00 0.00 7 GLU A CA 7
ATOM 5753 C C . GLU A 1 7 ? -23.202 13.538 -46.016 1.00 0.00 7 GLU A C 7
ATOM 5754 O O . GLU A 1 7 ? -23.459 12.337 -46.105 1.00 0.00 7 GLU A O 7
ATOM 5766 N N . LYS A 1 8 ? -24.038 14.418 -45.474 1.00 0.00 8 LYS A N 7
ATOM 5767 C CA . LYS A 1 8 ? -25.335 14.008 -44.947 1.00 0.00 8 LYS A CA 7
ATOM 5768 C C . LYS A 1 8 ? -26.206 13.410 -46.047 1.00 0.00 8 LYS A C 7
ATOM 5769 O O . LYS A 1 8 ? -26.875 12.397 -45.841 1.00 0.00 8 LYS A O 7
ATOM 5788 N N . GLU A 1 9 ? -26.196 14.044 -47.215 1.00 0.00 9 GLU A N 7
ATOM 5789 C CA . GLU A 1 9 ? -26.996 13.566 -48.340 1.00 0.00 9 GLU A CA 7
ATOM 5790 C C . GLU A 1 9 ? -26.548 12.173 -48.774 1.00 0.00 9 GLU A C 7
ATOM 5791 O O . GLU A 1 9 ? -27.374 11.325 -49.111 1.00 0.00 9 GLU A O 7
ATOM 5803 N N . GLN A 1 10 ? -25.240 11.944 -48.768 1.00 0.00 10 GLN A N 7
ATOM 5804 C CA . GLN A 1 10 ? -24.702 10.647 -49.167 1.00 0.00 10 GLN A CA 7
ATOM 5805 C C . GLN A 1 10 ? -25.206 9.549 -48.235 1.00 0.00 10 GLN A C 7
ATOM 5806 O O . GLN A 1 10 ? -25.542 8.450 -48.679 1.00 0.00 10 GLN A O 7
ATOM 5820 N N . GLU A 1 11 ? -25.257 9.854 -46.943 1.00 0.00 11 GLU A N 7
ATOM 5821 C CA . GLU A 1 11 ? -25.722 8.886 -45.958 1.00 0.00 11 GLU A CA 7
ATOM 5822 C C . GLU A 1 11 ? -27.169 8.496 -46.238 1.00 0.00 11 GLU A C 7
ATOM 5823 O O . GLU A 1 11 ? -27.536 7.324 -46.154 1.00 0.00 11 GLU A O 7
ATOM 5835 N N . LEU A 1 12 ? -27.989 9.488 -46.575 1.00 0.00 12 LEU A N 7
ATOM 5836 C CA . LEU A 1 12 ? -29.395 9.236 -46.871 1.00 0.00 12 LEU A CA 7
ATOM 5837 C C . LEU A 1 12 ? -29.531 8.345 -48.101 1.00 0.00 12 LEU A C 7
ATOM 5838 O O . LEU A 1 12 ? -30.381 7.458 -48.144 1.00 0.00 12 LEU A O 7
ATOM 5854 N N . LYS A 1 13 ? -28.685 8.585 -49.098 1.00 0.00 13 LYS A N 7
ATOM 5855 C CA . LYS A 1 13 ? -28.723 7.792 -50.323 1.00 0.00 13 LYS A CA 7
ATOM 5856 C C . LYS A 1 13 ? -28.122 6.411 -50.087 1.00 0.00 13 LYS A C 7
ATOM 5857 O O . LYS A 1 13 ? -27.120 6.269 -49.385 1.00 0.00 13 LYS A O 7
ATOM 5876 N N . ASN A 1 14 ? -28.742 5.392 -50.680 1.00 0.00 14 ASN A N 7
ATOM 5877 C CA . ASN A 1 14 ? -28.273 4.010 -50.540 1.00 0.00 14 ASN A CA 7
ATOM 5878 C C . ASN A 1 14 ? -27.909 3.425 -51.902 1.00 0.00 14 ASN A C 7
ATOM 5879 O O . ASN A 1 14 ? -27.842 2.208 -52.067 1.00 0.00 14 ASN A O 7
ATOM 5890 N N . LEU A 1 15 ? -27.682 4.305 -52.879 1.00 0.00 15 LEU A N 7
ATOM 5891 C CA . LEU A 1 15 ? -27.332 3.870 -54.234 1.00 0.00 15 LEU A CA 7
ATOM 5892 C C . LEU A 1 15 ? -25.818 3.921 -54.430 1.00 0.00 15 LEU A C 7
ATOM 5893 O O . LEU A 1 15 ? -25.207 4.986 -54.345 1.00 0.00 15 LEU A O 7
ATOM 5909 N N . LYS A 1 16 ? -25.220 2.761 -54.691 1.00 0.00 16 LYS A N 7
ATOM 5910 C CA . LYS A 1 16 ? -23.775 2.682 -54.896 1.00 0.00 16 LYS A CA 7
ATOM 5911 C C . LYS A 1 16 ? -23.035 3.384 -53.763 1.00 0.00 16 LYS A C 7
ATOM 5912 O O . LYS A 1 16 ? -22.035 4.065 -53.992 1.00 0.00 16 LYS A O 7
ATOM 5931 N N . ASP A 1 17 ? -23.528 3.212 -52.538 1.00 0.00 17 ASP A N 7
ATOM 5932 C CA . ASP A 1 17 ? -22.899 3.833 -51.374 1.00 0.00 17 ASP A CA 7
ATOM 5933 C C . ASP A 1 17 ? -21.805 2.930 -50.812 1.00 0.00 17 ASP A C 7
ATOM 5934 O O . ASP A 1 17 ? -21.171 3.257 -49.810 1.00 0.00 17 ASP A O 7
ATOM 5943 N N . ASN A 1 18 ? -21.589 1.795 -51.468 1.00 0.00 18 ASN A N 7
ATOM 5944 C CA . ASN A 1 18 ? -20.568 0.852 -51.025 1.00 0.00 18 ASN A CA 7
ATOM 5945 C C . ASN A 1 18 ? -19.181 1.480 -51.101 1.00 0.00 18 ASN A C 7
ATOM 5946 O O . ASN A 1 18 ? -18.347 1.273 -50.219 1.00 0.00 18 ASN A O 7
ATOM 5957 N N . VAL A 1 19 ? -18.941 2.251 -52.156 1.00 0.00 19 VAL A N 7
ATOM 5958 C CA . VAL A 1 19 ? -17.650 2.906 -52.327 1.00 0.00 19 VAL A CA 7
ATOM 5959 C C . VAL A 1 19 ? -17.488 4.028 -51.311 1.00 0.00 19 VAL A C 7
ATOM 5960 O O . VAL A 1 19 ? -16.374 4.333 -50.882 1.00 0.00 19 VAL A O 7
ATOM 5973 N N . GLU A 1 20 ? -18.604 4.630 -50.919 1.00 0.00 20 GLU A N 7
ATOM 5974 C CA . GLU A 1 20 ? -18.573 5.710 -49.938 1.00 0.00 20 GLU A CA 7
ATOM 5975 C C . GLU A 1 20 ? -18.087 5.189 -48.590 1.00 0.00 20 GLU A C 7
ATOM 5976 O O . GLU A 1 20 ? -17.326 5.859 -47.892 1.00 0.00 20 GLU A O 7
ATOM 5988 N N . LEU A 1 21 ? -18.527 3.984 -48.233 1.00 0.00 21 LEU A N 7
ATOM 5989 C CA . LEU A 1 21 ? -18.122 3.381 -46.966 1.00 0.00 21 LEU A CA 7
ATOM 5990 C C . LEU A 1 21 ? -16.617 3.129 -46.955 1.00 0.00 21 LEU A C 7
ATOM 5991 O O . LEU A 1 21 ? -15.951 3.331 -45.939 1.00 0.00 21 LEU A O 7
ATOM 6007 N N . GLU A 1 22 ? -16.087 2.688 -48.092 1.00 0.00 22 GLU A N 7
ATOM 6008 C CA . GLU A 1 22 ? -14.660 2.409 -48.202 1.00 0.00 22 GLU A CA 7
ATOM 6009 C C . GLU A 1 22 ? -13.847 3.683 -47.993 1.00 0.00 22 GLU A C 7
ATOM 6010 O O . GLU A 1 22 ? -12.795 3.661 -47.355 1.00 0.00 22 GLU A O 7
ATOM 6022 N N . ARG A 1 23 ? -14.340 4.791 -48.537 1.00 0.00 23 ARG A N 7
ATOM 6023 C CA . ARG A 1 23 ? -13.648 6.068 -48.405 1.00 0.00 23 ARG A CA 7
ATOM 6024 C C . ARG A 1 23 ? -13.522 6.457 -46.934 1.00 0.00 23 ARG A C 7
ATOM 6025 O O . ARG A 1 23 ? -12.467 6.907 -46.491 1.00 0.00 23 ARG A O 7
ATOM 6046 N N . LEU A 1 24 ? -14.605 6.283 -46.185 1.00 0.00 24 LEU A N 7
ATOM 6047 C CA . LEU A 1 24 ? -14.601 6.620 -44.766 1.00 0.00 24 LEU A CA 7
ATOM 6048 C C . LEU A 1 24 ? -13.564 5.781 -44.025 1.00 0.00 24 LEU A C 7
ATOM 6049 O O . LEU A 1 24 ? -12.810 6.297 -43.200 1.00 0.00 24 LEU A O 7
ATOM 6065 N N . LYS A 1 25 ? -13.530 4.487 -44.326 1.00 0.00 25 LYS A N 7
ATOM 6066 C CA . LYS A 1 25 ? -12.580 3.588 -43.681 1.00 0.00 25 LYS A CA 7
ATOM 6067 C C . LYS A 1 25 ? -11.150 3.999 -44.017 1.00 0.00 25 LYS A C 7
ATOM 6068 O O . LYS A 1 25 ? -10.811 4.210 -45.181 1.00 0.00 25 LYS A O 7
ATOM 6087 N N . ASN A 1 26 ? -10.312 4.112 -42.986 1.00 0.00 26 ASN A N 7
ATOM 6088 C CA . ASN A 1 26 ? -8.910 4.499 -43.170 1.00 0.00 26 ASN A CA 7
ATOM 6089 C C . ASN A 1 26 ? -7.995 3.599 -42.345 1.00 0.00 26 ASN A C 7
ATOM 6090 O O . ASN A 1 26 ? -6.889 3.266 -42.769 1.00 0.00 26 ASN A O 7
ATOM 6101 N N . GLU A 1 27 ? -8.466 3.209 -41.160 1.00 0.00 27 GLU A N 7
ATOM 6102 C CA . GLU A 1 27 ? -7.689 2.344 -40.268 1.00 0.00 27 GLU A CA 7
ATOM 6103 C C . GLU A 1 27 ? -8.551 1.196 -39.752 1.00 0.00 27 GLU A C 7
ATOM 6104 O O . GLU A 1 27 ? -9.758 1.349 -39.565 1.00 0.00 27 GLU A O 7
ATOM 6116 N N . ARG A 1 28 ? -7.922 0.049 -39.522 1.00 0.00 28 ARG A N 7
ATOM 6117 C CA . ARG A 1 28 ? -8.642 -1.119 -39.024 1.00 0.00 28 ARG A CA 7
ATOM 6118 C C . ARG A 1 28 ? -9.229 -0.831 -37.646 1.00 0.00 28 ARG A C 7
ATOM 6119 O O . ARG A 1 28 ? -10.349 -1.241 -37.340 1.00 0.00 28 ARG A O 7
ATOM 6140 N N . HIS A 1 29 ? -8.465 -0.123 -36.819 1.00 0.00 29 HIS A N 7
ATOM 6141 C CA . HIS A 1 29 ? -8.921 0.215 -35.476 1.00 0.00 29 HIS A CA 7
ATOM 6142 C C . HIS A 1 29 ? -10.200 1.044 -35.534 1.00 0.00 29 HIS A C 7
ATOM 6143 O O . HIS A 1 29 ? -11.157 0.778 -34.807 1.00 0.00 29 HIS A O 7
ATOM 6157 N N . ASP A 1 30 ? -10.210 2.051 -36.403 1.00 0.00 30 ASP A N 7
ATOM 6158 C CA . ASP A 1 30 ? -11.378 2.911 -36.546 1.00 0.00 30 ASP A CA 7
ATOM 6159 C C . ASP A 1 30 ? -12.589 2.099 -36.997 1.00 0.00 30 ASP A C 7
ATOM 6160 O O . ASP A 1 30 ? -13.706 2.327 -36.536 1.00 0.00 30 ASP A O 7
ATOM 6169 N N . HIS A 1 31 ? -12.355 1.154 -37.900 1.00 0.00 31 HIS A N 7
ATOM 6170 C CA . HIS A 1 31 ? -13.431 0.308 -38.411 1.00 0.00 31 HIS A CA 7
ATOM 6171 C C . HIS A 1 31 ? -14.075 -0.491 -37.281 1.00 0.00 31 HIS A C 7
ATOM 6172 O O . HIS A 1 31 ? -15.297 -0.598 -37.201 1.00 0.00 31 HIS A O 7
ATOM 6186 N N . ASP A 1 32 ? -13.239 -1.058 -36.415 1.00 0.00 32 ASP A N 7
ATOM 6187 C CA . ASP A 1 32 ? -13.731 -1.856 -35.296 1.00 0.00 32 ASP A CA 7
ATOM 6188 C C . ASP A 1 32 ? -14.611 -1.018 -34.374 1.00 0.00 32 ASP A C 7
ATOM 6189 O O . ASP A 1 32 ? -15.618 -1.503 -33.857 1.00 0.00 32 ASP A O 7
ATOM 6198 N N . GLU A 1 33 ? -14.222 0.236 -34.167 1.00 0.00 33 GLU A N 7
ATOM 6199 C CA . GLU A 1 33 ? -14.978 1.135 -33.298 1.00 0.00 33 GLU A CA 7
ATOM 6200 C C . GLU A 1 33 ? -15.105 0.542 -31.896 1.00 0.00 33 GLU A C 7
ATOM 6201 O O . GLU A 1 33 ? -16.119 0.731 -31.224 1.00 0.00 33 GLU A O 7
ATOM 6213 N N . GLU A 1 34 ? -14.072 -0.176 -31.461 1.00 0.00 34 GLU A N 7
ATOM 6214 C CA . GLU A 1 34 ? -14.083 -0.788 -30.137 1.00 0.00 34 GLU A CA 7
ATOM 6215 C C . GLU A 1 34 ? -14.178 0.282 -29.053 1.00 0.00 34 GLU A C 7
ATOM 6216 O O . GLU A 1 34 ? -14.904 0.123 -28.071 1.00 0.00 34 GLU A O 7
ATOM 6228 N N . ALA A 1 35 ? -13.437 1.370 -29.236 1.00 0.00 35 ALA A N 7
ATOM 6229 C CA . ALA A 1 35 ? -13.441 2.459 -28.266 1.00 0.00 35 ALA A CA 7
ATOM 6230 C C . ALA A 1 35 ? -14.840 3.053 -28.128 1.00 0.00 35 ALA A C 7
ATOM 6231 O O . ALA A 1 35 ? -15.275 3.387 -27.026 1.00 0.00 35 ALA A O 7
ATOM 6238 N N . GLU A 1 36 ? -15.537 3.186 -29.252 1.00 0.00 36 GLU A N 7
ATOM 6239 C CA . GLU A 1 36 ? -16.884 3.743 -29.241 1.00 0.00 36 GLU A CA 7
ATOM 6240 C C . GLU A 1 36 ? -17.813 2.873 -28.399 1.00 0.00 36 GLU A C 7
ATOM 6241 O O . GLU A 1 36 ? -18.626 3.381 -27.629 1.00 0.00 36 GLU A O 7
ATOM 6253 N N . ARG A 1 37 ? -17.682 1.558 -28.549 1.00 0.00 37 ARG A N 7
ATOM 6254 C CA . ARG A 1 37 ? -18.515 0.628 -27.792 1.00 0.00 37 ARG A CA 7
ATOM 6255 C C . ARG A 1 37 ? -18.241 0.767 -26.297 1.00 0.00 37 ARG A C 7
ATOM 6256 O O . ARG A 1 37 ? -19.163 0.710 -25.481 1.00 0.00 37 ARG A O 7
ATOM 6277 N N . LYS A 1 38 ? -16.973 0.950 -25.946 1.00 0.00 38 LYS A N 7
ATOM 6278 C CA . LYS A 1 38 ? -16.593 1.097 -24.545 1.00 0.00 38 LYS A CA 7
ATOM 6279 C C . LYS A 1 38 ? -17.248 2.337 -23.944 1.00 0.00 38 LYS A C 7
ATOM 6280 O O . LYS A 1 38 ? -17.695 2.321 -22.797 1.00 0.00 38 LYS A O 7
ATOM 6299 N N . ALA A 1 39 ? -17.301 3.410 -24.727 1.00 0.00 39 ALA A N 7
ATOM 6300 C CA . ALA A 1 39 ? -17.903 4.654 -24.262 1.00 0.00 39 ALA A CA 7
ATOM 6301 C C . ALA A 1 39 ? -19.377 4.443 -23.927 1.00 0.00 39 ALA A C 7
ATOM 6302 O O . ALA A 1 39 ? -19.882 4.981 -22.940 1.00 0.00 39 ALA A O 7
ATOM 6309 N N . LEU A 1 40 ? -20.061 3.660 -24.754 1.00 0.00 40 LEU A N 7
ATOM 6310 C CA . LEU A 1 40 ? -21.476 3.387 -24.535 1.00 0.00 40 LEU A CA 7
ATOM 6311 C C . LEU A 1 40 ? -21.679 2.686 -23.194 1.00 0.00 40 LEU A C 7
ATOM 6312 O O . LEU A 1 40 ? -22.578 3.035 -22.431 1.00 0.00 40 LEU A O 7
ATOM 6328 N N . GLU A 1 41 ? -20.834 1.698 -22.914 1.00 0.00 41 GLU A N 7
ATOM 6329 C CA . GLU A 1 41 ? -20.929 0.962 -21.657 1.00 0.00 41 GLU A CA 7
ATOM 6330 C C . GLU A 1 41 ? -20.660 1.884 -20.474 1.00 0.00 41 GLU A C 7
ATOM 6331 O O . GLU A 1 41 ? -21.316 1.786 -19.436 1.00 0.00 41 GLU A O 7
ATOM 6343 N N . ASP A 1 42 ? -19.690 2.779 -20.635 1.00 0.00 42 ASP A N 7
ATOM 6344 C CA . ASP A 1 42 ? -19.343 3.714 -19.571 1.00 0.00 42 ASP A CA 7
ATOM 6345 C C . ASP A 1 42 ? -20.533 4.604 -19.228 1.00 0.00 42 ASP A C 7
ATOM 6346 O O . ASP A 1 42 ? -20.829 4.837 -18.055 1.00 0.00 42 ASP A O 7
ATOM 6355 N N . LYS A 1 43 ? -21.216 5.094 -20.257 1.00 0.00 43 LYS A N 7
ATOM 6356 C CA . LYS A 1 43 ? -22.378 5.954 -20.049 1.00 0.00 43 LYS A CA 7
ATOM 6357 C C . LYS A 1 43 ? -23.484 5.192 -19.324 1.00 0.00 43 LYS A C 7
ATOM 6358 O O . LYS A 1 43 ? -24.159 5.741 -18.452 1.00 0.00 43 LYS A O 7
ATOM 6377 N N . LEU A 1 44 ? -23.661 3.926 -19.687 1.00 0.00 44 LEU A N 7
ATOM 6378 C CA . LEU A 1 44 ? -24.688 3.100 -19.065 1.00 0.00 44 LEU A CA 7
ATOM 6379 C C . LEU A 1 44 ? -24.416 2.965 -17.569 1.00 0.00 44 LEU A C 7
ATOM 6380 O O . LEU A 1 44 ? -25.327 3.078 -16.750 1.00 0.00 44 LEU A O 7
ATOM 6396 N N . ALA A 1 45 ? -23.157 2.726 -17.222 1.00 0.00 45 ALA A N 7
ATOM 6397 C CA . ALA A 1 45 ? -22.772 2.580 -15.822 1.00 0.00 45 ALA A CA 7
ATOM 6398 C C . ALA A 1 45 ? -23.071 3.861 -15.051 1.00 0.00 45 ALA A C 7
ATOM 6399 O O . ALA A 1 45 ? -23.520 3.819 -13.906 1.00 0.00 45 ALA A O 7
ATOM 6406 N N . ASP A 1 46 ? -22.817 5.000 -15.686 1.00 0.00 46 ASP A N 7
ATOM 6407 C CA . ASP A 1 46 ? -23.061 6.290 -15.050 1.00 0.00 46 ASP A CA 7
ATOM 6408 C C . ASP A 1 46 ? -24.538 6.448 -14.707 1.00 0.00 46 ASP A C 7
ATOM 6409 O O . ASP A 1 46 ? -24.885 6.974 -13.649 1.00 0.00 46 ASP A O 7
ATOM 6418 N N . LYS A 1 47 ? -25.406 5.987 -15.604 1.00 0.00 47 LYS A N 7
ATOM 6419 C CA . LYS A 1 47 ? -26.847 6.081 -15.379 1.00 0.00 47 LYS A CA 7
ATOM 6420 C C . LYS A 1 47 ? -27.341 4.865 -14.602 1.00 0.00 47 LYS A C 7
ATOM 6421 O O . LYS A 1 47 ? -27.550 3.794 -15.171 1.00 0.00 47 LYS A O 7
ATOM 6440 N N . GLN A 1 48 ? -27.523 5.041 -13.297 1.00 0.00 48 GLN A N 7
ATOM 6441 C CA . GLN A 1 48 ? -27.990 3.952 -12.446 1.00 0.00 48 GLN A CA 7
ATOM 6442 C C . GLN A 1 48 ? -29.386 3.502 -12.865 1.00 0.00 48 GLN A C 7
ATOM 6443 O O . GLN A 1 48 ? -29.680 2.307 -12.895 1.00 0.00 48 GLN A O 7
ATOM 6457 N N . GLU A 1 49 ? -30.245 4.466 -13.186 1.00 0.00 49 GLU A N 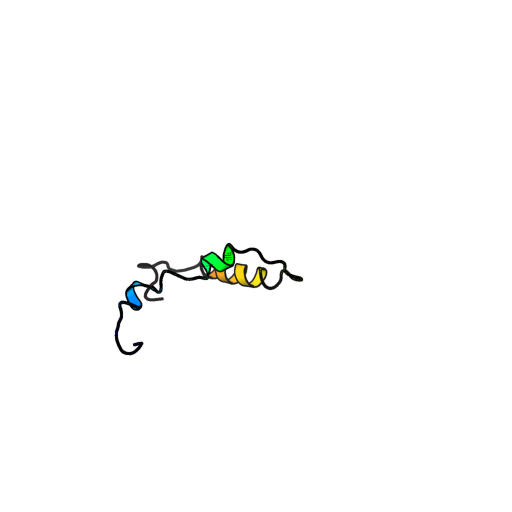7
ATOM 6458 C CA . GLU A 1 49 ? -31.608 4.153 -13.598 1.00 0.00 49 GLU A CA 7
ATOM 6459 C C . GLU A 1 49 ? -32.320 5.418 -14.088 1.00 0.00 49 GLU A C 7
ATOM 6460 O O . GLU A 1 49 ? -33.486 5.646 -13.769 1.00 0.00 49 GLU A O 7
ATOM 6472 N N . HIS A 1 50 ? -31.612 6.244 -14.858 1.00 0.00 50 HIS A N 7
ATOM 6473 C CA . HIS A 1 50 ? -32.199 7.476 -15.371 1.00 0.00 50 HIS A CA 7
ATOM 6474 C C . HIS A 1 50 ? -33.372 7.170 -16.297 1.00 0.00 50 HIS A C 7
ATOM 6475 O O . HIS A 1 50 ? -34.394 7.856 -16.266 1.00 0.00 50 HIS A O 7
ATOM 6489 N N . LEU A 1 51 ? -33.220 6.137 -17.120 1.00 0.00 51 LEU A N 7
ATOM 6490 C CA . LEU A 1 51 ? -34.279 5.752 -18.048 1.00 0.00 51 LEU A CA 7
ATOM 6491 C C . LEU A 1 51 ? -34.672 6.939 -18.916 1.00 0.00 51 LEU A C 7
ATOM 6492 O O . LEU A 1 51 ? -35.651 6.882 -19.661 1.00 0.00 51 LEU A O 7
ATOM 6508 N N . ASP A 1 52 ? -33.905 8.012 -18.806 1.00 0.00 52 ASP A N 7
ATOM 6509 C CA . ASP A 1 52 ? -34.175 9.220 -19.579 1.00 0.00 52 ASP A CA 7
ATOM 6510 C C . ASP A 1 52 ? -34.115 8.927 -21.075 1.00 0.00 52 ASP A C 7
ATOM 6511 O O . ASP A 1 52 ? -34.964 9.386 -21.840 1.00 0.00 52 ASP A O 7
ATOM 6520 N N . GLY A 1 53 ? -33.110 8.161 -21.487 1.00 0.00 53 GLY A N 7
ATOM 6521 C CA . GLY A 1 53 ? -32.958 7.817 -22.896 1.00 0.00 53 GLY A CA 7
ATOM 6522 C C . GLY A 1 53 ? -32.365 8.983 -23.681 1.00 0.00 53 GLY A C 7
ATOM 6523 O O . GLY A 1 53 ? -32.421 9.005 -24.910 1.00 0.00 53 GLY A O 7
ATOM 6527 N N . ALA A 1 54 ? -31.801 9.953 -22.968 1.00 0.00 54 ALA A N 7
ATOM 6528 C CA . ALA A 1 54 ? -31.208 11.116 -23.617 1.00 0.00 54 ALA A CA 7
ATOM 6529 C C . ALA A 1 54 ? -30.070 10.694 -24.541 1.00 0.00 54 ALA A C 7
ATOM 6530 O O . ALA A 1 54 ? -29.912 11.240 -25.633 1.00 0.00 54 ALA A O 7
ATOM 6537 N N . LEU A 1 55 ? -29.278 9.724 -24.097 1.00 0.00 55 LEU A N 7
ATOM 6538 C CA . LEU A 1 55 ? -28.157 9.242 -24.894 1.00 0.00 55 LEU A CA 7
ATOM 6539 C C . LEU A 1 55 ? -28.653 8.670 -26.222 1.00 0.00 55 LEU A C 7
ATOM 6540 O O . LEU A 1 55 ? -28.092 8.960 -27.278 1.00 0.00 55 LEU A O 7
ATOM 6556 N N . ARG A 1 56 ? -29.703 7.857 -26.160 1.00 0.00 56 ARG A N 7
ATOM 6557 C CA . ARG A 1 56 ? -30.256 7.255 -27.369 1.00 0.00 56 ARG A CA 7
ATOM 6558 C C . ARG A 1 56 ? -30.789 8.328 -28.308 1.00 0.00 56 ARG A C 7
ATOM 6559 O O . ARG A 1 56 ? -30.605 8.254 -29.523 1.00 0.00 56 ARG A O 7
ATOM 6580 N N . TYR A 1 57 ? -31.449 9.332 -27.734 1.00 0.00 57 TYR A N 7
ATOM 6581 C CA . TYR A 1 57 ? -32.012 10.431 -28.515 1.00 0.00 57 TYR A CA 7
ATOM 6582 C C . TYR A 1 57 ? -31.107 11.656 -28.441 1.00 0.00 57 TYR A C 7
ATOM 6583 O O . TYR A 1 57 ? -31.420 12.553 -27.675 1.00 0.00 57 TYR A O 7
ATOM 6602 N N . GLY A 1 1 ? 11.115 37.008 -38.939 1.00 0.00 1 GLY A N 8
ATOM 6603 C CA . GLY A 1 1 ? 10.073 36.971 -37.875 1.00 0.00 1 GLY A CA 8
ATOM 6604 C C . GLY A 1 1 ? 8.966 36.003 -38.279 1.00 0.00 1 GLY A C 8
ATOM 6605 O O . GLY A 1 1 ? 8.329 35.384 -37.428 1.00 0.00 1 GLY A O 8
ATOM 6611 N N . SER A 1 2 ? 8.743 35.878 -39.582 1.00 0.00 2 SER A N 8
ATOM 6612 C CA . SER A 1 2 ? 7.709 34.982 -40.089 1.00 0.00 2 SER A CA 8
ATOM 6613 C C . SER A 1 2 ? 8.033 33.533 -39.734 1.00 0.00 2 SER A C 8
ATOM 6614 O O . SER A 1 2 ? 7.144 32.686 -39.674 1.00 0.00 2 SER A O 8
ATOM 6622 N N . LYS A 1 3 ? 9.313 33.260 -39.502 1.00 0.00 3 LYS A N 8
ATOM 6623 C CA . LYS A 1 3 ? 9.746 31.910 -39.154 1.00 0.00 3 LYS A CA 8
ATOM 6624 C C . LYS A 1 3 ? 9.113 31.457 -37.840 1.00 0.00 3 LYS A C 8
ATOM 6625 O O . LYS A 1 3 ? 9.050 30.262 -37.549 1.00 0.00 3 LYS A O 8
ATOM 6644 N N . THR A 1 4 ? 8.652 32.421 -37.047 1.00 0.00 4 THR A N 8
ATOM 6645 C CA . THR A 1 4 ? 8.030 32.121 -35.760 1.00 0.00 4 THR A CA 8
ATOM 6646 C C . THR A 1 4 ? 6.528 31.908 -35.919 1.00 0.00 4 THR A C 8
ATOM 6647 O O . THR A 1 4 ? 5.824 31.646 -34.943 1.00 0.00 4 THR A O 8
ATOM 6658 N N . ILE A 1 5 ? 6.038 32.027 -37.149 1.00 0.00 5 ILE A N 8
ATOM 6659 C CA . ILE A 1 5 ? 4.614 31.847 -37.413 1.00 0.00 5 ILE A CA 8
ATOM 6660 C C . ILE A 1 5 ? 4.160 30.454 -36.982 1.00 0.00 5 ILE A C 8
ATOM 6661 O O . ILE A 1 5 ? 2.979 30.234 -36.713 1.00 0.00 5 ILE A O 8
ATOM 6677 N N . GLN A 1 6 ? 5.104 29.521 -36.909 1.00 0.00 6 GLN A N 8
ATOM 6678 C CA . GLN A 1 6 ? 4.783 28.155 -36.500 1.00 0.00 6 GLN A CA 8
ATOM 6679 C C . GLN A 1 6 ? 4.289 28.139 -35.058 1.00 0.00 6 GLN A C 8
ATOM 6680 O O . GLN A 1 6 ? 3.357 27.410 -34.721 1.00 0.00 6 GLN A O 8
ATOM 6694 N N . GLU A 1 7 ? 4.916 28.954 -34.216 1.00 0.00 7 GLU A N 8
ATOM 6695 C CA . GLU A 1 7 ? 4.538 29.038 -32.805 1.00 0.00 7 GLU A CA 8
ATOM 6696 C C . GLU A 1 7 ? 3.096 29.516 -32.664 1.00 0.00 7 GLU A C 8
ATOM 6697 O O . GLU A 1 7 ? 2.366 29.073 -31.777 1.00 0.00 7 GLU A O 8
ATOM 6709 N N . LYS A 1 8 ? 2.704 30.431 -33.538 1.00 0.00 8 LYS A N 8
ATOM 6710 C CA . LYS A 1 8 ? 1.357 30.988 -33.511 1.00 0.00 8 LYS A CA 8
ATOM 6711 C C . LYS A 1 8 ? 0.308 29.889 -33.678 1.00 0.00 8 LYS A C 8
ATOM 6712 O O . LYS A 1 8 ? -0.755 29.937 -33.060 1.00 0.00 8 LYS A O 8
ATOM 6731 N N . GLU A 1 9 ? 0.600 28.913 -34.531 1.00 0.00 9 GLU A N 8
ATOM 6732 C CA . GLU A 1 9 ? -0.350 27.827 -34.779 1.00 0.00 9 GLU A CA 8
ATOM 6733 C C . GLU A 1 9 ? -0.661 27.049 -33.499 1.00 0.00 9 GLU A C 8
ATOM 6734 O O . GLU A 1 9 ? -1.821 26.730 -33.234 1.00 0.00 9 GLU A O 8
ATOM 6746 N N . GLN A 1 10 ? 0.359 26.753 -32.698 1.00 0.00 10 GLN A N 8
ATOM 6747 C CA . GLN A 1 10 ? 0.133 26.023 -31.451 1.00 0.00 10 GLN A CA 8
ATOM 6748 C C . GLN A 1 10 ? -0.705 26.861 -30.491 1.00 0.00 10 GLN A C 8
ATOM 6749 O O . GLN A 1 10 ? -1.571 26.340 -29.791 1.00 0.00 10 GLN A O 8
ATOM 6763 N N . GLU A 1 11 ? -0.437 28.159 -30.458 1.00 0.00 11 GLU A N 8
ATOM 6764 C CA . GLU A 1 11 ? -1.172 29.056 -29.575 1.00 0.00 11 GLU A CA 8
ATOM 6765 C C . GLU A 1 11 ? -2.653 29.088 -29.943 1.00 0.00 11 GLU A C 8
ATOM 6766 O O . GLU A 1 11 ? -3.519 29.127 -29.068 1.00 0.00 11 GLU A O 8
ATOM 6778 N N . LEU A 1 12 ? -2.940 29.080 -31.242 1.00 0.00 12 LEU A N 8
ATOM 6779 C CA . LEU A 1 12 ? -4.325 29.117 -31.709 1.00 0.00 12 LEU A CA 8
ATOM 6780 C C . LEU A 1 12 ? -5.090 27.868 -31.273 1.00 0.00 12 LEU A C 8
ATOM 6781 O O . LEU A 1 12 ? -6.249 27.956 -30.867 1.00 0.00 12 LEU A O 8
ATOM 6797 N N . LYS A 1 13 ? -4.441 26.705 -31.357 1.00 0.00 13 LYS A N 8
ATOM 6798 C CA . LYS A 1 13 ? -5.081 25.443 -30.966 1.00 0.00 13 LYS A CA 8
ATOM 6799 C C . LYS A 1 13 ? -4.122 24.578 -30.155 1.00 0.00 13 LYS A C 8
ATOM 6800 O O . LYS A 1 13 ? -2.925 24.538 -30.429 1.00 0.00 13 LYS A O 8
ATOM 6819 N N . ASN A 1 14 ? -4.659 23.882 -29.158 1.00 0.00 14 ASN A N 8
ATOM 6820 C CA . ASN A 1 14 ? -3.837 23.017 -28.318 1.00 0.00 14 ASN A CA 8
ATOM 6821 C C . ASN A 1 14 ? -3.203 21.906 -29.150 1.00 0.00 14 ASN A C 8
ATOM 6822 O O . ASN A 1 14 ? -2.043 21.552 -28.946 1.00 0.00 14 ASN A O 8
ATOM 6833 N N . LEU A 1 15 ? -3.973 21.364 -30.087 1.00 0.00 15 LEU A N 8
ATOM 6834 C CA . LEU A 1 15 ? -3.473 20.296 -30.946 1.00 0.00 15 LEU A CA 8
ATOM 6835 C C . LEU A 1 15 ? -4.407 20.074 -32.135 1.00 0.00 15 LEU A C 8
ATOM 6836 O O . LEU A 1 15 ? -5.479 20.675 -32.218 1.00 0.00 15 LEU A O 8
ATOM 6852 N N . LYS A 1 16 ? -3.988 19.216 -33.058 1.00 0.00 16 LYS A N 8
ATOM 6853 C CA . LYS A 1 16 ? -4.791 18.927 -34.243 1.00 0.00 16 LYS A CA 8
ATOM 6854 C C . LYS A 1 16 ? -6.094 18.234 -33.856 1.00 0.00 16 LYS A C 8
ATOM 6855 O O . LYS A 1 16 ? -6.089 17.256 -33.110 1.00 0.00 16 LYS A O 8
ATOM 6874 N N . ASP A 1 17 ? -7.210 18.750 -34.368 1.00 0.00 17 ASP A N 8
ATOM 6875 C CA . ASP A 1 17 ? -8.528 18.180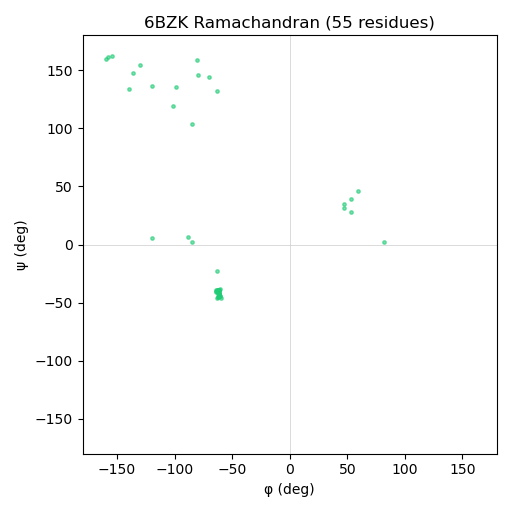 -34.076 1.00 0.00 17 ASP A CA 8
ATOM 6876 C C . ASP A 1 17 ? -9.357 18.068 -35.352 1.00 0.00 17 ASP A C 8
ATOM 6877 O O . ASP A 1 17 ? -10.401 17.417 -35.372 1.00 0.00 17 ASP A O 8
ATOM 6886 N N . ASN A 1 18 ? -8.885 18.711 -36.414 1.00 0.00 18 ASN A N 8
ATOM 6887 C CA . ASN A 1 18 ? -9.588 18.685 -37.694 1.00 0.00 18 ASN A CA 8
ATOM 6888 C C . ASN A 1 18 ? -9.666 17.264 -38.245 1.00 0.00 18 ASN A C 8
ATOM 6889 O O . ASN A 1 18 ? -10.676 16.869 -38.829 1.00 0.00 18 ASN A O 8
ATOM 6900 N N . VAL A 1 19 ? -8.589 16.505 -38.073 1.00 0.00 19 VAL A N 8
ATOM 6901 C CA . VAL A 1 19 ? -8.540 15.136 -38.577 1.00 0.00 19 VAL A CA 8
ATOM 6902 C C . VAL A 1 19 ? -9.748 14.329 -38.102 1.00 0.00 19 VAL A C 8
ATOM 6903 O O . VAL A 1 19 ? -10.114 13.329 -38.721 1.00 0.00 19 VAL A O 8
ATOM 6916 N N . GLU A 1 20 ? -10.370 14.766 -37.011 1.00 0.00 20 GLU A N 8
ATOM 6917 C CA . GLU A 1 20 ? -11.538 14.063 -36.486 1.00 0.00 20 GLU A CA 8
ATOM 6918 C C . GLU A 1 20 ? -12.684 14.108 -37.491 1.00 0.00 20 GLU A C 8
ATOM 6919 O O . GLU A 1 20 ? -13.402 13.123 -37.674 1.00 0.00 20 GLU A O 8
ATOM 6931 N N . LEU A 1 21 ? -12.849 15.252 -38.147 1.00 0.00 21 LEU A N 8
ATOM 6932 C CA . LEU A 1 21 ? -13.909 15.407 -39.138 1.00 0.00 21 LEU A CA 8
ATOM 6933 C C . LEU A 1 21 ? -13.685 14.451 -40.305 1.00 0.00 21 LEU A C 8
ATOM 6934 O O . LEU A 1 21 ? -14.630 13.863 -40.831 1.00 0.00 21 LEU A O 8
ATOM 6950 N N . GLU A 1 22 ? -12.426 14.300 -40.705 1.00 0.00 22 GLU A N 8
ATOM 6951 C CA . GLU A 1 22 ? -12.086 13.411 -41.811 1.00 0.00 22 GLU A CA 8
ATOM 6952 C C . GLU A 1 22 ? -12.469 11.973 -41.475 1.00 0.00 22 GLU A C 8
ATOM 6953 O O . GLU A 1 22 ? -12.997 11.248 -42.318 1.00 0.00 22 GLU A O 8
ATOM 6965 N N . ARG A 1 23 ? -12.199 11.570 -40.238 1.00 0.00 23 ARG A N 8
ATOM 6966 C CA . ARG A 1 23 ? -12.519 10.216 -39.798 1.00 0.00 23 ARG A CA 8
ATOM 6967 C C . ARG A 1 23 ? -14.022 9.963 -39.895 1.00 0.00 23 ARG A C 8
ATOM 6968 O O . ARG A 1 23 ? -14.456 8.907 -40.353 1.00 0.00 23 ARG A O 8
ATOM 6989 N N . LEU A 1 24 ? -14.808 10.939 -39.457 1.00 0.00 24 LEU A N 8
ATOM 6990 C CA . LEU A 1 24 ? -16.262 10.818 -39.495 1.00 0.00 24 LEU A CA 8
ATOM 6991 C C . LEU A 1 24 ? -16.751 10.663 -40.934 1.00 0.00 24 LEU A C 8
ATOM 6992 O O . LEU A 1 24 ? -17.630 9.849 -41.216 1.00 0.00 24 LEU A O 8
ATOM 7008 N N . LYS A 1 25 ? -16.182 11.456 -41.836 1.00 0.00 25 LYS A N 8
ATOM 7009 C CA . LYS A 1 25 ? -16.577 11.407 -43.240 1.00 0.00 25 LYS A CA 8
ATOM 7010 C C . LYS A 1 25 ? -16.303 10.030 -43.840 1.00 0.00 25 LYS A C 8
ATOM 7011 O O . LYS A 1 25 ? -17.110 9.509 -44.610 1.00 0.00 25 LYS A O 8
ATOM 7030 N N . ASN A 1 26 ? -15.163 9.442 -43.483 1.00 0.00 26 ASN A N 8
ATOM 7031 C CA . ASN A 1 26 ? -14.792 8.121 -43.996 1.00 0.00 26 ASN A CA 8
ATOM 7032 C C . ASN A 1 26 ? -15.155 7.031 -42.992 1.00 0.00 26 ASN A C 8
ATOM 7033 O O . ASN A 1 26 ? -14.748 7.081 -41.832 1.00 0.00 26 ASN A O 8
ATOM 7044 N N . GLU A 1 27 ? -15.924 6.047 -43.449 1.00 0.00 27 GLU A N 8
ATOM 7045 C CA . GLU A 1 27 ? -16.342 4.944 -42.586 1.00 0.00 27 GLU A CA 8
ATOM 7046 C C . GLU A 1 27 ? -15.282 3.847 -42.558 1.00 0.00 27 GLU A C 8
ATOM 7047 O O . GLU A 1 27 ? -15.349 2.930 -41.740 1.00 0.00 27 GLU A O 8
ATOM 7059 N N . ARG A 1 28 ? -14.308 3.944 -43.458 1.00 0.00 28 ARG A N 8
ATOM 7060 C CA . ARG A 1 28 ? -13.244 2.946 -43.523 1.00 0.00 28 ARG A CA 8
ATOM 7061 C C . ARG A 1 28 ? -12.437 2.933 -42.229 1.00 0.00 28 ARG A C 8
ATOM 7062 O O . ARG A 1 28 ? -12.055 1.872 -41.736 1.00 0.00 28 ARG A O 8
ATOM 7083 N N . HIS A 1 29 ? -12.180 4.118 -41.685 1.00 0.00 29 HIS A N 8
ATOM 7084 C CA . HIS A 1 29 ? -11.417 4.231 -40.446 1.00 0.00 29 HIS A CA 8
ATOM 7085 C C . HIS A 1 29 ? -12.306 3.935 -39.241 1.00 0.00 29 HIS A C 8
ATOM 7086 O O . HIS A 1 29 ? -13.503 4.220 -39.256 1.00 0.00 29 HIS A O 8
ATOM 7100 N N . ASP A 1 30 ? -11.710 3.364 -38.199 1.00 0.00 30 ASP A N 8
ATOM 7101 C CA . ASP A 1 30 ? -12.458 3.037 -36.990 1.00 0.00 30 ASP A CA 8
ATOM 7102 C C . ASP A 1 30 ? -13.670 2.167 -37.326 1.00 0.00 30 ASP A C 8
ATOM 7103 O O . ASP A 1 30 ? -14.749 2.358 -36.766 1.00 0.00 30 ASP A O 8
ATOM 7112 N N . HIS A 1 31 ? -13.487 1.216 -38.240 1.00 0.00 31 HIS A N 8
ATOM 7113 C CA . HIS A 1 31 ? -14.577 0.328 -38.637 1.00 0.00 31 HIS A CA 8
ATOM 7114 C C . HIS A 1 31 ? -15.088 -0.475 -37.443 1.00 0.00 31 HIS A C 8
ATOM 7115 O O . HIS A 1 31 ? -16.297 -0.609 -37.245 1.00 0.00 31 HIS A O 8
ATOM 7129 N N . ASP A 1 32 ? -14.162 -1.016 -36.658 1.00 0.00 32 ASP A N 8
ATOM 7130 C CA . ASP A 1 32 ? -14.526 -1.813 -35.492 1.00 0.00 32 ASP A CA 8
ATOM 7131 C C . ASP A 1 32 ? -15.334 -0.988 -34.495 1.00 0.00 32 ASP A C 8
ATOM 7132 O O . ASP A 1 32 ? -16.272 -1.494 -33.878 1.00 0.00 32 ASP A O 8
ATOM 7141 N N . GLU A 1 33 ? -14.958 0.276 -34.334 1.00 0.00 33 GLU A N 8
ATOM 7142 C CA . GLU A 1 33 ? -15.649 1.162 -33.399 1.00 0.00 33 GLU A CA 8
ATOM 7143 C C . GLU A 1 33 ? -15.623 0.576 -31.989 1.00 0.00 33 GLU A C 8
ATOM 7144 O O . GLU A 1 33 ? -16.559 0.762 -31.213 1.00 0.00 33 GLU A O 8
ATOM 7156 N N . GLU A 1 34 ? -14.545 -0.135 -31.666 1.00 0.00 34 GLU A N 8
ATOM 7157 C CA . GLU A 1 34 ? -14.410 -0.744 -30.346 1.00 0.00 34 GLU A CA 8
ATOM 7158 C C . GLU A 1 34 ? -14.382 0.329 -29.260 1.00 0.00 34 GLU A C 8
ATOM 7159 O O . GLU A 1 34 ? -14.988 0.167 -28.201 1.00 0.00 34 GLU A O 8
ATOM 7171 N N . ALA A 1 35 ? -13.671 1.419 -29.529 1.00 0.00 35 ALA A N 8
ATOM 7172 C CA . ALA A 1 35 ? -13.566 2.508 -28.562 1.00 0.00 35 ALA A CA 8
ATOM 7173 C C . ALA A 1 35 ? -14.941 3.094 -28.258 1.00 0.00 35 ALA A C 8
ATOM 7174 O O . ALA A 1 35 ? -15.249 3.412 -27.110 1.00 0.00 35 ALA A O 8
ATOM 7181 N N . GLU A 1 36 ? -15.765 3.229 -29.291 1.00 0.00 36 GLU A N 8
ATOM 7182 C CA . GLU A 1 36 ? -17.109 3.772 -29.113 1.00 0.00 36 GLU A CA 8
ATOM 7183 C C . GLU A 1 36 ? -17.940 2.855 -28.224 1.00 0.00 36 GLU A C 8
ATOM 7184 O O . GLU A 1 36 ? -18.713 3.319 -27.385 1.00 0.00 36 GLU A O 8
ATOM 7196 N N . ARG A 1 37 ? -17.776 1.549 -28.413 1.00 0.00 37 ARG A N 8
ATOM 7197 C CA . ARG A 1 37 ? -18.515 0.573 -27.623 1.00 0.00 37 ARG A CA 8
ATOM 7198 C C . ARG A 1 37 ? -18.187 0.732 -26.142 1.00 0.00 37 ARG A C 8
ATOM 7199 O O . ARG A 1 37 ? -19.076 0.700 -25.291 1.00 0.00 37 ARG A O 8
ATOM 7220 N N . LYS A 1 38 ? -16.904 0.907 -25.840 1.00 0.00 38 LYS A N 8
ATOM 7221 C CA . LYS A 1 38 ? -16.470 1.073 -24.457 1.00 0.00 38 LYS A CA 8
ATOM 7222 C C . LYS A 1 38 ? -17.119 2.308 -23.841 1.00 0.00 38 LYS A C 8
ATOM 7223 O O . LYS A 1 38 ? -17.591 2.272 -22.705 1.00 0.00 38 LYS A O 8
ATOM 7242 N N . ALA A 1 39 ? -17.139 3.400 -24.599 1.00 0.00 39 ALA A N 8
ATOM 7243 C CA . ALA A 1 39 ? -17.734 4.641 -24.120 1.00 0.00 39 ALA A CA 8
ATOM 7244 C C . ALA A 1 39 ? -19.217 4.442 -23.821 1.00 0.00 39 ALA A C 8
ATOM 7245 O O . ALA A 1 39 ? -19.738 4.965 -22.836 1.00 0.00 39 ALA A O 8
ATOM 7252 N N . LEU A 1 40 ? -19.890 3.683 -24.679 1.00 0.00 40 LEU A N 8
ATOM 7253 C CA . LEU A 1 40 ? -21.311 3.420 -24.498 1.00 0.00 40 LEU A CA 8
ATOM 7254 C C . LEU A 1 40 ? -21.553 2.701 -23.175 1.00 0.00 40 LEU A C 8
ATOM 7255 O O . LEU A 1 40 ? -22.470 3.045 -22.429 1.00 0.00 40 LEU A O 8
ATOM 7271 N N . GLU A 1 41 ? -20.723 1.702 -22.889 1.00 0.00 41 GLU A N 8
ATOM 7272 C CA . GLU A 1 41 ? -20.858 0.944 -21.651 1.00 0.00 41 GLU A CA 8
ATOM 7273 C C . GLU A 1 41 ? -20.664 1.860 -20.446 1.00 0.00 41 GLU A C 8
ATOM 7274 O O . GLU A 1 41 ? -21.397 1.771 -19.461 1.00 0.00 41 GLU A O 8
ATOM 7286 N N . ASP A 1 42 ? -19.673 2.741 -20.534 1.00 0.00 42 ASP A N 8
ATOM 7287 C CA . ASP A 1 42 ? -19.393 3.672 -19.445 1.00 0.00 42 ASP A CA 8
ATOM 7288 C C . ASP A 1 42 ? -20.593 4.579 -19.193 1.00 0.00 42 ASP A C 8
ATOM 7289 O O . ASP A 1 42 ? -20.962 4.830 -18.047 1.00 0.00 42 ASP A O 8
ATOM 7298 N N . LYS A 1 43 ? -21.197 5.065 -20.271 1.00 0.00 43 LYS A N 8
ATOM 7299 C CA . LYS A 1 43 ? -22.355 5.945 -20.156 1.00 0.00 43 LYS A CA 8
ATOM 7300 C C . LYS A 1 43 ? -23.495 5.223 -19.444 1.00 0.00 43 LYS A C 8
ATOM 7301 O O . LYS A 1 43 ? -24.156 5.792 -18.575 1.00 0.00 43 LYS A O 8
ATOM 7320 N N . LEU A 1 44 ? -23.716 3.966 -19.812 1.00 0.00 44 LEU A N 8
ATOM 7321 C CA . LEU A 1 44 ? -24.777 3.176 -19.193 1.00 0.00 44 LEU A CA 8
ATOM 7322 C C . LEU A 1 44 ? -24.493 2.983 -17.707 1.00 0.00 44 LEU A C 8
ATOM 7323 O O . LEU A 1 44 ? -25.402 3.044 -16.879 1.00 0.00 44 LEU A O 8
ATOM 7339 N N . ALA A 1 45 ? -23.228 2.750 -17.377 1.00 0.00 45 ALA A N 8
ATOM 7340 C CA . ALA A 1 45 ? -22.834 2.553 -15.986 1.00 0.00 45 ALA A CA 8
ATOM 7341 C C . ALA A 1 45 ? -23.144 3.799 -15.163 1.00 0.00 45 ALA A C 8
ATOM 7342 O O . ALA A 1 45 ? -23.592 3.705 -14.020 1.00 0.00 45 ALA A O 8
ATOM 7349 N N . ASP A 1 46 ? -22.901 4.964 -15.753 1.00 0.00 46 ASP A N 8
ATOM 7350 C CA . ASP A 1 46 ? -23.155 6.225 -15.067 1.00 0.00 46 ASP A CA 8
ATOM 7351 C C . ASP A 1 46 ? -24.629 6.357 -14.714 1.00 0.00 46 ASP A C 8
ATOM 7352 O O . ASP A 1 46 ? -24.976 6.801 -13.620 1.00 0.00 46 ASP A O 8
ATOM 7361 N N . LYS A 1 47 ? -25.497 5.971 -15.643 1.00 0.00 47 LYS A N 8
ATOM 7362 C CA . LYS A 1 47 ? -26.932 6.056 -15.402 1.00 0.00 47 LYS A CA 8
ATOM 7363 C C . LYS A 1 47 ? -27.390 4.881 -14.546 1.00 0.00 47 LYS A C 8
ATOM 7364 O O . LYS A 1 47 ? -27.504 3.753 -15.027 1.00 0.00 47 LYS A O 8
ATOM 7383 N N . GLN A 1 48 ? -27.649 5.158 -13.273 1.00 0.00 48 GLN A N 8
ATOM 7384 C CA . GLN A 1 48 ? -28.096 4.125 -12.345 1.00 0.00 48 GLN A CA 8
ATOM 7385 C C . GLN A 1 48 ? -27.262 2.854 -12.515 1.00 0.00 48 GLN A C 8
ATOM 7386 O O . GLN A 1 48 ? -26.039 2.887 -12.389 1.00 0.00 48 GLN A O 8
ATOM 7400 N N . GLU A 1 49 ? -27.928 1.737 -12.799 1.00 0.00 49 GLU A N 8
ATOM 7401 C CA . GLU A 1 49 ? -27.229 0.468 -12.979 1.00 0.00 49 GLU A CA 8
ATOM 7402 C C . GLU A 1 49 ? -26.273 0.213 -11.817 1.00 0.00 49 GLU A C 8
ATOM 7403 O O . GLU A 1 49 ? -25.241 -0.438 -11.982 1.00 0.00 49 GLU A O 8
ATOM 7415 N N . HIS A 1 50 ? -26.623 0.732 -10.642 1.00 0.00 50 HIS A N 8
ATOM 7416 C CA . HIS A 1 50 ? -25.786 0.553 -9.461 1.00 0.00 50 HIS A CA 8
ATOM 7417 C C . HIS A 1 50 ? -25.641 -0.928 -9.118 1.00 0.00 50 HIS A C 8
ATOM 7418 O O . HIS A 1 50 ? -24.539 -1.404 -8.846 1.00 0.00 50 HIS A O 8
ATOM 7432 N N . LEU A 1 51 ? -26.758 -1.649 -9.133 1.00 0.00 51 LEU A N 8
ATOM 7433 C CA . LEU A 1 51 ? -26.738 -3.076 -8.823 1.00 0.00 51 LEU A CA 8
ATOM 7434 C C . LEU A 1 51 ? -25.914 -3.840 -9.854 1.00 0.00 51 LEU A C 8
ATOM 7435 O O . LEU A 1 51 ? -25.174 -4.763 -9.508 1.00 0.00 51 LEU A O 8
ATOM 7451 N N . ASP A 1 52 ? -26.047 -3.455 -11.119 1.00 0.00 52 ASP A N 8
ATOM 7452 C CA . ASP A 1 52 ? -25.309 -4.118 -12.188 1.00 0.00 52 ASP A CA 8
ATOM 7453 C C . ASP A 1 52 ? -23.816 -3.760 -12.100 1.00 0.00 52 ASP A C 8
ATOM 7454 O O . ASP A 1 52 ? -23.453 -2.792 -11.433 1.00 0.00 52 ASP A O 8
ATOM 7463 N N . GLY A 1 53 ? -22.944 -4.531 -12.770 1.00 0.00 53 GLY A N 8
ATOM 7464 C CA . GLY A 1 53 ? -21.514 -4.248 -12.731 1.00 0.00 53 GLY A CA 8
ATOM 7465 C C . GLY A 1 53 ? -20.881 -4.812 -11.462 1.00 0.00 53 GLY A C 8
ATOM 7466 O O . GLY A 1 53 ? -19.683 -4.647 -11.230 1.00 0.00 53 GLY A O 8
ATOM 7470 N N . ALA A 1 54 ? -21.690 -5.476 -10.642 1.00 0.00 54 ALA A N 8
ATOM 7471 C CA . ALA A 1 54 ? -21.193 -6.058 -9.401 1.00 0.00 54 ALA A CA 8
ATOM 7472 C C . ALA A 1 54 ? -20.123 -7.106 -9.690 1.00 0.00 54 ALA A C 8
ATOM 7473 O O . ALA A 1 54 ? -19.118 -7.193 -8.985 1.00 0.00 54 ALA A O 8
ATOM 7480 N N . LEU A 1 55 ? -20.348 -7.901 -10.732 1.00 0.00 55 LEU A N 8
ATOM 7481 C CA . LEU A 1 55 ? -19.396 -8.940 -11.106 1.00 0.00 55 LEU A CA 8
ATOM 7482 C C . LEU A 1 55 ? -18.051 -8.322 -11.472 1.00 0.00 55 LEU A C 8
ATOM 7483 O O . LEU A 1 55 ? -16.998 -8.809 -11.057 1.00 0.00 55 LEU A O 8
ATOM 7499 N N . ARG A 1 56 ? -18.091 -7.246 -12.253 1.00 0.00 56 ARG A N 8
ATOM 7500 C CA . ARG A 1 56 ? -16.868 -6.571 -12.670 1.00 0.00 56 ARG A CA 8
ATOM 7501 C C . ARG A 1 56 ? -16.124 -6.015 -11.460 1.00 0.00 56 ARG A C 8
ATOM 7502 O O . ARG A 1 56 ? -14.896 -6.071 -11.395 1.00 0.00 56 ARG A O 8
ATOM 7523 N N . TYR A 1 57 ? -16.875 -5.476 -10.505 1.00 0.00 57 TYR A N 8
ATOM 7524 C CA . TYR A 1 57 ? -16.274 -4.913 -9.301 1.00 0.00 57 TYR A CA 8
ATOM 7525 C C . TYR A 1 57 ? -15.634 -6.014 -8.460 1.00 0.00 57 TYR A C 8
ATOM 7526 O O . TYR A 1 57 ? -16.300 -6.515 -7.570 1.00 0.00 57 TYR A O 8
ATOM 7545 N N . GLY A 1 1 ? -13.067 28.259 -30.397 1.00 0.00 1 GLY A N 9
ATOM 7546 C CA . GLY A 1 1 ? -11.806 27.465 -30.442 1.00 0.00 1 GLY A CA 9
ATOM 7547 C C . GLY A 1 1 ? -12.137 25.978 -30.441 1.00 0.00 1 GLY A C 9
ATOM 7548 O O . GLY A 1 1 ? -11.745 25.245 -29.533 1.00 0.00 1 GLY A O 9
ATOM 7554 N N . SER A 1 2 ? -12.861 25.536 -31.466 1.00 0.00 2 SER A N 9
ATOM 7555 C CA . SER A 1 2 ? -13.240 24.132 -31.572 1.00 0.00 2 SER A CA 9
ATOM 7556 C C . SER A 1 2 ? -11.999 23.252 -31.685 1.00 0.00 2 SER A C 9
ATOM 7557 O O . SER A 1 2 ? -11.933 22.178 -31.091 1.00 0.00 2 SER A O 9
ATOM 7565 N N . LYS A 1 3 ? -11.020 23.716 -32.452 1.00 0.00 3 LYS A N 9
ATOM 7566 C CA . LYS A 1 3 ? -9.781 22.968 -32.642 1.00 0.00 3 LYS A CA 9
ATOM 7567 C C . LYS A 1 3 ? -9.031 22.819 -31.320 1.00 0.00 3 LYS A C 9
ATOM 7568 O O . LYS A 1 3 ? -8.429 21.781 -31.048 1.00 0.00 3 LYS A O 9
ATOM 7587 N N . THR A 1 4 ? -9.057 23.875 -30.508 1.00 0.00 4 THR A N 9
ATOM 7588 C CA . THR A 1 4 ? -8.365 23.874 -29.220 1.00 0.00 4 THR A CA 9
ATOM 7589 C C . THR A 1 4 ? -9.276 23.387 -28.096 1.00 0.00 4 THR A C 9
ATOM 7590 O O . THR A 1 4 ? -8.911 23.451 -26.922 1.00 0.00 4 THR A O 9
ATOM 7601 N N . ILE A 1 5 ? -10.463 22.908 -28.453 1.00 0.00 5 ILE A N 9
ATOM 7602 C CA . ILE A 1 5 ? -11.408 22.426 -27.449 1.00 0.00 5 ILE A CA 9
ATOM 7603 C C . ILE A 1 5 ? -10.775 21.334 -26.587 1.00 0.00 5 ILE A C 9
ATOM 7604 O O . ILE A 1 5 ? -11.208 21.093 -25.459 1.00 0.00 5 ILE A O 9
ATOM 7620 N N . GLN A 1 6 ? -9.746 20.679 -27.120 1.00 0.00 6 GLN A N 9
ATOM 7621 C CA . GLN A 1 6 ? -9.063 19.620 -26.383 1.00 0.00 6 GLN A CA 9
ATOM 7622 C C . GLN A 1 6 ? -8.370 20.179 -25.143 1.00 0.00 6 GLN A C 9
ATOM 7623 O O . GLN A 1 6 ? -8.372 19.551 -24.084 1.00 0.00 6 GLN A O 9
ATOM 7637 N N . GLU A 1 7 ? -7.779 21.360 -25.283 1.00 0.00 7 GLU A N 9
ATOM 7638 C CA . GLU A 1 7 ? -7.083 21.992 -24.163 1.00 0.00 7 GLU A CA 9
ATOM 7639 C C . GLU A 1 7 ? -8.056 22.315 -23.032 1.00 0.00 7 GLU A C 9
ATOM 7640 O O . GLU A 1 7 ? -7.729 22.152 -21.857 1.00 0.00 7 GLU A O 9
ATOM 7652 N N . LYS A 1 8 ? -9.248 22.772 -23.393 1.00 0.00 8 LYS A N 9
ATOM 7653 C CA . LYS A 1 8 ? -10.256 23.118 -22.397 1.00 0.00 8 LYS A CA 9
ATOM 7654 C C . LYS A 1 8 ? -10.631 21.899 -21.560 1.00 0.00 8 LYS A C 9
ATOM 7655 O O . LYS A 1 8 ? -10.753 21.988 -20.339 1.00 0.00 8 LYS A O 9
ATOM 7674 N N . GLU A 1 9 ? -10.809 20.761 -22.224 1.00 0.00 9 GLU A N 9
ATOM 7675 C CA . GLU A 1 9 ? -11.169 19.529 -21.525 1.00 0.00 9 GLU A CA 9
ATOM 7676 C C . GLU A 1 9 ? -10.060 19.109 -20.564 1.00 0.00 9 GLU A C 9
ATOM 7677 O O . GLU A 1 9 ? -10.329 18.645 -19.457 1.00 0.00 9 GLU A O 9
ATOM 7689 N N . GLN A 1 10 ? -8.816 19.270 -20.997 1.00 0.00 10 GLN A N 9
ATOM 7690 C CA . GLN A 1 10 ? -7.673 18.901 -20.168 1.00 0.00 10 GLN A CA 9
ATOM 7691 C C . GLN A 1 10 ? -7.639 19.730 -18.887 1.00 0.00 10 GLN A C 9
ATOM 7692 O O . GLN A 1 10 ? -7.315 19.222 -17.815 1.00 0.00 10 GLN A O 9
ATOM 7706 N N . GLU A 1 11 ? -7.963 21.013 -19.012 1.00 0.00 11 GLU A N 9
ATOM 7707 C CA . GLU A 1 11 ? -7.953 21.914 -17.864 1.00 0.00 11 GLU A CA 9
ATOM 7708 C C . GLU A 1 11 ? -8.957 21.475 -16.799 1.00 0.00 11 GLU A C 9
ATOM 7709 O O . GLU A 1 11 ? -8.678 21.566 -15.604 1.00 0.00 11 GLU A O 9
ATOM 7721 N N . LEU A 1 12 ? -10.130 21.014 -17.233 1.00 0.00 12 LEU A N 9
ATOM 7722 C CA . LEU A 1 12 ? -11.174 20.581 -16.297 1.00 0.00 12 LEU A CA 9
ATOM 7723 C C . LEU A 1 12 ? -11.296 19.059 -16.274 1.00 0.00 12 LEU A C 9
ATOM 7724 O O . LEU A 1 12 ? -11.286 18.407 -17.317 1.00 0.00 12 LEU A O 9
ATOM 7740 N N . LYS A 1 13 ? -11.435 18.504 -15.072 1.00 0.00 13 LYS A N 9
ATOM 7741 C CA . LYS A 1 13 ? -11.582 17.060 -14.914 1.00 0.00 13 LYS A CA 9
ATOM 7742 C C . LYS A 1 13 ? -12.280 16.738 -13.592 1.00 0.00 13 LYS A C 9
ATOM 7743 O O . LYS A 1 13 ? -12.082 17.425 -12.590 1.00 0.00 13 LYS A O 9
ATOM 7762 N N . ASN A 1 14 ? -13.111 15.700 -13.610 1.00 0.00 14 ASN A N 9
ATOM 7763 C CA . ASN A 1 14 ? -13.859 15.297 -12.421 1.00 0.00 14 ASN A CA 9
ATOM 7764 C C . ASN A 1 14 ? -12.944 14.816 -11.298 1.00 0.00 14 ASN A C 9
ATOM 7765 O O . ASN A 1 14 ? -13.175 15.123 -10.128 1.00 0.00 14 ASN A O 9
ATOM 7776 N N . LEU A 1 15 ? -11.917 14.042 -11.651 1.00 0.00 15 LEU A N 9
ATOM 7777 C CA . LEU A 1 15 ? -10.988 13.501 -10.653 1.00 0.00 15 LEU A CA 9
ATOM 7778 C C . LEU A 1 15 ? -9.688 14.294 -10.622 1.00 0.00 15 LEU A C 9
ATOM 7779 O O . LEU A 1 15 ? -9.210 14.769 -11.649 1.00 0.00 15 LEU A O 9
ATOM 7795 N N . LYS A 1 16 ? -9.115 14.419 -9.427 1.00 0.00 16 LYS A N 9
ATOM 7796 C CA . LYS A 1 16 ? -7.861 15.147 -9.262 1.00 0.00 16 LYS A CA 9
ATOM 7797 C C . LYS A 1 16 ? -6.747 14.468 -10.052 1.00 0.00 16 LYS A C 9
ATOM 7798 O O . LYS A 1 16 ? -5.907 15.133 -10.657 1.00 0.00 16 LYS A O 9
ATOM 7817 N N . ASP A 1 17 ? -6.747 13.139 -10.039 1.00 0.00 17 ASP A N 9
ATOM 7818 C CA . ASP A 1 17 ? -5.731 12.378 -10.757 1.00 0.00 17 ASP A CA 9
ATOM 7819 C C . ASP A 1 17 ? -5.814 12.658 -12.254 1.00 0.00 17 ASP A C 9
ATOM 7820 O O . ASP A 1 17 ? -6.903 12.819 -12.806 1.00 0.00 17 ASP A O 9
ATOM 7829 N N . ASN A 1 18 ? -4.654 12.717 -12.906 1.00 0.00 18 ASN A N 9
ATOM 7830 C CA . ASN A 1 18 ? -4.590 12.983 -14.346 1.00 0.00 18 ASN A CA 9
ATOM 7831 C C . ASN A 1 18 ? -4.317 11.695 -15.118 1.00 0.00 18 ASN A C 9
ATOM 7832 O O . ASN A 1 18 ? -3.806 11.728 -16.238 1.00 0.00 18 ASN A O 9
ATOM 7843 N N . VAL A 1 19 ? -4.662 10.562 -14.514 1.00 0.00 19 VAL A N 9
ATOM 7844 C CA . VAL A 1 19 ? -4.451 9.271 -15.158 1.00 0.00 19 VAL A CA 9
ATOM 7845 C C . VAL A 1 19 ? -5.408 9.098 -16.332 1.00 0.00 19 VAL A C 9
ATOM 7846 O O . VAL A 1 19 ? -5.138 8.332 -17.258 1.00 0.00 19 VAL A O 9
ATOM 7859 N N . GLU A 1 20 ? -6.524 9.817 -16.291 1.00 0.00 20 GLU A N 9
ATOM 7860 C CA . GLU A 1 20 ? -7.510 9.736 -17.364 1.00 0.00 20 GLU A CA 9
ATOM 7861 C C . GLU A 1 20 ? -6.913 10.232 -18.677 1.00 0.00 20 GLU A C 9
ATOM 7862 O O . GLU A 1 20 ? -7.161 9.662 -19.739 1.00 0.00 20 GLU A O 9
ATOM 7874 N N . LEU A 1 21 ? -6.120 11.297 -18.596 1.00 0.00 21 LEU A N 9
ATOM 7875 C CA . LEU A 1 21 ? -5.490 11.860 -19.785 1.00 0.00 21 LEU A CA 9
ATOM 7876 C C . LEU A 1 21 ? -4.561 10.832 -20.422 1.00 0.00 21 LEU A C 9
ATOM 7877 O O . LEU A 1 21 ? -4.544 10.665 -21.641 1.00 0.00 21 LEU A O 9
ATOM 7893 N N . GLU A 1 22 ? -3.787 10.147 -19.586 1.00 0.00 22 GLU A N 9
ATOM 7894 C CA . GLU A 1 22 ? -2.856 9.137 -20.073 1.00 0.00 22 GLU A CA 9
ATOM 7895 C C . GLU A 1 22 ? -3.607 8.005 -20.767 1.00 0.00 22 GLU A C 9
ATOM 7896 O O . GLU A 1 22 ? -3.157 7.483 -21.787 1.00 0.00 22 GLU A O 9
ATOM 7908 N N . ARG A 1 23 ? -4.752 7.630 -20.207 1.00 0.00 23 ARG A N 9
ATOM 7909 C CA . ARG A 1 23 ? -5.556 6.557 -20.782 1.00 0.00 23 ARG A CA 9
ATOM 7910 C C . ARG A 1 23 ? -5.977 6.916 -22.203 1.00 0.00 23 ARG A C 9
ATOM 7911 O O . ARG A 1 23 ? -5.907 6.085 -23.109 1.00 0.00 23 ARG A O 9
ATOM 7932 N N . LEU A 1 24 ? -6.412 8.156 -22.393 1.00 0.00 24 LEU A N 9
ATOM 7933 C CA . LEU A 1 24 ? -6.837 8.612 -23.711 1.00 0.00 24 LEU A CA 9
ATOM 7934 C C . LEU A 1 24 ? -5.674 8.529 -24.694 1.00 0.00 24 LEU A C 9
ATOM 7935 O O . LEU A 1 24 ? -5.831 8.064 -25.819 1.00 0.00 24 LEU A O 9
ATOM 7951 N N . LYS A 1 25 ? -4.506 8.985 -24.257 1.00 0.00 25 LYS A N 9
ATOM 7952 C CA . LYS A 1 25 ? -3.316 8.957 -25.102 1.00 0.00 25 LYS A CA 9
ATOM 7953 C C . LYS A 1 25 ? -2.839 7.521 -25.305 1.00 0.00 25 LYS A C 9
ATOM 7954 O O . LYS A 1 25 ? -2.805 6.730 -24.363 1.00 0.00 25 LYS A O 9
ATOM 7973 N N . ASN A 1 26 ? -2.464 7.191 -26.539 1.00 0.00 26 ASN A N 9
ATOM 7974 C CA . ASN A 1 26 ? -1.984 5.846 -26.843 1.00 0.00 26 ASN A CA 9
ATOM 7975 C C . ASN A 1 26 ? -3.024 4.795 -26.464 1.00 0.00 26 ASN A C 9
ATOM 7976 O O . ASN A 1 26 ? -2.729 3.861 -25.718 1.00 0.00 26 ASN A O 9
ATOM 7987 N N . GLU A 1 27 ? -4.241 4.957 -26.975 1.00 0.00 27 GLU A N 9
ATOM 7988 C CA . GLU A 1 27 ? -5.313 4.014 -26.670 1.00 0.00 27 GLU A CA 9
ATOM 7989 C C . GLU A 1 27 ? -4.870 2.587 -26.981 1.00 0.00 27 GLU A C 9
ATOM 7990 O O . GLU A 1 27 ? -4.170 2.345 -27.963 1.00 0.00 27 GLU A O 9
ATOM 8002 N N . ARG A 1 28 ? -5.282 1.649 -26.136 1.00 0.00 28 ARG A N 9
ATOM 8003 C CA . ARG A 1 28 ? -4.922 0.250 -26.326 1.00 0.00 28 ARG A CA 9
ATOM 8004 C C . ARG A 1 28 ? -5.495 -0.282 -27.636 1.00 0.00 28 ARG A C 9
ATOM 8005 O O . ARG A 1 28 ? -4.843 -1.049 -28.344 1.00 0.00 28 ARG A O 9
ATOM 8026 N N . HIS A 1 29 ? -6.722 0.127 -27.952 1.00 0.00 29 HIS A N 9
ATOM 8027 C CA . HIS A 1 29 ? -7.383 -0.316 -29.181 1.00 0.00 29 HIS A CA 9
ATOM 8028 C C . HIS A 1 29 ? -7.154 0.691 -30.303 1.00 0.00 29 HIS A C 9
ATOM 8029 O O . HIS A 1 29 ? -7.354 1.893 -30.124 1.00 0.00 29 HIS A O 9
ATOM 8043 N N . ASP A 1 30 ? -6.730 0.192 -31.462 1.00 0.00 30 ASP A N 9
ATOM 8044 C CA . ASP A 1 30 ? -6.470 1.050 -32.617 1.00 0.00 30 ASP A CA 9
ATOM 8045 C C . ASP A 1 30 ? -7.725 1.206 -33.470 1.00 0.00 30 ASP A C 9
ATOM 8046 O O . ASP A 1 30 ? -7.681 1.796 -34.550 1.00 0.00 30 ASP A O 9
ATOM 8055 N N . HIS A 1 31 ? -8.845 0.672 -32.983 1.00 0.00 31 HIS A N 9
ATOM 8056 C CA . HIS A 1 31 ? -10.115 0.754 -33.712 1.00 0.00 31 HIS A CA 9
ATOM 8057 C C . HIS A 1 31 ? -11.045 1.770 -33.057 1.00 0.00 31 HIS A C 9
ATOM 8058 O O . HIS A 1 31 ? -11.382 1.655 -31.880 1.00 0.00 31 HIS A O 9
ATOM 8072 N N . ASP A 1 32 ? -11.456 2.768 -33.835 1.00 0.00 32 ASP A N 9
ATOM 8073 C CA . ASP A 1 32 ? -12.349 3.807 -33.331 1.00 0.00 32 ASP A CA 9
ATOM 8074 C C . ASP A 1 32 ? -13.691 3.215 -32.910 1.00 0.00 32 ASP A C 9
ATOM 8075 O O . ASP A 1 32 ? -14.254 3.598 -31.885 1.00 0.00 32 ASP A O 9
ATOM 8084 N N . GLU A 1 33 ? -14.202 2.288 -33.714 1.00 0.00 33 GLU A N 9
ATOM 8085 C CA . GLU A 1 33 ? -15.485 1.660 -33.422 1.00 0.00 33 GLU A CA 9
ATOM 8086 C C . GLU A 1 33 ? -15.438 0.929 -32.084 1.00 0.00 33 GLU A C 9
ATOM 8087 O O . GLU A 1 33 ? -16.374 1.013 -31.289 1.00 0.00 33 GLU A O 9
ATOM 8099 N N . GLU A 1 34 ? -14.346 0.214 -31.839 1.00 0.00 34 GLU A N 9
ATOM 8100 C CA . GLU A 1 34 ? -14.199 -0.524 -30.589 1.00 0.00 34 GLU A CA 9
ATOM 8101 C C . GLU A 1 34 ? -14.212 0.436 -29.402 1.00 0.00 34 GLU A C 9
ATOM 8102 O O . GLU A 1 34 ? -14.846 0.169 -28.381 1.00 0.00 34 GLU A O 9
ATOM 8114 N N . ALA A 1 35 ? -13.515 1.557 -29.550 1.00 0.00 35 ALA A N 9
ATOM 8115 C CA . ALA A 1 35 ? -13.455 2.556 -28.489 1.00 0.00 35 ALA A CA 9
ATOM 8116 C C . ALA A 1 35 ? -14.848 3.102 -28.193 1.00 0.00 35 ALA A C 9
ATOM 8117 O O . ALA A 1 35 ? -15.205 3.333 -27.038 1.00 0.00 35 ALA A O 9
ATOM 8124 N N . GLU A 1 36 ? -15.631 3.307 -29.248 1.00 0.00 36 GLU A N 9
ATOM 8125 C CA . GLU A 1 36 ? -16.985 3.828 -29.100 1.00 0.00 36 GLU A CA 9
ATOM 8126 C C . GLU A 1 36 ? -17.841 2.875 -28.273 1.00 0.00 36 GLU A C 9
ATOM 8127 O O . GLU A 1 36 ? -18.644 3.308 -27.445 1.00 0.00 36 GLU A O 9
ATOM 8139 N N . ARG A 1 37 ? -17.669 1.578 -28.502 1.00 0.00 37 ARG A N 9
ATOM 8140 C CA . ARG A 1 37 ? -18.439 0.576 -27.775 1.00 0.00 37 ARG A CA 9
ATOM 8141 C C . ARG A 1 37 ? -18.187 0.694 -26.275 1.00 0.00 37 ARG A C 9
ATOM 8142 O O . ARG A 1 37 ? -19.122 0.652 -25.476 1.00 0.00 37 ARG A O 9
ATOM 8163 N N . LYS A 1 38 ? -16.922 0.850 -25.897 1.00 0.00 38 LYS A N 9
ATOM 8164 C CA . LYS A 1 38 ? -16.569 0.980 -24.488 1.00 0.00 38 LYS A CA 9
ATOM 8165 C C . LYS A 1 38 ? -17.207 2.230 -23.890 1.00 0.00 38 LYS A C 9
ATOM 8166 O O . LYS A 1 38 ? -17.677 2.214 -22.753 1.00 0.00 38 LYS A O 9
ATOM 8185 N N . ALA A 1 39 ? -17.219 3.309 -24.665 1.00 0.00 39 ALA A N 9
ATOM 8186 C CA . ALA A 1 39 ? -17.801 4.565 -24.202 1.00 0.00 39 ALA A CA 9
ATOM 8187 C C . ALA A 1 39 ? -19.285 4.386 -23.897 1.00 0.00 39 ALA A C 9
ATOM 8188 O O . ALA A 1 39 ? -19.799 4.933 -22.922 1.00 0.00 39 ALA A O 9
ATOM 8195 N N . LEU A 1 40 ? -19.971 3.621 -24.742 1.00 0.00 40 LEU A N 9
ATOM 8196 C CA . LEU A 1 40 ? -21.396 3.380 -24.553 1.00 0.00 40 LEU A CA 9
ATOM 8197 C C . LEU A 1 40 ? -21.643 2.688 -23.215 1.00 0.00 40 LEU A C 9
ATOM 8198 O O . LEU A 1 40 ? -22.551 3.057 -22.472 1.00 0.00 40 LEU A O 9
ATOM 8214 N N . GLU A 1 41 ? -20.822 1.688 -22.912 1.00 0.00 41 GLU A N 9
ATOM 8215 C CA . GLU A 1 41 ? -20.958 0.958 -21.655 1.00 0.00 41 GLU A CA 9
ATOM 8216 C C . GLU A 1 41 ? -20.706 1.885 -20.472 1.00 0.00 41 GLU A C 9
ATOM 8217 O O . GLU A 1 41 ? -21.385 1.804 -19.449 1.00 0.00 41 GLU A O 9
ATOM 8229 N N . ASP A 1 42 ? -19.722 2.766 -20.620 1.00 0.00 42 ASP A N 9
ATOM 8230 C CA . ASP A 1 42 ? -19.384 3.707 -19.558 1.00 0.00 42 ASP A CA 9
ATOM 8231 C C . ASP A 1 42 ? -20.571 4.614 -19.249 1.00 0.00 42 ASP A C 9
ATOM 8232 O O . ASP A 1 42 ? -20.875 4.881 -18.087 1.00 0.00 42 ASP A O 9
ATOM 8241 N N . LYS A 1 43 ? -21.240 5.080 -20.298 1.00 0.00 43 LYS A N 9
ATOM 8242 C CA . LYS A 1 43 ? -22.397 5.954 -20.126 1.00 0.00 43 LYS A CA 9
ATOM 8243 C C . LYS A 1 43 ? -23.513 5.228 -19.380 1.00 0.00 43 LYS A C 9
ATOM 8244 O O . LYS A 1 43 ? -24.196 5.809 -18.539 1.00 0.00 43 LYS A O 9
ATOM 8263 N N . LEU A 1 44 ? -23.696 3.952 -19.696 1.00 0.00 44 LEU A N 9
ATOM 8264 C CA . LEU A 1 44 ? -24.734 3.157 -19.050 1.00 0.00 44 LEU A CA 9
ATOM 8265 C C . LEU A 1 44 ? -24.458 3.035 -17.550 1.00 0.00 44 LEU A C 9
ATOM 8266 O O . LEU A 1 44 ? -25.366 3.158 -16.730 1.00 0.00 44 LEU A O 9
ATOM 8282 N N . ALA A 1 45 ? -23.199 2.776 -17.207 1.00 0.00 45 ALA A N 9
ATOM 8283 C CA . ALA A 1 45 ? -22.802 2.616 -15.809 1.00 0.00 45 ALA A CA 9
ATOM 8284 C C . ALA A 1 45 ? -23.038 3.889 -14.994 1.00 0.00 45 ALA A C 9
ATOM 8285 O O . ALA A 1 45 ? -23.460 3.821 -13.840 1.00 0.00 45 ALA A O 9
ATOM 8292 N N . ASP A 1 46 ? -22.746 5.046 -15.587 1.00 0.00 46 ASP A N 9
ATOM 8293 C CA . ASP A 1 46 ? -22.913 6.326 -14.888 1.00 0.00 46 ASP A CA 9
ATOM 8294 C C . ASP A 1 46 ? -24.259 6.961 -15.222 1.00 0.00 46 ASP A C 9
ATOM 8295 O O . ASP A 1 46 ? -24.441 8.168 -15.064 1.00 0.00 46 ASP A O 9
ATOM 8304 N N . LYS A 1 47 ? -25.199 6.147 -15.692 1.00 0.00 47 LYS A N 9
ATOM 8305 C CA . LYS A 1 47 ? -26.520 6.656 -16.050 1.00 0.00 47 LYS A CA 9
ATOM 8306 C C . LYS A 1 47 ? -27.128 7.421 -14.877 1.00 0.00 47 LYS A C 9
ATOM 8307 O O . LYS A 1 47 ? -28.000 8.270 -15.062 1.00 0.00 47 LYS A O 9
ATOM 8326 N N . GLN A 1 48 ? -26.658 7.116 -13.671 1.00 0.00 48 GLN A N 9
ATOM 8327 C CA . GLN A 1 48 ? -27.156 7.783 -12.471 1.00 0.00 48 GLN A CA 9
ATOM 8328 C C . GLN A 1 48 ? -28.684 7.892 -12.513 1.00 0.00 48 GLN A C 9
ATOM 8329 O O . GLN A 1 48 ? -29.343 7.154 -13.245 1.00 0.00 48 GLN A O 9
ATOM 8343 N N . GLU A 1 49 ? -29.244 8.814 -11.729 1.00 0.00 49 GLU A N 9
ATOM 8344 C CA . GLU A 1 49 ? -30.690 9.001 -11.695 1.00 0.00 49 GLU A CA 9
ATOM 8345 C C . GLU A 1 49 ? -31.204 9.458 -13.059 1.00 0.00 49 GLU A C 9
ATOM 8346 O O . GLU A 1 49 ? -32.271 9.032 -13.504 1.00 0.00 49 GLU A O 9
ATOM 8358 N N . HIS A 1 50 ? -30.439 10.330 -13.718 1.00 0.00 50 HIS A N 9
ATOM 8359 C CA . HIS A 1 50 ? -30.826 10.847 -15.033 1.00 0.00 50 HIS A CA 9
ATOM 8360 C C . HIS A 1 50 ? -29.576 11.215 -15.857 1.00 0.00 50 HIS A C 9
ATOM 8361 O O . HIS A 1 50 ? -28.471 11.246 -15.316 1.00 0.00 50 HIS A O 9
ATOM 8375 N N . LEU A 1 51 ? -29.739 11.474 -17.170 1.00 0.00 51 LEU A N 9
ATOM 8376 C CA . LEU A 1 51 ? -28.598 11.808 -18.034 1.00 0.00 51 LEU A CA 9
ATOM 8377 C C . LEU A 1 51 ? -28.540 13.310 -18.298 1.00 0.00 51 LEU A C 9
ATOM 8378 O O . LEU A 1 51 ? -27.473 13.863 -18.560 1.00 0.00 51 LEU A O 9
ATOM 8394 N N . ASP A 1 52 ? -29.694 13.952 -18.244 1.00 0.00 52 ASP A N 9
ATOM 8395 C CA . ASP A 1 52 ? -29.768 15.387 -18.498 1.00 0.00 52 ASP A CA 9
ATOM 8396 C C . ASP A 1 52 ? -28.871 16.153 -17.530 1.00 0.00 52 ASP A C 9
ATOM 8397 O O . ASP A 1 52 ? -28.215 17.119 -17.913 1.00 0.00 52 ASP A O 9
ATOM 8406 N N . GLY A 1 53 ? -28.842 15.716 -16.278 1.00 0.00 53 GLY A N 9
ATOM 8407 C CA . GLY A 1 53 ? -28.014 16.373 -15.272 1.00 0.00 53 GLY A CA 9
ATOM 8408 C C . GLY A 1 53 ? -26.534 16.309 -15.653 1.00 0.00 53 GLY A C 9
ATOM 8409 O O . GLY A 1 53 ? -25.787 17.260 -15.427 1.00 0.00 53 GLY A O 9
ATOM 8413 N N . ALA A 1 54 ? -26.109 15.178 -16.224 1.00 0.00 54 ALA A N 9
ATOM 8414 C CA . ALA A 1 54 ? -24.714 15.007 -16.618 1.00 0.00 54 ALA A CA 9
ATOM 8415 C C . ALA A 1 54 ? -24.416 15.733 -17.929 1.00 0.00 54 ALA A C 9
ATOM 8416 O O . ALA A 1 54 ? -23.278 15.737 -18.397 1.00 0.00 54 ALA A O 9
ATOM 8423 N N . LEU A 1 55 ? -25.441 16.336 -18.519 1.00 0.00 55 LEU A N 9
ATOM 8424 C CA . LEU A 1 55 ? -25.265 17.052 -19.781 1.00 0.00 55 LEU A CA 9
ATOM 8425 C C . LEU A 1 55 ? -24.260 18.186 -19.612 1.00 0.00 55 LEU A C 9
ATOM 8426 O O . LEU A 1 55 ? -23.400 18.398 -20.468 1.00 0.00 55 LEU A O 9
ATOM 8442 N N . ARG A 1 56 ? -24.372 18.916 -18.507 1.00 0.00 56 ARG A N 9
ATOM 8443 C CA . ARG A 1 56 ? -23.467 20.028 -18.244 1.00 0.00 56 ARG A CA 9
ATOM 8444 C C . ARG A 1 56 ? -22.025 19.537 -18.160 1.00 0.00 56 ARG A C 9
ATOM 8445 O O . ARG A 1 56 ? -21.084 20.313 -18.321 1.00 0.00 56 ARG A O 9
ATOM 8466 N N . TYR A 1 57 ? -21.860 18.240 -17.906 1.00 0.00 57 TYR A N 9
ATOM 8467 C CA . TYR A 1 57 ? -20.527 17.652 -17.802 1.00 0.00 57 TYR A CA 9
ATOM 8468 C C . TYR A 1 57 ? -20.571 16.170 -18.167 1.00 0.00 57 TYR A C 9
ATOM 8469 O O . TYR A 1 57 ? -21.063 15.396 -17.361 1.00 0.00 57 TYR A O 9
ATOM 8488 N N . GLY A 1 1 ? 21.069 -4.739 -45.422 1.00 0.00 1 GLY A N 10
ATOM 8489 C CA . GLY A 1 1 ? 20.934 -5.291 -46.800 1.00 0.00 1 GLY A CA 10
ATOM 8490 C C . GLY A 1 1 ? 19.494 -5.733 -47.033 1.00 0.00 1 GLY A C 10
ATOM 8491 O O . GLY A 1 1 ? 19.098 -6.020 -48.164 1.00 0.00 1 GLY A O 10
ATOM 8497 N N . SER A 1 2 ? 18.714 -5.785 -45.956 1.00 0.00 2 SER A N 10
ATOM 8498 C CA . SER A 1 2 ? 17.313 -6.193 -46.049 1.00 0.00 2 SER A CA 10
ATOM 8499 C C . SER A 1 2 ? 16.491 -5.534 -44.947 1.00 0.00 2 SER A C 10
ATOM 8500 O O . SER A 1 2 ? 16.989 -5.291 -43.848 1.00 0.00 2 SER A O 10
ATOM 8508 N N . LYS A 1 3 ? 15.229 -5.248 -45.250 1.00 0.00 3 LYS A N 10
ATOM 8509 C CA . LYS A 1 3 ? 14.344 -4.617 -44.280 1.00 0.00 3 LYS A CA 10
ATOM 8510 C C . LYS A 1 3 ? 14.160 -5.512 -43.058 1.00 0.00 3 LYS A C 10
ATOM 8511 O O . LYS A 1 3 ? 14.109 -5.032 -41.927 1.00 0.00 3 LYS A O 10
ATOM 8530 N N . THR A 1 4 ? 14.056 -6.816 -43.295 1.00 0.00 4 THR A N 10
ATOM 8531 C CA . THR A 1 4 ? 13.873 -7.769 -42.206 1.00 0.00 4 THR A CA 10
ATOM 8532 C C . THR A 1 4 ? 15.050 -7.717 -41.237 1.00 0.00 4 THR A C 10
ATOM 8533 O O . THR A 1 4 ? 14.863 -7.704 -40.021 1.00 0.00 4 THR A O 10
ATOM 8544 N N . ILE A 1 5 ? 16.264 -7.688 -41.781 1.00 0.00 5 ILE A N 10
ATOM 8545 C CA . ILE A 1 5 ? 17.459 -7.640 -40.946 1.00 0.00 5 ILE A CA 10
ATOM 8546 C C . ILE A 1 5 ? 17.464 -6.368 -40.099 1.00 0.00 5 ILE A C 10
ATOM 8547 O O . ILE A 1 5 ? 17.758 -6.408 -38.905 1.00 0.00 5 ILE A O 10
ATOM 8563 N N . GLN A 1 6 ? 17.140 -5.241 -40.728 1.00 0.00 6 GLN A N 10
ATOM 8564 C CA . GLN A 1 6 ? 17.114 -3.966 -40.021 1.00 0.00 6 GLN A CA 10
ATOM 8565 C C . GLN A 1 6 ? 16.084 -3.996 -38.896 1.00 0.00 6 GLN A C 10
ATOM 8566 O O . GLN A 1 6 ? 16.337 -3.505 -37.796 1.00 0.00 6 GLN A O 10
ATOM 8580 N N . GLU A 1 7 ? 14.924 -4.583 -39.176 1.00 0.00 7 GLU A N 10
ATOM 8581 C CA . GLU A 1 7 ? 13.867 -4.677 -38.171 1.00 0.00 7 GLU A CA 10
ATOM 8582 C C . GLU A 1 7 ? 14.321 -5.538 -36.998 1.00 0.00 7 GLU A C 10
ATOM 8583 O O . GLU A 1 7 ? 14.031 -5.231 -35.841 1.00 0.00 7 GLU A O 10
ATOM 8595 N N . LYS A 1 8 ? 15.034 -6.618 -37.303 1.00 0.00 8 LYS A N 10
ATOM 8596 C CA . LYS A 1 8 ? 15.522 -7.516 -36.264 1.00 0.00 8 LYS A CA 10
ATOM 8597 C C . LYS A 1 8 ? 16.455 -6.776 -35.310 1.00 0.00 8 LYS A C 10
ATOM 8598 O O . LYS A 1 8 ? 16.360 -6.927 -34.092 1.00 0.00 8 LYS A O 10
ATOM 8617 N N . GLU A 1 9 ? 17.351 -5.970 -35.872 1.00 0.00 9 GLU A N 10
ATOM 8618 C CA . GLU A 1 9 ? 18.291 -5.205 -35.058 1.00 0.00 9 GLU A CA 10
ATOM 8619 C C . GLU A 1 9 ? 17.546 -4.206 -34.178 1.00 0.00 9 GLU A C 10
ATOM 8620 O O . GLU A 1 9 ? 17.904 -4.000 -33.018 1.00 0.00 9 GLU A O 10
ATOM 8632 N N . GLN A 1 10 ? 16.511 -3.590 -34.737 1.00 0.00 10 GLN A N 10
ATOM 8633 C CA . GLN A 1 10 ? 15.723 -2.614 -33.992 1.00 0.00 10 GLN A CA 10
ATOM 8634 C C . GLN A 1 10 ? 15.059 -3.273 -32.787 1.00 0.00 10 GLN A C 10
ATOM 8635 O O . GLN A 1 10 ? 15.003 -2.694 -31.702 1.00 0.00 10 GLN A O 10
ATOM 8649 N N . GLU A 1 11 ? 14.558 -4.488 -32.985 1.00 0.00 11 GLU A N 10
ATOM 8650 C CA . GLU A 1 11 ? 13.902 -5.219 -31.906 1.00 0.00 11 GLU A CA 10
ATOM 8651 C C . GLU A 1 11 ? 14.885 -5.473 -30.768 1.00 0.00 11 GLU A C 10
ATOM 8652 O O . GLU A 1 11 ? 14.542 -5.330 -29.594 1.00 0.00 11 GLU A O 10
ATOM 8664 N N . LEU A 1 12 ? 16.110 -5.847 -31.124 1.00 0.00 12 LEU A N 10
ATOM 8665 C CA . LEU A 1 12 ? 17.139 -6.113 -30.122 1.00 0.00 12 LEU A CA 10
ATOM 8666 C C . LEU A 1 12 ? 17.458 -4.845 -29.337 1.00 0.00 12 LEU A C 10
ATOM 8667 O O . LEU A 1 12 ? 17.659 -4.890 -28.124 1.00 0.00 12 LEU A O 10
ATOM 8683 N N . LYS A 1 13 ? 17.499 -3.716 -30.037 1.00 0.00 13 LYS A N 10
ATOM 8684 C CA . LYS A 1 13 ? 17.791 -2.440 -29.390 1.00 0.00 13 LYS A CA 10
ATOM 8685 C C . LYS A 1 13 ? 16.590 -1.964 -28.580 1.00 0.00 13 LYS A C 10
ATOM 8686 O O . LYS A 1 13 ? 15.443 -2.166 -28.976 1.00 0.00 13 LYS A O 10
ATOM 8705 N N . ASN A 1 14 ? 16.864 -1.331 -27.440 1.00 0.00 14 ASN A N 10
ATOM 8706 C CA . ASN A 1 14 ? 15.801 -0.825 -26.571 1.00 0.00 14 ASN A CA 10
ATOM 8707 C C . ASN A 1 14 ? 15.505 0.640 -26.882 1.00 0.00 14 ASN A C 10
ATOM 8708 O O . ASN A 1 14 ? 14.808 1.316 -26.127 1.00 0.00 14 ASN A O 10
ATOM 8719 N N . LEU A 1 15 ? 16.041 1.123 -28.003 1.00 0.00 15 LEU A N 10
ATOM 8720 C CA . LEU A 1 15 ? 15.834 2.513 -28.418 1.00 0.00 15 LEU A CA 10
ATOM 8721 C C . LEU A 1 15 ? 14.783 2.580 -29.522 1.00 0.00 15 LEU A C 10
ATOM 8722 O O . LEU A 1 15 ? 14.932 1.957 -30.573 1.00 0.00 15 LEU A O 10
ATOM 8738 N N . LYS A 1 16 ? 13.719 3.344 -29.276 1.00 0.00 16 LYS A N 10
ATOM 8739 C CA . LYS A 1 16 ? 12.635 3.495 -30.252 1.00 0.00 16 LYS A CA 10
ATOM 8740 C C . LYS A 1 16 ? 12.340 4.974 -30.482 1.00 0.00 16 LYS A C 10
ATOM 8741 O O . LYS A 1 16 ? 12.494 5.796 -29.577 1.00 0.00 16 LYS A O 10
ATOM 8760 N N . ASP A 1 17 ? 11.917 5.306 -31.696 1.00 0.00 17 ASP A N 10
ATOM 8761 C CA . ASP A 1 17 ? 11.603 6.690 -32.033 1.00 0.00 17 ASP A CA 10
ATOM 8762 C C . ASP A 1 17 ? 10.444 7.198 -31.181 1.00 0.00 17 ASP A C 10
ATOM 8763 O O . ASP A 1 17 ? 9.512 6.454 -30.876 1.00 0.00 17 ASP A O 10
ATOM 8772 N N . ASN A 1 18 ? 10.511 8.469 -30.799 1.00 0.00 18 ASN A N 10
ATOM 8773 C CA . ASN A 1 18 ? 9.461 9.066 -29.981 1.00 0.00 18 ASN A CA 10
ATOM 8774 C C . ASN A 1 18 ? 8.124 9.030 -30.713 1.00 0.00 18 ASN A C 10
ATOM 8775 O O . ASN A 1 18 ? 7.086 8.749 -30.116 1.00 0.00 18 ASN A O 10
ATOM 8786 N N . VAL A 1 19 ? 8.158 9.315 -32.011 1.00 0.00 19 VAL A N 10
ATOM 8787 C CA . VAL A 1 19 ? 6.943 9.312 -32.817 1.00 0.00 19 VAL A CA 10
ATOM 8788 C C . VAL A 1 19 ? 6.316 7.919 -32.823 1.00 0.00 19 VAL A C 10
ATOM 8789 O O . VAL A 1 19 ? 5.105 7.771 -32.663 1.00 0.00 19 VAL A O 10
ATOM 8802 N N . GLU A 1 20 ? 7.150 6.901 -33.010 1.00 0.00 20 GLU A N 10
ATOM 8803 C CA . GLU A 1 20 ? 6.669 5.525 -33.037 1.00 0.00 20 GLU A CA 10
ATOM 8804 C C . GLU A 1 20 ? 6.033 5.158 -31.698 1.00 0.00 20 GLU A C 10
ATOM 8805 O O . GLU A 1 20 ? 4.993 4.501 -31.655 1.00 0.00 20 GLU A O 10
ATOM 8817 N N . LEU A 1 21 ? 6.667 5.586 -30.612 1.00 0.00 21 LEU A N 10
ATOM 8818 C CA . LEU A 1 21 ? 6.156 5.294 -29.277 1.00 0.00 21 LEU A CA 10
ATOM 8819 C C . LEU A 1 21 ? 4.768 5.901 -29.095 1.00 0.00 21 LEU A C 10
ATOM 8820 O O . LEU A 1 21 ? 3.867 5.258 -28.555 1.00 0.00 21 LEU A O 10
ATOM 8836 N N . GLU A 1 22 ? 4.602 7.141 -29.543 1.00 0.00 22 GLU A N 10
ATOM 8837 C CA . GLU A 1 22 ? 3.318 7.821 -29.419 1.00 0.00 22 GLU A CA 10
ATOM 8838 C C . GLU A 1 22 ? 2.236 7.061 -30.182 1.00 0.00 22 GLU A C 10
ATOM 8839 O O . GLU A 1 22 ? 1.121 6.891 -29.688 1.00 0.00 22 GLU A O 10
ATOM 8851 N N . ARG A 1 23 ? 2.572 6.607 -31.385 1.00 0.00 23 ARG A N 10
ATOM 8852 C CA . ARG A 1 23 ? 1.621 5.865 -32.207 1.00 0.00 23 ARG A CA 10
ATOM 8853 C C . ARG A 1 23 ? 1.240 4.552 -31.525 1.00 0.00 23 ARG A C 10
ATOM 8854 O O . ARG A 1 23 ? 0.087 4.126 -31.578 1.00 0.00 23 ARG A O 10
ATOM 8875 N N . LEU A 1 24 ? 2.220 3.914 -30.894 1.00 0.00 24 LEU A N 10
ATOM 8876 C CA . LEU A 1 24 ? 1.984 2.647 -30.212 1.00 0.00 24 LEU A CA 10
ATOM 8877 C C . LEU A 1 24 ? 0.947 2.815 -29.104 1.00 0.00 24 LEU A C 10
ATOM 8878 O O . LEU A 1 24 ? 0.066 1.971 -28.936 1.00 0.00 24 LEU A O 10
ATOM 8894 N N . LYS A 1 25 ? 1.067 3.901 -28.346 1.00 0.00 25 LYS A N 10
ATOM 8895 C CA . LYS A 1 25 ? 0.139 4.169 -27.249 1.00 0.00 25 LYS A CA 10
ATOM 8896 C C . LYS A 1 25 ? 0.163 3.023 -26.242 1.00 0.00 25 LYS A C 10
ATOM 8897 O O . LYS A 1 25 ? 0.625 1.924 -26.550 1.00 0.00 25 LYS A O 10
ATOM 8916 N N . ASN A 1 26 ? -0.336 3.286 -25.036 1.00 0.00 26 ASN A N 10
ATOM 8917 C CA . ASN A 1 26 ? -0.370 2.268 -23.986 1.00 0.00 26 ASN A CA 10
ATOM 8918 C C . ASN A 1 26 ? -1.671 1.473 -24.047 1.00 0.00 26 ASN A C 10
ATOM 8919 O O . ASN A 1 26 ? -1.943 0.644 -23.180 1.00 0.00 26 ASN A O 10
ATOM 8930 N N . GLU A 1 27 ? -2.473 1.736 -25.078 1.00 0.00 27 GLU A N 10
ATOM 8931 C CA . GLU A 1 27 ? -3.751 1.042 -25.254 1.00 0.00 27 GLU A CA 10
ATOM 8932 C C . GLU A 1 27 ? -3.959 0.692 -26.724 1.00 0.00 27 GLU A C 10
ATOM 8933 O O . GLU A 1 27 ? -3.759 1.527 -27.606 1.00 0.00 27 GLU A O 10
ATOM 8945 N N . ARG A 1 28 ? -4.362 -0.552 -26.981 1.00 0.00 28 ARG A N 10
ATOM 8946 C CA . ARG A 1 28 ? -4.600 -1.019 -28.350 1.00 0.00 28 ARG A CA 10
ATOM 8947 C C . ARG A 1 28 ? -5.939 -1.743 -28.441 1.00 0.00 28 ARG A C 10
ATOM 8948 O O . ARG A 1 28 ? -6.380 -2.375 -27.480 1.00 0.00 28 ARG A O 10
ATOM 8969 N N . HIS A 1 29 ? -6.581 -1.649 -29.605 1.00 0.00 29 HIS A N 10
ATOM 8970 C CA . HIS A 1 29 ? -7.876 -2.299 -29.825 1.00 0.00 29 HIS A CA 10
ATOM 8971 C C . HIS A 1 29 ? -7.902 -2.987 -31.185 1.00 0.00 29 HIS A C 10
ATOM 8972 O O . HIS A 1 29 ? -7.295 -2.511 -32.144 1.00 0.00 29 HIS A O 10
ATOM 8986 N N . ASP A 1 30 ? -8.608 -4.111 -31.262 1.00 0.00 30 ASP A N 10
ATOM 8987 C CA . ASP A 1 30 ? -8.705 -4.856 -32.512 1.00 0.00 30 ASP A CA 10
ATOM 8988 C C . ASP A 1 30 ? -9.367 -4.007 -33.592 1.00 0.00 30 ASP A C 10
ATOM 8989 O O . ASP A 1 30 ? -8.960 -4.036 -34.753 1.00 0.00 30 ASP A O 10
ATOM 8998 N N . HIS A 1 31 ? -10.393 -3.250 -33.202 1.00 0.00 31 HIS A N 10
ATOM 8999 C CA . HIS A 1 31 ? -11.116 -2.389 -34.141 1.00 0.00 31 HIS A CA 10
ATOM 9000 C C . HIS A 1 31 ? -11.378 -1.022 -33.518 1.00 0.00 31 HIS A C 10
ATOM 9001 O O . HIS A 1 31 ? -11.559 -0.906 -32.307 1.00 0.00 31 HIS A O 10
ATOM 9015 N N . ASP A 1 32 ? -11.397 0.010 -34.355 1.00 0.00 32 ASP A N 10
ATOM 9016 C CA . ASP A 1 32 ? -11.639 1.367 -33.876 1.00 0.00 32 ASP A CA 10
ATOM 9017 C C . ASP A 1 32 ? -13.021 1.478 -33.239 1.00 0.00 32 ASP A C 10
ATOM 9018 O O . ASP A 1 32 ? -13.195 2.162 -32.231 1.00 0.00 32 ASP A O 10
ATOM 9027 N N . GLU A 1 33 ? -14.001 0.813 -33.842 1.00 0.00 33 GLU A N 10
ATOM 9028 C CA . GLU A 1 33 ? -15.369 0.858 -33.329 1.00 0.00 33 GLU A CA 10
ATOM 9029 C C . GLU A 1 33 ? -15.430 0.311 -31.905 1.00 0.00 33 GLU A C 10
ATOM 9030 O O . GLU A 1 33 ? -16.376 0.588 -31.166 1.00 0.00 33 GLU A O 10
ATOM 9042 N N . GLU A 1 34 ? -14.421 -0.466 -31.525 1.00 0.00 34 GLU A N 10
ATOM 9043 C CA . GLU A 1 34 ? -14.381 -1.043 -30.185 1.00 0.00 34 GLU A CA 10
ATOM 9044 C C . GLU A 1 34 ? -14.334 0.059 -29.130 1.00 0.00 34 GLU A C 10
ATOM 9045 O O . GLU A 1 34 ? -15.003 -0.026 -28.101 1.00 0.00 34 GLU A O 10
ATOM 9057 N N . ALA A 1 35 ? -13.542 1.092 -29.395 1.00 0.00 35 ALA A N 10
ATOM 9058 C CA . ALA A 1 35 ? -13.416 2.206 -28.461 1.00 0.00 35 ALA A CA 10
ATOM 9059 C C . ALA A 1 35 ? -14.764 2.894 -28.264 1.00 0.00 35 ALA A C 10
ATOM 9060 O O . ALA A 1 35 ? -15.117 3.281 -27.150 1.00 0.00 35 ALA A O 10
ATOM 9067 N N . GLU A 1 36 ? -15.512 3.038 -29.353 1.00 0.00 36 GLU A N 10
ATOM 9068 C CA . GLU A 1 36 ? -16.824 3.676 -29.286 1.00 0.00 36 GLU A CA 10
ATOM 9069 C C . GLU A 1 36 ? -17.773 2.862 -28.411 1.00 0.00 36 GLU A C 10
ATOM 9070 O O . GLU A 1 36 ? -18.559 3.420 -27.646 1.00 0.00 36 GLU A O 10
ATOM 9082 N N . ARG A 1 37 ? -17.690 1.542 -28.528 1.00 0.00 37 ARG A N 10
ATOM 9083 C CA . ARG A 1 37 ? -18.545 0.660 -27.738 1.00 0.00 37 ARG A CA 10
ATOM 9084 C C . ARG A 1 37 ? -18.255 0.829 -26.250 1.00 0.00 37 ARG A C 10
ATOM 9085 O O . ARG A 1 37 ? -19.167 0.819 -25.424 1.00 0.00 37 ARG A O 10
ATOM 9106 N N . LYS A 1 38 ? -16.978 0.979 -25.914 1.00 0.00 38 LYS A N 10
ATOM 9107 C CA . LYS A 1 38 ? -16.579 1.146 -24.522 1.00 0.00 38 LYS A CA 10
ATOM 9108 C C . LYS A 1 38 ? -17.190 2.415 -23.935 1.00 0.00 38 LYS A C 10
ATOM 9109 O O . LYS A 1 38 ? -17.623 2.431 -22.783 1.00 0.00 38 LYS A O 10
ATOM 9128 N N . ALA A 1 39 ? -17.223 3.476 -24.734 1.00 0.00 39 ALA A N 10
ATOM 9129 C CA . ALA A 1 39 ? -17.783 4.744 -24.281 1.00 0.00 39 ALA A CA 10
ATOM 9130 C C . ALA A 1 39 ? -19.257 4.583 -23.924 1.00 0.00 39 ALA A C 10
ATOM 9131 O O . ALA A 1 39 ? -19.731 5.139 -22.933 1.00 0.00 39 ALA A O 10
ATOM 9138 N N . LEU A 1 40 ? -19.977 3.813 -24.734 1.00 0.00 40 LEU A N 10
ATOM 9139 C CA . LEU A 1 40 ? -21.396 3.580 -24.489 1.00 0.00 40 LEU A CA 10
ATOM 9140 C C . LEU A 1 40 ? -21.594 2.834 -23.172 1.00 0.00 40 LEU A C 10
ATOM 9141 O O . LEU A 1 40 ? -22.526 3.119 -22.420 1.00 0.00 40 LEU A O 10
ATOM 9157 N N . GLU A 1 41 ? -20.712 1.877 -22.904 1.00 0.00 41 GLU A N 10
ATOM 9158 C CA . GLU A 1 41 ? -20.799 1.092 -21.679 1.00 0.00 41 GLU A CA 10
ATOM 9159 C C . GLU A 1 41 ? -20.650 1.992 -20.455 1.00 0.00 41 GLU A C 10
ATOM 9160 O O . GLU A 1 41 ? -21.368 1.834 -19.467 1.00 0.00 41 GLU A O 10
ATOM 9172 N N . ASP A 1 42 ? -19.711 2.930 -20.523 1.00 0.00 42 ASP A N 10
ATOM 9173 C CA . ASP A 1 42 ? -19.478 3.844 -19.411 1.00 0.00 42 ASP A CA 10
ATOM 9174 C C . ASP A 1 42 ? -20.725 4.676 -19.127 1.00 0.00 42 ASP A C 10
ATOM 9175 O O . ASP A 1 42 ? -21.069 4.920 -17.971 1.00 0.00 42 ASP A O 10
ATOM 9184 N N . LYS A 1 43 ? -21.400 5.107 -20.188 1.00 0.00 43 LYS A N 10
ATOM 9185 C CA . LYS A 1 43 ? -22.607 5.911 -20.037 1.00 0.00 43 LYS A CA 10
ATOM 9186 C C . LYS A 1 43 ? -23.673 5.126 -19.277 1.00 0.00 43 LYS A C 10
ATOM 9187 O O . LYS A 1 43 ? -24.320 5.653 -18.372 1.00 0.00 43 LYS A O 10
ATOM 9206 N N . LEU A 1 44 ? -23.843 3.860 -19.646 1.00 0.00 44 LEU A N 10
ATOM 9207 C CA . LEU A 1 44 ? -24.828 3.007 -18.988 1.00 0.00 44 LEU A CA 10
ATOM 9208 C C . LEU A 1 44 ? -24.454 2.792 -17.524 1.00 0.00 44 LEU A C 10
ATOM 9209 O O . LEU A 1 44 ? -25.319 2.764 -16.651 1.00 0.00 44 LEU A O 10
ATOM 9225 N N . ALA A 1 45 ? -23.159 2.634 -17.271 1.00 0.00 45 ALA A N 10
ATOM 9226 C CA . ALA A 1 45 ? -22.667 2.413 -15.914 1.00 0.00 45 ALA A CA 10
ATOM 9227 C C . ALA A 1 45 ? -23.001 3.594 -15.004 1.00 0.00 45 ALA A C 10
ATOM 9228 O O . ALA A 1 45 ? -23.328 3.410 -13.831 1.00 0.00 45 ALA A O 10
ATOM 9235 N N . ASP A 1 46 ? -22.899 4.803 -15.544 1.00 0.00 46 ASP A N 10
ATOM 9236 C CA . ASP A 1 46 ? -23.176 6.004 -14.762 1.00 0.00 46 ASP A CA 10
ATOM 9237 C C . ASP A 1 46 ? -24.613 5.998 -14.239 1.00 0.00 46 ASP A C 10
ATOM 9238 O O . ASP A 1 46 ? -24.867 6.368 -13.092 1.00 0.00 46 ASP A O 10
ATOM 9247 N N . LYS A 1 47 ? -25.543 5.563 -15.080 1.00 0.00 47 LYS A N 10
ATOM 9248 C CA . LYS A 1 47 ? -26.951 5.495 -14.694 1.00 0.00 47 LYS A CA 10
ATOM 9249 C C . LYS A 1 47 ? -27.464 6.847 -14.198 1.00 0.00 47 LYS A C 10
ATOM 9250 O O . LYS A 1 47 ? -28.507 6.918 -13.549 1.00 0.00 47 LYS A O 10
ATOM 9269 N N . GLN A 1 48 ? -26.742 7.916 -14.511 1.00 0.00 48 GLN A N 10
ATOM 9270 C CA . GLN A 1 48 ? -27.165 9.251 -14.088 1.00 0.00 48 GLN A CA 10
ATOM 9271 C C . GLN A 1 48 ? -28.473 9.648 -14.764 1.00 0.00 48 GLN A C 10
ATOM 9272 O O . GLN A 1 48 ? -29.343 10.258 -14.142 1.00 0.00 48 GLN A O 10
ATOM 9286 N N . GLU A 1 49 ? -28.608 9.297 -16.038 1.00 0.00 49 GLU A N 10
ATOM 9287 C CA . GLU A 1 49 ? -29.822 9.623 -16.782 1.00 0.00 49 GLU A CA 10
ATOM 9288 C C . GLU A 1 49 ? -31.033 8.918 -16.179 1.00 0.00 49 GLU A C 10
ATOM 9289 O O . GLU A 1 49 ? -32.119 9.493 -16.099 1.00 0.00 49 GLU A O 10
ATOM 9301 N N . HIS A 1 50 ? -30.844 7.671 -15.760 1.00 0.00 50 HIS A N 10
ATOM 9302 C CA . HIS A 1 50 ? -31.935 6.903 -15.171 1.00 0.00 50 HIS A CA 10
ATOM 9303 C C . HIS A 1 50 ? -32.420 7.563 -13.885 1.00 0.00 50 HIS A C 10
ATOM 9304 O O . HIS A 1 50 ? -33.622 7.633 -13.627 1.00 0.00 50 HIS A O 10
ATOM 9318 N N . LEU A 1 51 ? -31.480 8.055 -13.084 1.00 0.00 51 LEU A N 10
ATOM 9319 C CA . LEU A 1 51 ? -31.830 8.717 -11.830 1.00 0.00 51 LEU A CA 10
ATOM 9320 C C . LEU A 1 51 ? -32.485 10.068 -12.114 1.00 0.00 51 LEU A C 10
ATOM 9321 O O . LEU A 1 51 ? -33.449 10.454 -11.453 1.00 0.00 51 LEU A O 10
ATOM 9337 N N . ASP A 1 52 ? -31.950 10.781 -13.099 1.00 0.00 52 ASP A N 10
ATOM 9338 C CA . ASP A 1 52 ? -32.484 12.090 -13.459 1.00 0.00 52 ASP A CA 10
ATOM 9339 C C . ASP A 1 52 ? -33.935 11.974 -13.918 1.00 0.00 52 ASP A C 10
ATOM 9340 O O . ASP A 1 52 ? -34.786 12.770 -13.519 1.00 0.00 52 ASP A O 10
ATOM 9349 N N . GLY A 1 53 ? -34.212 10.981 -14.758 1.00 0.00 53 GLY A N 10
ATOM 9350 C CA . GLY A 1 53 ? -35.566 10.777 -15.260 1.00 0.00 53 GLY A CA 10
ATOM 9351 C C . GLY A 1 53 ? -35.914 11.814 -16.325 1.00 0.00 53 GLY A C 10
ATOM 9352 O O . GLY A 1 53 ? -37.080 11.990 -16.672 1.00 0.00 53 GLY A O 10
ATOM 9356 N N . ALA A 1 54 ? -34.894 12.503 -16.837 1.00 0.00 54 ALA A N 10
ATOM 9357 C CA . ALA A 1 54 ? -35.105 13.525 -17.859 1.00 0.00 54 ALA A CA 10
ATOM 9358 C C . ALA A 1 54 ? -35.207 12.896 -19.245 1.00 0.00 54 ALA A C 10
ATOM 9359 O O . ALA A 1 54 ? -35.428 13.591 -20.237 1.00 0.00 54 ALA A O 10
ATOM 9366 N N . LEU A 1 55 ? -35.034 11.580 -19.310 1.00 0.00 55 LEU A N 10
ATOM 9367 C CA . LEU A 1 55 ? -35.098 10.872 -20.584 1.00 0.00 55 LEU A CA 10
ATOM 9368 C C . LEU A 1 55 ? -36.480 11.015 -21.219 1.00 0.00 55 LEU A C 10
ATOM 9369 O O . LEU A 1 55 ? -36.597 11.178 -22.433 1.00 0.00 55 LEU A O 10
ATOM 9385 N N . ARG A 1 56 ? -37.522 10.952 -20.396 1.00 0.00 56 ARG A N 10
ATOM 9386 C CA . ARG A 1 56 ? -38.885 11.075 -20.903 1.00 0.00 56 ARG A CA 10
ATOM 9387 C C . ARG A 1 56 ? -39.105 12.448 -21.529 1.00 0.00 56 ARG A C 10
ATOM 9388 O O . ARG A 1 56 ? -40.008 12.632 -22.346 1.00 0.00 56 ARG A O 10
ATOM 9409 N N . TYR A 1 57 ? -38.274 13.411 -21.141 1.00 0.00 57 TYR A N 10
ATOM 9410 C CA . TYR A 1 57 ? -38.387 14.765 -21.672 1.00 0.00 57 TYR A CA 10
ATOM 9411 C C . TYR A 1 57 ? -39.805 15.296 -21.478 1.00 0.00 57 TYR A C 10
ATOM 9412 O O . TYR A 1 57 ? -40.019 16.468 -21.745 1.00 0.00 57 TYR A O 10
#

Secondary structure (DSSP, 8-state):
-TTS-TTHHHHS-SS--THHHHHHS----S-SHHHHHHHHHHHHHHSS--SGGG---

Solvent-accessible surface area: 6624 Å² total; per-residue (Å²): 76,94,186,68,127,111,117,90,137,111,123,132,87,159,167,116,91,102,68,133,122,119,148,136,151,136,122,230,109,141,89,96,85,61,51,112,144,93,62,108,118,83,147,113,56,110,173,97,148,133,107,108,50,15,155,181,219

Sequence (57 aa):
GSKTIQEKEQELKNLKDNVELERLKNERHDHDEEAERKALEDKLADKQEHLDGALRYGSKTIQEKEQELKNLKDNVELERLKNERHDHDEEAERKALEDKLADKQEHLDGALRYGSKTIQEKEQELKNLKDNVELERLKNERHDHDEEAERKALEDKLADKQEHLDGALRYGSKTIQEKEQELKNLKDNVELERLKNERHDHDEEAERKALEDKLADKQEHLDGALRYGSKTIQEKEQELKNLKDNVELERLKNERHDHDEEAERKALEDKLADKQEHLDGALRYGSKTIQEKEQELKNLKDNVELERLKNERHDHDEEAERKALEDKLADKQEHLDGALRYGSKTIQEKEQELKNLKDNVELERLKNERHDHDEEAERKALEDKLADKQEHLDGALRYGSKTIQEKEQELKNLKDNVELERLKNERHDHDEEAERKALEDKLADKQEHLDGALRYGSKTIQEKEQELKNLKDNVELERLKNERHDHDEEAERKALEDKLADKQEHLDGALRYGSKTIQEKEQELKNLKDNVELERLKNERHDHDEEAERKALEDKLADKQEHLDGALRY

Radius of gyration: 16.87 Å; Cα contacts (8 Å, |Δi|>4): 3; chains: 1; bounding box: 28×34×38 Å